Protein 3LRT (pdb70)

Structure (mmCIF, N/CA/C/O backbone):
data_3LRT
#
_entry.id   3LRT
#
_cell.length_a   38.572
_cell.length_b   141.596
_cell.length_c   50.118
_cell.angle_alpha   90.00
_cell.angle_beta   96.22
_cell.angle_gamma   90.00
#
_symmetry.space_group_name_H-M   'P 1 21 1'
#
loop_
_entity.id
_entity.type
_entity.pdbx_description
1 polymer 'Ribose-phosphate pyrophosphokinase'
2 non-polymer 'SULFATE ION'
3 non-polymer "ADENOSINE-5'-DIPHOSPHATE"
4 water water
#
loop_
_atom_site.group_PDB
_atom_site.id
_atom_site.type_symbol
_atom_site.label_atom_id
_atom_site.label_alt_id
_atom_site.label_comp_id
_atom_site.label_asym_id
_atom_site.label_entity_id
_atom_site.label_seq_id
_atom_site.pdbx_PDB_ins_code
_atom_site.Cartn_x
_atom_site.Cartn_y
_atom_site.Cartn_z
_atom_site.occupancy
_atom_site.B_iso_or_equiv
_atom_site.auth_seq_id
_atom_site.auth_comp_id
_atom_site.auth_asym_id
_atom_site.auth_atom_id
_atom_site.pdbx_PDB_model_num
ATOM 1 N N . MET A 1 1 ? 24.079 -22.050 28.775 1.00 30.93 1 MET A N 1
ATOM 2 C CA . MET A 1 1 ? 23.573 -21.203 27.699 1.00 30.38 1 MET A CA 1
ATOM 3 C C . MET A 1 1 ? 22.195 -20.681 28.056 1.00 34.14 1 MET A C 1
ATOM 4 O O . MET A 1 1 ? 21.508 -21.240 28.908 1.00 31.49 1 MET A O 1
ATOM 9 N N . LYS A 1 2 ? 21.788 -19.606 27.392 1.00 27.12 2 LYS A N 1
ATOM 10 C CA . LYS A 1 2 ? 20.455 -19.052 27.577 1.00 26.98 2 LYS A CA 1
ATOM 11 C C . LYS A 1 2 ? 19.871 -18.770 26.206 1.00 25.38 2 LYS A C 1
ATOM 12 O O . LYS A 1 2 ? 20.542 -18.190 25.359 1.00 26.58 2 LYS A O 1
ATOM 18 N N . ILE A 1 3 ? 18.630 -19.193 25.999 1.00 18.87 3 ILE A N 1
ATOM 19 C CA . ILE A 1 3 ? 17.901 -18.921 24.767 1.00 18.55 3 ILE A CA 1
ATOM 20 C C . ILE A 1 3 ? 16.865 -17.844 25.034 1.00 21.65 3 ILE A C 1
ATOM 21 O O . ILE A 1 3 ? 15.977 -18.029 25.859 1.00 21.41 3 ILE A O 1
ATOM 26 N N . ILE A 1 4 ? 16.968 -16.715 24.340 1.00 16.99 4 ILE A N 1
ATOM 27 C CA . ILE A 1 4 ? 15.934 -15.690 24.440 1.00 19.75 4 ILE A CA 1
ATOM 28 C C . ILE A 1 4 ? 14.982 -15.836 23.273 1.00 18.03 4 ILE A C 1
ATOM 29 O O . ILE A 1 4 ? 15.408 -15.849 22.123 1.00 21.65 4 ILE A O 1
ATOM 34 N N . ALA A 1 5 ? 13.700 -15.982 23.582 1.00 18.06 5 ALA A N 1
ATOM 35 C CA . ALA A 1 5 ? 12.678 -16.174 22.566 1.00 16.53 5 ALA A CA 1
ATOM 36 C C . ALA A 1 5 ? 11.897 -14.873 22.383 1.00 17.20 5 ALA A C 1
ATOM 37 O O . ALA A 1 5 ? 11.150 -14.470 23.265 1.00 20.06 5 ALA A O 1
ATOM 39 N N . LEU A 1 6 ? 12.068 -14.223 21.241 1.00 17.19 6 LEU A N 1
ATOM 40 C CA . LEU A 1 6 ? 11.316 -13.001 20.956 1.00 17.04 6 LEU A CA 1
ATOM 41 C C . LEU A 1 6 ? 9.923 -13.312 20.393 1.00 18.92 6 LEU A C 1
ATOM 42 O O . LEU A 1 6 ? 9.659 -14.437 19.935 1.00 19.36 6 LEU A O 1
ATOM 47 N N . ARG A 1 7 ? 9.035 -12.319 20.430 1.00 18.36 7 ARG A N 1
ATOM 48 C CA . ARG A 1 7 ? 7.639 -12.514 20.037 1.00 20.18 7 ARG A CA 1
ATOM 49 C C . ARG A 1 7 ? 7.472 -13.228 18.694 1.00 19.23 7 ARG A C 1
ATOM 50 O O . ARG A 1 7 ? 6.634 -14.111 18.554 1.00 22.61 7 ARG A O 1
ATOM 58 N N . SER A 1 8 ? 8.255 -12.828 17.698 1.00 16.05 8 SER A N 1
ATOM 59 C CA . SER A 1 8 ? 8.057 -13.342 16.348 1.00 21.18 8 SER A CA 1
ATOM 60 C C . SER A 1 8 ? 8.488 -14.801 16.191 1.00 22.45 8 SER A C 1
ATOM 61 O O . SER A 1 8 ? 8.125 -15.456 15.223 1.00 26.61 8 SER A O 1
ATOM 64 N N . SER A 1 9 ? 9.263 -15.301 17.142 1.00 19.42 9 SER A N 1
ATOM 65 C CA . SER A 1 9 ? 9.863 -16.627 17.009 1.00 21.70 9 SER A CA 1
ATOM 66 C C . SER A 1 9 ? 9.558 -17.556 18.180 1.00 24.51 9 SER A C 1
ATOM 67 O O . SER A 1 9 ? 10.336 -18.476 18.458 1.00 23.04 9 SER A O 1
ATOM 70 N N . LEU A 1 10 ? 8.441 -17.331 18.869 1.00 21.95 10 LEU A N 1
ATOM 71 C CA . LEU A 1 10 ? 8.146 -18.138 20.046 1.00 20.70 10 LEU A CA 1
ATOM 72 C C . LEU A 1 10 ? 8.094 -19.637 19.739 1.00 26.05 10 LEU A C 1
ATOM 73 O O . LEU A 1 10 ? 8.669 -20.438 20.472 1.00 25.54 10 LEU A O 1
ATOM 78 N N . LYS A 1 11 ? 7.410 -20.010 18.661 1.00 21.77 11 LYS A N 1
ATOM 79 C CA . LYS A 1 11 ? 7.265 -21.429 18.309 1.00 26.03 11 LYS A CA 1
ATOM 80 C C . LYS A 1 11 ? 8.609 -22.117 18.052 1.00 26.11 11 LYS A C 1
ATOM 81 O O . LYS A 1 11 ? 8.955 -23.087 18.731 1.00 27.27 11 LYS A O 1
ATOM 87 N N . LEU A 1 12 ? 9.363 -21.619 17.073 1.00 22.04 12 LEU A N 1
ATOM 88 C CA . LEU A 1 12 ? 10.669 -22.189 16.769 1.00 19.46 12 LEU A CA 1
ATOM 89 C C . LEU A 1 12 ? 11.589 -22.126 17.978 1.00 20.63 12 LEU A C 1
ATOM 90 O O . LEU A 1 12 ? 12.284 -23.094 18.276 1.00 22.16 12 LEU A O 1
ATOM 95 N N . ALA A 1 13 ? 11.586 -20.994 18.683 1.00 20.31 13 ALA A N 1
ATOM 96 C CA . ALA A 1 13 ? 12.463 -20.822 19.838 1.00 22.64 13 ALA A CA 1
ATOM 97 C C . ALA A 1 13 ? 12.166 -21.815 20.958 1.00 18.85 13 ALA A C 1
ATOM 98 O O . ALA A 1 13 ? 13.074 -22.278 21.640 1.00 21.73 13 ALA A O 1
ATOM 100 N N . ALA A 1 14 ? 10.892 -22.126 21.144 1.00 20.15 14 ALA A N 1
ATOM 101 C CA . ALA A 1 14 ? 10.494 -23.108 22.138 1.00 21.58 14 ALA A CA 1
ATOM 102 C C . ALA A 1 14 ? 10.989 -24.489 21.725 1.00 26.31 14 ALA A C 1
ATOM 103 O O . ALA A 1 14 ? 11.465 -25.257 22.558 1.00 25.11 14 ALA A O 1
ATOM 105 N N . ARG A 1 15 ? 10.870 -24.808 20.440 1.00 25.32 15 ARG A N 1
ATOM 106 C CA . ARG A 1 15 ? 11.324 -26.110 19.943 1.00 23.08 15 ARG A CA 1
ATOM 107 C C . ARG A 1 15 ? 12.819 -26.281 20.146 1.00 23.99 15 ARG A C 1
ATOM 108 O O . ARG A 1 15 ? 13.291 -27.346 20.571 1.00 21.88 15 ARG A O 1
ATOM 116 N N . ILE A 1 16 ? 13.560 -25.220 19.841 1.00 22.32 16 ILE A N 1
ATOM 117 C CA . ILE A 1 16 ? 15.004 -25.201 20.032 1.00 23.02 16 ILE A CA 1
ATOM 118 C C . ILE A 1 16 ? 15.363 -25.376 21.514 1.00 24.47 16 ILE A C 1
ATOM 119 O O . ILE A 1 16 ? 16.216 -26.194 21.866 1.00 22.36 16 ILE A O 1
ATOM 124 N N . ALA A 1 17 ? 14.698 -24.616 22.383 1.00 23.97 17 ALA A N 1
ATOM 125 C CA . ALA A 1 17 ? 14.974 -24.683 23.816 1.00 22.53 17 ALA A CA 1
ATOM 126 C C . ALA A 1 17 ? 14.724 -26.083 24.358 1.00 24.03 17 ALA A C 1
ATOM 127 O O . ALA A 1 17 ? 15.533 -26.627 25.114 1.00 23.35 17 ALA A O 1
ATOM 129 N N . GLU A 1 18 ? 13.597 -26.662 23.978 1.00 25.18 18 GLU A N 1
ATOM 130 C CA . GLU A 1 18 ? 13.262 -28.015 24.428 1.00 26.52 18 GLU A CA 1
ATOM 131 C C . GLU A 1 18 ? 14.322 -29.029 24.003 1.00 27.53 18 GLU A C 1
ATOM 132 O O . GLU A 1 18 ? 14.742 -29.870 24.797 1.00 26.99 18 GLU A O 1
ATOM 138 N N . GLU A 1 19 ? 14.755 -28.947 22.749 1.00 21.79 19 GLU A N 1
ATOM 139 C CA . GLU A 1 19 ? 15.755 -29.867 22.219 1.00 23.00 19 GLU A CA 1
ATOM 140 C C . GLU A 1 19 ? 17.073 -29.739 22.984 1.00 24.58 19 GLU A C 1
ATOM 141 O O . GLU A 1 19 ? 17.756 -30.738 23.255 1.00 23.85 19 GLU A O 1
ATOM 147 N N . LEU A 1 20 ? 17.410 -28.504 23.350 1.00 19.83 20 LEU A N 1
ATOM 148 C CA . LEU A 1 20 ? 18.644 -28.209 24.073 1.00 23.02 20 LEU A CA 1
ATOM 149 C C . LEU A 1 20 ? 18.447 -28.325 25.589 1.00 27.62 20 LEU A C 1
ATOM 150 O O . LEU A 1 20 ? 19.368 -28.071 26.358 1.00 29.23 20 LEU A O 1
ATOM 155 N N . LYS A 1 21 ? 17.240 -28.701 25.998 1.00 23.49 21 LYS A N 1
ATOM 156 C CA . LYS A 1 21 ? 16.877 -28.805 27.410 1.00 26.19 21 LYS A CA 1
ATOM 157 C C . LYS A 1 21 ? 17.152 -27.530 28.215 1.00 32.71 21 LYS A C 1
ATOM 158 O O . LYS A 1 21 ? 17.808 -27.569 29.258 1.00 26.95 21 LYS A O 1
ATOM 164 N N . THR A 1 22 ? 16.642 -26.398 27.738 1.00 25.28 22 THR A N 1
ATOM 165 C CA . THR A 1 22 ? 16.826 -25.144 28.456 1.00 24.17 22 THR A CA 1
ATOM 166 C C . THR A 1 22 ? 15.567 -24.282 28.385 1.00 23.76 22 THR A C 1
ATOM 167 O O . THR A 1 22 ? 14.630 -24.596 27.649 1.00 24.40 22 THR A O 1
ATOM 171 N N . GLU A 1 23 ? 15.532 -23.212 29.169 1.00 23.07 23 GLU A N 1
ATOM 172 C CA . GLU A 1 23 ? 14.347 -22.355 29.212 1.00 21.77 23 GLU A CA 1
ATOM 173 C C . GLU A 1 23 ? 14.309 -21.464 27.992 1.00 19.72 23 GLU A C 1
ATOM 174 O O . GLU A 1 23 ? 15.324 -20.883 27.630 1.00 22.83 23 GLU A O 1
ATOM 180 N N . PRO A 1 24 ? 13.139 -21.341 27.358 1.00 20.27 24 PRO A N 1
ATOM 181 C CA . PRO A 1 24 ? 13.031 -20.310 26.330 1.00 20.46 24 PRO A CA 1
ATOM 182 C C . PRO A 1 24 ? 12.718 -19.024 27.061 1.00 21.71 24 PRO A C 1
ATOM 183 O O . PRO A 1 24 ? 11.557 -18.815 27.391 1.00 21.97 24 PRO A O 1
ATOM 187 N N . VAL A 1 25 ? 13.721 -18.197 27.333 1.00 20.06 25 VAL A N 1
ATOM 188 C CA . VAL A 1 25 ? 13.497 -16.976 28.110 1.00 18.63 25 VAL A CA 1
ATOM 189 C C . VAL A 1 25 ? 12.753 -15.935 27.274 1.00 19.39 25 VAL A C 1
ATOM 190 O O . VAL A 1 25 ? 13.247 -15.498 26.244 1.00 21.86 25 VAL A O 1
ATOM 194 N N . MET A 1 26 ? 11.564 -15.547 27.718 1.00 19.83 26 MET A N 1
ATOM 195 C CA . MET A 1 26 ? 10.778 -14.538 27.017 1.00 18.86 26 MET A CA 1
ATOM 196 C C . MET A 1 26 ? 10.800 -13.242 27.799 1.00 17.22 26 MET A C 1
ATOM 197 O O . MET A 1 26 ? 10.889 -13.258 29.014 1.00 19.48 26 MET A O 1
ATOM 202 N N . PRO A 1 27 ? 10.688 -12.111 27.099 1.00 18.61 27 PRO A N 1
ATOM 203 C CA . PRO A 1 27 ? 10.629 -10.862 27.850 1.00 17.36 27 PRO A CA 1
ATOM 204 C C . PRO A 1 27 ? 9.235 -10.606 28.399 1.00 14.62 27 PRO A C 1
ATOM 205 O O . PRO A 1 27 ? 8.266 -11.175 27.893 1.00 18.85 27 PRO A O 1
ATOM 209 N N . ASP A 1 28 ? 9.134 -9.768 29.428 1.00 16.19 28 ASP A N 1
ATOM 210 C CA . ASP A 1 28 ? 7.885 -9.077 29.682 1.00 17.77 28 ASP A CA 1
ATOM 211 C C . ASP A 1 28 ? 7.905 -7.955 28.644 1.00 16.17 28 ASP A C 1
ATOM 212 O O . ASP A 1 28 ? 8.922 -7.273 28.477 1.00 20.11 28 ASP A O 1
ATOM 217 N N . GLU A 1 29 ? 6.804 -7.780 27.930 1.00 15.70 29 GLU A N 1
ATOM 218 C CA . GLU A 1 29 ? 6.767 -6.832 26.825 1.00 15.60 29 GLU A CA 1
ATOM 219 C C . GLU A 1 29 ? 5.429 -6.119 26.776 1.00 17.56 29 GLU A C 1
ATOM 220 O O . GLU A 1 29 ? 4.369 -6.744 26.857 1.00 18.66 29 GLU A O 1
ATOM 226 N N . ARG A 1 30 ? 5.462 -4.800 26.638 1.00 15.67 30 ARG A N 1
ATOM 227 C CA . ARG A 1 30 ? 4.222 -4.055 26.485 1.00 16.94 30 ARG A CA 1
ATOM 228 C C . ARG A 1 30 ? 4.514 -2.760 25.761 1.00 17.90 30 ARG A C 1
ATOM 229 O O . ARG A 1 30 ? 5.671 -2.393 25.601 1.00 16.51 30 ARG A O 1
ATOM 237 N N . ARG A 1 31 ? 3.468 -2.095 25.297 1.00 14.86 31 ARG A N 1
ATOM 238 C CA . ARG A 1 31 ? 3.617 -0.757 24.744 1.00 15.15 31 ARG A CA 1
ATOM 239 C C . ARG A 1 31 ? 3.176 0.228 25.802 1.00 16.96 31 ARG A C 1
ATOM 240 O O . ARG A 1 31 ? 2.165 0.019 26.472 1.00 16.28 31 ARG A O 1
ATOM 248 N N . PHE A 1 32 ? 3.938 1.297 25.966 1.00 13.83 32 PHE A N 1
ATOM 249 C CA . PHE A 1 32 ? 3.499 2.422 26.765 1.00 14.77 32 PHE A CA 1
ATOM 250 C C . PHE A 1 32 ? 2.281 3.092 26.116 1.00 15.40 32 PHE A C 1
ATOM 251 O O . PHE A 1 32 ? 1.975 2.845 24.951 1.00 13.50 32 PHE A O 1
ATOM 259 N N . PRO A 1 33 ? 1.590 3.971 26.859 1.00 18.48 33 PRO A N 1
ATOM 260 C CA . PRO A 1 33 ? 0.408 4.567 26.230 1.00 20.06 33 PRO A CA 1
ATOM 261 C C . PRO A 1 33 ? 0.723 5.359 24.968 1.00 16.97 33 PRO A C 1
ATOM 262 O O . PRO A 1 33 ? -0.116 5.385 24.064 1.00 17.52 33 PRO A O 1
ATOM 266 N N . ASP A 1 34 ? 1.906 5.969 24.895 1.00 15.38 34 ASP A N 1
ATOM 267 C CA . ASP A 1 34 ? 2.317 6.738 23.718 1.00 16.31 34 ASP A CA 1
ATOM 268 C C . ASP A 1 34 ? 2.844 5.884 22.558 1.00 17.22 34 ASP A C 1
ATOM 269 O O . ASP A 1 34 ? 3.283 6.412 21.529 1.00 20.35 34 ASP A O 1
ATOM 274 N N . GLY A 1 35 ? 2.830 4.568 22.737 1.00 13.25 35 GLY A N 1
ATOM 275 C CA . GLY A 1 35 ? 3.221 3.668 21.677 1.00 14.22 35 GLY A CA 1
ATOM 276 C C . GLY A 1 35 ? 4.642 3.149 21.735 1.00 15.62 35 GLY A C 1
ATOM 277 O O . GLY A 1 35 ? 4.990 2.259 20.965 1.00 16.92 35 GLY A O 1
ATOM 278 N N . GLU A 1 36 ? 5.466 3.693 22.624 1.00 12.58 36 GLU A N 1
ATOM 279 C CA . GLU A 1 36 ? 6.854 3.220 22.762 1.00 11.68 36 GLU A CA 1
ATOM 280 C C . GLU A 1 36 ? 6.930 1.794 23.318 1.00 12.36 36 GLU A C 1
ATOM 281 O O . GLU A 1 36 ? 6.096 1.382 24.117 1.00 14.12 36 GLU A O 1
ATOM 287 N N . LEU A 1 37 ? 7.922 1.039 22.860 1.00 10.32 37 LEU A N 1
ATOM 288 C CA . LEU A 1 37 ? 8.087 -0.359 23.276 1.00 12.37 37 LEU A CA 1
ATOM 289 C C . LEU A 1 37 ? 8.800 -0.471 24.620 1.00 14.20 37 LEU A C 1
ATOM 290 O O . LEU A 1 37 ? 9.808 0.189 24.859 1.00 15.90 37 LEU A O 1
ATOM 295 N N . TYR A 1 38 ? 8.274 -1.317 25.496 1.00 13.92 38 TYR A N 1
ATOM 296 C CA . TYR A 1 38 ? 8.943 -1.649 26.742 1.00 12.33 38 TYR A CA 1
ATOM 297 C C . TYR A 1 38 ? 9.252 -3.146 26.766 1.00 16.77 38 TYR A C 1
ATOM 298 O O . TYR A 1 38 ? 8.406 -3.951 26.378 1.00 16.07 38 TYR A O 1
ATOM 307 N N . LEU A 1 39 ? 10.470 -3.498 27.177 1.00 15.58 39 LEU A N 1
ATOM 308 C CA . LEU A 1 39 ? 10.885 -4.891 27.377 1.00 16.78 39 LEU A CA 1
ATOM 309 C C . LEU A 1 39 ? 11.570 -5.037 28.719 1.00 16.15 39 LEU A C 1
ATOM 310 O O . LEU A 1 39 ? 12.154 -4.088 29.242 1.00 16.51 39 LEU A O 1
ATOM 315 N N . ARG A 1 40 ? 11.549 -6.248 29.263 1.00 16.38 40 ARG A N 1
ATOM 316 C CA . ARG A 1 40 ? 12.330 -6.529 30.452 1.00 15.83 40 ARG A CA 1
ATOM 317 C C . ARG A 1 40 ? 12.678 -8.009 30.534 1.00 18.11 40 ARG A C 1
ATOM 318 O O . ARG A 1 40 ? 11.818 -8.861 30.362 1.00 20.41 40 ARG A O 1
ATOM 326 N N . TYR A 1 41 ? 13.957 -8.291 30.749 1.00 16.19 41 TYR A N 1
ATOM 327 C CA . TYR A 1 41 ? 14.430 -9.651 31.024 1.00 21.31 41 TYR A CA 1
ATOM 328 C C . TYR A 1 41 ? 14.894 -9.773 32.468 1.00 24.35 41 TYR A C 1
ATOM 329 O O . TYR A 1 41 ? 16.030 -9.415 32.778 1.00 20.63 41 TYR A O 1
ATOM 338 N N . ASP A 1 42 ? 14.046 -10.293 33.352 1.00 21.41 42 ASP 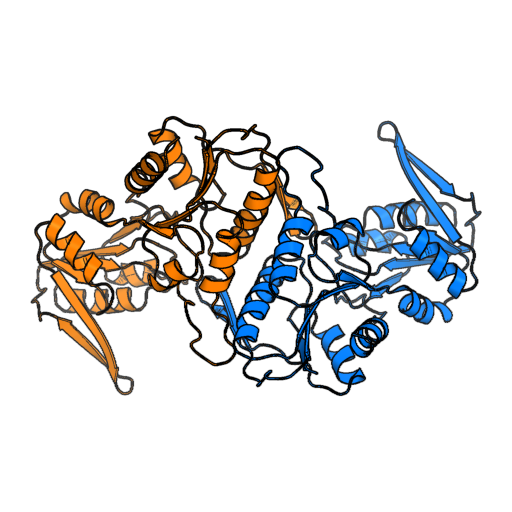A N 1
ATOM 339 C CA . ASP A 1 42 ? 14.404 -10.270 34.771 1.00 25.61 42 ASP A CA 1
ATOM 340 C C . ASP A 1 42 ? 15.348 -11.386 35.212 1.00 30.47 42 ASP A C 1
ATOM 341 O O . ASP A 1 42 ? 15.957 -11.286 36.277 1.00 28.03 42 ASP A O 1
ATOM 346 N N . GLU A 1 43 ? 15.492 -12.414 34.379 1.00 24.77 43 GLU A N 1
ATOM 347 C CA . GLU A 1 43 ? 16.395 -13.530 34.666 1.00 28.90 43 GLU A CA 1
ATOM 348 C C . GLU A 1 43 ? 17.861 -13.098 34.624 1.00 28.24 43 GLU A C 1
ATOM 349 O O . GLU A 1 43 ? 18.264 -12.318 33.769 1.00 26.53 43 GLU A O 1
ATOM 355 N N . ASP A 1 44 ? 18.664 -13.618 35.545 1.00 29.74 44 ASP A N 1
ATOM 356 C CA . ASP A 1 44 ? 20.089 -13.303 35.571 1.00 32.60 44 ASP A CA 1
ATOM 357 C C . ASP A 1 44 ? 20.805 -13.980 34.402 1.00 30.23 44 ASP A C 1
ATOM 358 O O . ASP A 1 44 ? 20.880 -15.206 34.342 1.00 35.54 44 ASP A O 1
ATOM 363 N N . LEU A 1 45 ? 21.331 -13.182 33.476 1.00 25.33 45 LEU A N 1
ATOM 364 C CA . LEU A 1 45 ? 22.020 -13.718 32.301 1.00 25.93 45 LEU A CA 1
ATOM 365 C C . LEU A 1 45 ? 23.541 -13.706 32.456 1.00 23.56 45 LEU A C 1
ATOM 366 O O . LEU A 1 45 ? 24.265 -14.128 31.559 1.00 28.54 45 LEU A O 1
ATOM 371 N N . THR A 1 46 ? 24.016 -13.231 33.603 1.00 25.47 46 THR A N 1
ATOM 372 C CA . THR A 1 46 ? 25.450 -13.113 33.859 1.00 26.72 46 THR A CA 1
ATOM 373 C C . THR A 1 46 ? 26.223 -14.413 33.619 1.00 25.86 46 THR A C 1
ATOM 374 O O . THR A 1 46 ? 25.854 -15.466 34.127 1.00 29.58 46 THR A O 1
ATOM 378 N N . GLY A 1 47 ? 27.286 -14.328 32.825 1.00 26.95 47 GLY A N 1
ATOM 379 C CA . GLY A 1 47 ? 28.202 -15.441 32.644 1.00 30.18 47 GLY A CA 1
ATOM 380 C C . GLY A 1 47 ? 27.708 -16.544 31.730 1.00 33.14 47 GLY A C 1
ATOM 381 O O . GLY A 1 47 ? 28.273 -17.639 31.713 1.00 36.47 47 GLY A O 1
ATOM 382 N N . HIS A 1 48 ? 26.654 -16.262 30.972 1.00 27.48 48 HIS A N 1
ATOM 383 C CA . HIS A 1 48 ? 26.103 -17.234 30.034 1.00 26.33 48 HIS A CA 1
ATOM 384 C C . HIS A 1 48 ? 26.333 -16.812 28.591 1.00 26.72 48 HIS A C 1
ATOM 385 O O . HIS A 1 48 ? 26.454 -15.620 28.304 1.00 26.99 48 HIS A O 1
ATOM 392 N N . ASN A 1 49 ? 26.413 -17.795 27.694 1.00 26.52 49 ASN A N 1
ATOM 393 C CA . ASN A 1 49 ? 26.314 -17.538 26.262 1.00 25.32 49 ASN A CA 1
ATOM 394 C C . ASN A 1 49 ? 24.843 -17.318 25.926 1.00 27.97 49 ASN A C 1
ATOM 395 O O . ASN A 1 49 ? 24.013 -18.202 26.153 1.00 24.36 49 ASN A O 1
ATOM 400 N N . ILE A 1 50 ? 24.515 -16.138 25.405 1.00 20.94 50 ILE A N 1
ATOM 401 C CA . ILE A 1 50 ? 23.132 -15.805 25.078 1.00 22.05 50 ILE A CA 1
ATOM 402 C C . ILE A 1 50 ? 22.869 -15.984 23.591 1.00 17.93 50 ILE A C 1
ATOM 403 O O . ILE A 1 50 ? 23.673 -15.545 22.761 1.00 20.13 50 ILE A O 1
ATOM 408 N N . PHE A 1 51 ? 21.755 -16.632 23.268 1.00 17.41 51 PHE A N 1
ATOM 409 C CA . PHE A 1 51 ? 21.283 -16.752 21.890 1.00 17.18 51 PHE A CA 1
ATOM 410 C C . PHE A 1 51 ? 19.915 -16.085 21.755 1.00 18.79 51 PHE A C 1
ATOM 411 O O . PHE A 1 51 ? 18.921 -16.560 22.307 1.00 20.39 51 PHE A O 1
ATOM 419 N N . ILE A 1 52 ? 19.869 -14.956 21.049 1.00 17.83 52 ILE A N 1
ATOM 420 C CA . ILE A 1 52 ? 18.616 -14.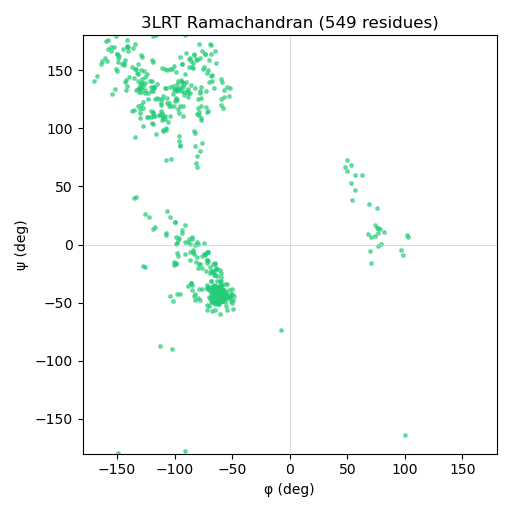226 20.881 1.00 17.91 52 ILE A CA 1
ATOM 421 C C . ILE A 1 52 ? 17.935 -14.685 19.605 1.00 17.30 52 ILE A C 1
ATOM 422 O O . ILE A 1 52 ? 18.481 -14.546 18.518 1.00 20.61 52 ILE A O 1
ATOM 427 N N . ILE A 1 53 ? 16.739 -15.229 19.730 1.00 16.52 53 ILE A N 1
ATOM 428 C CA . ILE A 1 53 ? 16.036 -15.726 18.554 1.00 17.54 53 ILE A CA 1
ATOM 429 C C . ILE A 1 53 ? 14.820 -14.878 18.188 1.00 19.09 53 ILE A C 1
ATOM 430 O O . ILE A 1 53 ? 13.817 -14.857 18.909 1.00 16.74 53 ILE A O 1
ATOM 435 N N . GLY A 1 54 ? 14.913 -14.170 17.064 1.00 17.04 54 GLY A N 1
ATOM 436 C CA . GLY A 1 54 ? 13.810 -13.330 16.640 1.00 17.38 54 GLY A CA 1
ATOM 437 C C . GLY A 1 54 ? 13.995 -12.867 15.218 1.00 14.40 54 GLY A C 1
ATOM 438 O O . GLY A 1 54 ? 15.122 -12.643 14.789 1.00 16.17 54 GLY A O 1
ATOM 439 N N . ASN A 1 55 ? 12.897 -12.741 14.479 1.00 12.99 55 ASN A N 1
ATOM 440 C CA . ASN A 1 55 ? 12.963 -12.208 13.111 1.00 17.00 55 ASN A CA 1
ATOM 441 C C . ASN A 1 55 ? 13.195 -10.696 13.098 1.00 16.96 55 ASN A C 1
ATOM 442 O O . ASN A 1 55 ? 13.000 -10.024 14.109 1.00 17.11 55 ASN A O 1
ATOM 447 N N . THR A 1 56 ? 13.604 -10.163 11.951 1.00 16.33 56 THR A N 1
ATOM 448 C CA . THR A 1 56 ? 14.020 -8.762 11.864 1.00 15.89 56 THR A CA 1
ATOM 449 C C . THR A 1 56 ? 13.429 -8.062 10.647 1.00 16.76 56 THR A C 1
ATOM 450 O O . THR A 1 56 ? 14.073 -7.227 10.015 1.00 18.52 56 THR A O 1
ATOM 454 N N . HIS A 1 57 ? 12.172 -8.367 10.378 1.00 14.45 57 HIS A N 1
ATOM 455 C CA . HIS A 1 57 ? 11.481 -7.954 9.169 1.00 17.12 57 HIS A CA 1
ATOM 456 C C . HIS A 1 57 ? 10.536 -6.758 9.394 1.00 20.25 57 HIS A C 1
ATOM 457 O O . HIS A 1 57 ? 10.595 -5.766 8.658 1.00 19.74 57 HIS A O 1
ATOM 464 N N . SER A 1 58 ? 9.702 -6.830 10.424 1.00 16.59 58 SER A N 1
ATOM 465 C CA . SER A 1 58 ? 8.741 -5.754 10.683 1.00 16.18 58 SER A CA 1
ATOM 466 C C . SER A 1 58 ? 9.343 -4.632 11.518 1.00 13.46 58 SER A C 1
ATOM 467 O O . SER A 1 58 ? 10.318 -4.843 12.246 1.00 15.50 58 SER A O 1
ATOM 470 N N . ASP A 1 59 ? 8.759 -3.438 11.432 1.00 14.43 59 ASP A N 1
ATOM 471 C CA . ASP A 1 59 ? 9.245 -2.337 12.274 1.00 15.41 59 ASP A CA 1
ATOM 472 C C . ASP A 1 59 ? 9.313 -2.776 13.746 1.00 14.97 59 ASP A C 1
ATOM 473 O O . ASP A 1 59 ? 10.290 -2.495 14.440 1.00 15.30 59 ASP A O 1
ATOM 478 N N . ALA A 1 60 ? 8.277 -3.464 14.225 1.00 13.64 60 ALA A N 1
ATOM 479 C CA . ALA A 1 60 ? 8.234 -3.846 15.625 1.00 14.96 60 ALA A CA 1
ATOM 480 C C . ALA A 1 60 ? 9.297 -4.898 15.958 1.00 14.00 60 ALA A C 1
ATOM 481 O O . ALA A 1 60 ? 9.865 -4.876 17.050 1.00 15.37 60 ALA A O 1
ATOM 483 N N . GLU A 1 61 ? 9.555 -5.815 15.026 1.00 12.70 61 GLU A N 1
ATOM 484 C CA . GLU A 1 61 ? 10.584 -6.834 15.234 1.00 14.90 61 GLU A CA 1
ATOM 485 C C . GLU A 1 61 ? 11.958 -6.197 15.337 1.00 13.07 61 GLU A C 1
ATOM 486 O O . GLU A 1 61 ? 12.790 -6.615 16.137 1.00 14.84 61 GLU A O 1
ATOM 492 N N . VAL A 1 62 ? 12.195 -5.173 14.532 1.00 11.80 62 VAL A N 1
ATOM 493 C CA . VAL A 1 62 ? 13.463 -4.461 14.604 1.00 15.10 62 VAL A CA 1
ATOM 494 C C . VAL A 1 62 ? 13.623 -3.775 15.964 1.00 15.89 62 VAL A C 1
ATOM 495 O O . VAL A 1 62 ? 14.669 -3.890 16.607 1.00 14.37 62 VAL A O 1
ATOM 499 N N . MET A 1 63 ? 12.584 -3.085 16.425 1.00 12.50 63 MET A N 1
ATOM 500 C CA . MET A 1 63 ? 12.642 -2.464 17.741 1.00 16.36 63 MET A CA 1
ATOM 501 C C . MET A 1 63 ? 12.841 -3.480 18.864 1.00 14.21 63 MET A C 1
ATOM 502 O O . MET A 1 63 ? 13.594 -3.225 19.788 1.00 13.02 63 MET A O 1
ATOM 507 N N . GLU A 1 64 ? 12.157 -4.624 18.788 1.00 13.57 64 GLU A N 1
ATOM 508 C CA . GLU A 1 64 ? 12.300 -5.686 19.789 1.00 12.91 64 GLU A CA 1
ATOM 509 C C . GLU A 1 64 ? 13.744 -6.200 19.841 1.00 13.48 64 GLU A C 1
ATOM 510 O O . GLU A 1 64 ? 14.286 -6.442 20.930 1.00 15.40 64 GLU A O 1
ATOM 516 N N . MET A 1 65 ? 14.364 -6.337 18.670 1.00 13.56 65 MET A N 1
ATOM 517 C CA . MET A 1 65 ? 15.754 -6.796 18.602 1.00 14.61 65 MET A CA 1
ATOM 518 C C . MET A 1 65 ? 16.713 -5.750 19.183 1.00 13.90 65 MET A C 1
ATOM 519 O O . MET A 1 65 ? 17.557 -6.063 20.040 1.00 16.28 65 MET A O 1
ATOM 524 N N . ILE A 1 66 ? 16.562 -4.506 18.746 1.00 12.56 66 ILE A N 1
ATOM 525 C CA . ILE A 1 66 ? 17.412 -3.425 19.248 1.00 13.08 66 ILE A CA 1
ATOM 526 C C . ILE A 1 66 ? 17.311 -3.240 20.761 1.00 14.34 66 ILE A C 1
ATOM 527 O O . ILE A 1 66 ? 18.330 -3.161 21.461 1.00 15.36 66 ILE A O 1
ATOM 532 N N . LEU A 1 67 ? 16.091 -3.180 21.286 1.00 14.54 67 LEU A N 1
ATOM 533 C CA . LEU A 1 67 ? 15.924 -2.982 22.717 1.00 14.67 67 LEU A CA 1
ATOM 534 C C . LEU A 1 67 ? 16.393 -4.200 23.519 1.00 12.57 67 LEU A C 1
ATOM 535 O O . LEU A 1 67 ? 16.890 -4.047 24.628 1.00 15.96 67 LEU A O 1
ATOM 540 N N . THR A 1 68 ? 16.257 -5.399 22.950 1.00 13.42 68 THR A N 1
ATOM 541 C CA . THR A 1 68 ? 16.773 -6.592 23.615 1.00 12.09 68 THR A CA 1
ATOM 542 C C . THR A 1 68 ? 18.282 -6.477 23.746 1.00 16.30 68 THR A C 1
ATOM 543 O O . THR A 1 68 ? 18.843 -6.806 24.795 1.00 15.24 68 THR A O 1
ATOM 547 N N . LEU A 1 69 ? 18.925 -5.993 22.688 1.00 15.57 69 LEU A N 1
ATOM 548 C CA . LEU A 1 69 ? 20.389 -5.871 22.682 1.00 17.98 69 LEU A CA 1
ATOM 549 C C . LEU A 1 69 ? 20.879 -4.869 23.724 1.00 18.13 69 LEU A C 1
ATOM 550 O O . LEU A 1 69 ? 22.012 -4.959 24.197 1.00 19.65 69 LEU A O 1
ATOM 555 N N . SER A 1 70 ? 20.033 -3.901 24.071 1.00 14.89 70 SER A N 1
ATOM 556 C CA . SER A 1 70 ? 20.311 -2.980 25.170 1.00 16.55 70 SER A CA 1
ATOM 557 C C . SER A 1 70 ? 20.003 -3.609 26.537 1.00 17.04 70 SER A C 1
ATOM 558 O O . SER A 1 70 ? 20.793 -3.506 27.474 1.00 18.97 70 SER A O 1
ATOM 561 N N . ALA A 1 71 ? 18.843 -4.250 26.651 1.00 13.93 71 ALA A N 1
ATOM 562 C CA . ALA A 1 71 ? 18.433 -4.864 27.900 1.00 17.16 71 ALA A CA 1
ATOM 563 C C . ALA A 1 71 ? 19.479 -5.843 28.425 1.00 18.31 71 ALA A C 1
ATOM 564 O O . ALA A 1 71 ? 19.791 -5.843 29.615 1.00 19.91 71 ALA A O 1
ATOM 566 N N . ILE A 1 72 ? 20.039 -6.661 27.542 1.00 15.90 72 ILE A N 1
ATOM 567 C CA . ILE A 1 72 ? 20.946 -7.727 27.992 1.00 20.74 72 ILE A CA 1
ATOM 568 C C . ILE A 1 72 ? 22.295 -7.169 28.460 1.00 21.79 72 ILE A C 1
ATOM 569 O O . ILE A 1 72 ? 23.075 -7.862 29.113 1.00 22.50 72 ILE A O 1
ATOM 574 N N . GLN A 1 73 ? 22.560 -5.906 28.141 1.00 20.85 73 GLN A N 1
ATOM 575 C CA . GLN A 1 73 ? 23.795 -5.261 28.571 1.00 24.03 73 GLN A CA 1
ATOM 576 C C . GLN A 1 73 ? 23.777 -4.989 30.071 1.00 21.33 73 GLN A C 1
ATOM 577 O O . GLN A 1 73 ? 24.780 -4.565 30.644 1.00 26.46 73 GLN A O 1
ATOM 583 N N . ASP A 1 74 ? 22.644 -5.234 30.715 1.00 19.37 74 ASP A N 1
ATOM 584 C CA . ASP A 1 74 ? 22.566 -5.085 32.162 1.00 19.16 74 ASP A CA 1
ATOM 585 C C . ASP A 1 74 ? 23.335 -6.221 32.830 1.00 24.42 74 ASP A C 1
ATOM 586 O O . ASP A 1 74 ? 23.621 -6.166 34.021 1.00 27.03 74 ASP A O 1
ATOM 591 N N . TYR A 1 75 ? 23.673 -7.240 32.048 1.00 20.94 75 TYR A N 1
ATOM 592 C CA . TYR A 1 75 ? 24.358 -8.422 32.570 1.00 24.02 75 TYR A CA 1
ATOM 593 C C . TYR A 1 75 ? 25.723 -8.635 31.918 1.00 24.72 75 TYR A C 1
ATOM 594 O O . TYR A 1 75 ? 25.898 -8.426 30.716 1.00 24.55 75 TYR A O 1
ATOM 603 N N . ARG A 1 76 ? 26.700 -9.044 32.724 1.00 29.09 76 ARG A N 1
ATOM 604 C CA . ARG A 1 76 ? 28.002 -9.438 32.205 1.00 30.08 76 ARG A CA 1
ATOM 605 C C . ARG A 1 76 ? 27.890 -10.825 31.575 1.00 28.83 76 ARG A C 1
ATOM 606 O O . ARG A 1 76 ? 28.129 -11.836 32.231 1.00 30.65 76 ARG A O 1
ATOM 614 N N . THR A 1 77 ? 27.522 -10.858 30.301 1.00 26.26 77 THR A N 1
ATOM 615 C CA . THR A 1 77 ? 27.319 -12.107 29.575 1.00 25.72 77 THR A CA 1
ATOM 616 C C . THR A 1 77 ? 28.631 -12.648 29.002 1.00 23.30 77 THR A C 1
ATOM 617 O O . THR A 1 77 ? 29.560 -11.885 28.722 1.00 27.63 77 THR A O 1
ATOM 621 N N . LYS A 1 78 ? 28.706 -13.966 28.829 1.00 24.67 78 LYS A N 1
ATOM 622 C CA . LYS A 1 78 ? 29.863 -14.582 28.188 1.00 29.63 78 LYS A CA 1
ATOM 623 C C . LYS A 1 78 ? 29.923 -14.212 26.716 1.00 27.17 78 LYS A C 1
ATOM 624 O O . LYS A 1 78 ? 30.983 -13.864 26.197 1.00 28.46 78 LYS A O 1
ATOM 630 N N . SER A 1 79 ? 28.779 -14.299 26.041 1.00 26.51 79 SER A N 1
ATOM 631 C CA . SER A 1 79 ? 28.688 -13.892 24.641 1.00 22.39 79 SER A CA 1
ATOM 632 C C . SER A 1 79 ? 27.240 -13.586 24.278 1.00 21.89 79 SER A C 1
ATOM 633 O O . SER A 1 79 ? 26.317 -14.037 24.946 1.00 20.79 79 SER A O 1
ATOM 636 N N . VAL A 1 80 ? 27.056 -12.790 23.232 1.00 21.22 80 VAL A N 1
ATOM 637 C CA . VAL A 1 80 ? 25.726 -12.493 22.720 1.00 17.74 80 VAL A CA 1
ATOM 638 C C . VAL A 1 80 ? 25.678 -12.900 21.262 1.00 18.18 80 VAL A C 1
ATOM 639 O O . VAL A 1 80 ? 26.505 -12.468 20.452 1.00 21.25 80 VAL A O 1
ATOM 643 N N . ASN A 1 81 ? 24.710 -13.737 20.927 1.00 18.12 81 ASN A N 1
ATOM 644 C CA . ASN A 1 81 ? 24.635 -14.308 19.592 1.00 17.09 81 ASN A CA 1
ATOM 645 C C . ASN A 1 81 ? 23.230 -14.159 19.048 1.00 18.38 81 ASN A C 1
ATOM 646 O O . ASN A 1 81 ? 22.273 -14.659 19.636 1.00 18.98 81 ASN A O 1
ATOM 651 N N . ILE A 1 82 ? 23.104 -13.451 17.935 1.00 15.64 82 ILE A N 1
ATOM 652 C CA . ILE A 1 82 ? 21.800 -13.226 17.324 1.00 18.05 82 ILE A CA 1
ATOM 653 C C . ILE A 1 82 ? 21.495 -14.309 16.302 1.00 17.23 82 ILE A C 1
ATOM 654 O O . ILE A 1 82 ? 22.325 -14.615 15.445 1.00 17.98 82 ILE A O 1
ATOM 659 N N . ILE A 1 83 ? 20.301 -14.886 16.399 1.00 16.25 83 ILE A N 1
ATOM 660 C CA . ILE A 1 83 ? 19.800 -15.815 15.397 1.00 16.00 83 ILE A CA 1
ATOM 661 C C . ILE A 1 83 ? 18.468 -15.268 14.918 1.00 17.41 83 ILE A C 1
ATOM 662 O O . ILE A 1 83 ? 17.487 -15.247 15.669 1.00 19.11 83 ILE A O 1
ATOM 667 N N . ALA A 1 84 ? 18.444 -14.786 13.683 1.00 14.93 84 ALA A N 1
ATOM 668 C CA . ALA A 1 84 ? 17.225 -14.239 13.105 1.00 14.57 84 ALA A CA 1
ATOM 669 C C . ALA A 1 84 ? 16.773 -15.205 12.034 1.00 16.44 84 ALA A C 1
ATOM 670 O O . ALA A 1 84 ? 17.304 -15.162 10.924 1.00 20.44 84 ALA A O 1
ATOM 672 N N . PRO A 1 85 ? 15.819 -16.097 12.362 1.00 16.46 85 PRO A N 1
ATOM 673 C CA . PRO A 1 85 ? 15.426 -17.159 11.427 1.00 14.84 85 PRO A CA 1
ATOM 674 C C . PRO A 1 85 ? 15.104 -16.572 10.055 1.00 14.33 85 PRO A C 1
ATOM 675 O O . PRO A 1 85 ? 15.593 -17.071 9.038 1.00 17.91 85 PRO A O 1
ATOM 679 N N . TYR A 1 86 ? 14.286 -15.526 10.030 1.00 15.00 86 TYR A N 1
ATOM 680 C CA . TYR A 1 86 ? 14.078 -14.776 8.808 1.00 14.04 86 TYR A CA 1
ATOM 681 C C . TYR A 1 86 ? 14.694 -13.393 8.985 1.00 14.13 86 TYR A C 1
ATOM 682 O O . TYR A 1 86 ? 14.338 -12.655 9.914 1.00 14.69 86 TYR A O 1
ATOM 691 N N . TYR A 1 87 ? 15.638 -13.063 8.109 1.00 17.44 87 TYR A N 1
ATOM 692 C CA . TYR A 1 87 ? 16.390 -11.821 8.203 1.00 17.31 87 TYR A CA 1
ATOM 693 C C . TYR A 1 87 ? 15.753 -10.788 7.293 1.00 17.53 87 TYR A C 1
ATOM 694 O O . TYR A 1 87 ? 15.749 -10.929 6.085 1.00 18.69 87 TYR A O 1
ATOM 703 N N . GLY A 1 88 ? 15.187 -9.754 7.892 1.00 15.15 88 GLY A N 1
ATOM 704 C CA . GLY A 1 88 ? 14.514 -8.730 7.112 1.00 17.94 88 GLY A CA 1
ATOM 705 C C . GLY A 1 88 ? 15.476 -7.884 6.306 1.00 15.53 88 GLY A C 1
ATOM 706 O O . GLY A 1 88 ? 16.673 -7.798 6.626 1.00 17.73 88 GLY A O 1
ATOM 707 N N . TYR A 1 89 ? 14.939 -7.248 5.262 1.00 17.58 89 TYR A N 1
ATOM 708 C CA . TYR A 1 89 ? 15.680 -6.274 4.446 1.00 18.10 89 TYR A CA 1
ATOM 709 C C . TYR A 1 89 ? 16.809 -6.887 3.618 1.00 16.21 89 TYR A C 1
ATOM 710 O O . TYR A 1 89 ? 17.611 -6.172 3.001 1.00 16.80 89 TYR A O 1
ATOM 719 N N . ALA A 1 90 ? 16.857 -8.216 3.590 1.00 16.89 90 ALA A N 1
ATOM 720 C CA . ALA A 1 90 ? 17.865 -8.914 2.807 1.00 21.27 90 ALA A CA 1
ATOM 721 C C . ALA A 1 90 ? 17.720 -8.674 1.311 1.00 22.26 90 ALA A C 1
ATOM 722 O O . ALA A 1 90 ? 18.673 -8.870 0.553 1.00 26.20 90 ALA A O 1
ATOM 724 N N . ARG A 1 91 ? 16.531 -8.263 0.883 1.00 20.16 91 ARG A N 1
ATOM 725 C CA . ARG A 1 91 ? 16.292 -7.957 -0.522 1.00 20.85 91 ARG A CA 1
ATOM 726 C C . ARG A 1 91 ? 16.842 -6.594 -0.937 1.00 22.23 91 ARG A C 1
ATOM 727 O O . ARG A 1 91 ? 16.996 -6.329 -2.126 1.00 23.04 91 ARG A O 1
ATOM 735 N N . GLN A 1 92 ? 17.135 -5.735 0.037 1.00 19.80 92 GLN A N 1
ATOM 736 C CA . GLN A 1 92 ? 17.736 -4.431 -0.249 1.00 18.60 92 GLN A CA 1
ATOM 737 C C . GLN A 1 92 ? 19.208 -4.461 0.188 1.00 17.88 92 GLN A C 1
ATOM 738 O O . GLN A 1 92 ? 19.608 -3.853 1.186 1.00 18.51 92 GLN A O 1
ATOM 744 N N . HIS A 1 93 ? 20.011 -5.187 -0.585 1.00 21.56 93 HIS A N 1
ATOM 745 C CA . HIS A 1 93 ? 21.387 -5.468 -0.207 1.00 20.02 93 HIS A CA 1
ATOM 746 C C . HIS A 1 93 ? 22.376 -4.674 -1.054 1.00 20.85 93 HIS A C 1
ATOM 747 O O . HIS A 1 93 ? 23.584 -4.883 -0.976 1.00 22.09 93 HIS A O 1
ATOM 754 N N . GLN A 1 94 ? 21.849 -3.754 -1.854 1.00 20.88 94 GLN A N 1
ATOM 755 C CA . GLN A 1 94 ? 22.664 -2.780 -2.560 1.00 22.80 94 GLN A CA 1
ATOM 756 C C . GLN A 1 94 ? 21.766 -1.599 -2.899 1.00 24.26 94 GLN A C 1
ATOM 757 O O . GLN A 1 94 ? 20.570 -1.635 -2.632 1.00 22.63 94 GLN A O 1
ATOM 763 N N . ARG A 1 95 ? 22.330 -0.546 -3.472 1.00 20.98 95 ARG A N 1
ATOM 764 C CA . ARG A 1 95 ? 21.476 0.514 -3.993 1.00 24.56 95 ARG A CA 1
ATOM 765 C C . ARG A 1 95 ? 21.083 0.149 -5.420 1.00 24.77 95 ARG A C 1
ATOM 766 O O . ARG A 1 95 ? 21.938 -0.220 -6.225 1.00 27.83 95 ARG A O 1
ATOM 774 N N . TYR A 1 96 ? 19.787 0.213 -5.721 1.00 19.38 96 TYR A N 1
ATOM 775 C CA . TYR A 1 96 ? 19.299 -0.092 -7.063 1.00 19.13 96 TYR A CA 1
ATOM 776 C C . TYR A 1 96 ? 19.031 1.186 -7.848 1.00 24.91 96 TYR A C 1
ATOM 777 O O . TYR A 1 96 ? 18.925 1.164 -9.068 1.00 25.81 96 TYR A O 1
ATOM 786 N N . LYS A 1 97 ? 18.917 2.290 -7.121 1.00 21.40 97 LYS A N 1
ATOM 787 C CA . LYS A 1 97 ? 18.836 3.630 -7.705 1.00 20.79 97 LYS A CA 1
ATOM 788 C C . LYS A 1 97 ? 19.593 4.575 -6.787 1.00 20.41 97 LYS A C 1
ATOM 789 O O . LYS A 1 97 ? 19.767 4.282 -5.610 1.00 21.06 97 LYS A O 1
ATOM 795 N N . ASN A 1 98 ? 20.031 5.720 -7.301 1.00 22.91 98 ASN A N 1
ATOM 796 C CA . ASN A 1 98 ? 20.732 6.671 -6.444 1.00 21.04 98 ASN A CA 1
ATOM 797 C C . ASN A 1 98 ? 19.862 7.133 -5.281 1.00 19.96 98 ASN A C 1
ATOM 798 O O . ASN A 1 98 ? 18.658 7.324 -5.418 1.00 19.20 98 ASN A O 1
ATOM 803 N N . GLY A 1 99 ? 20.482 7.303 -4.129 1.00 20.63 99 GLY A N 1
ATOM 804 C CA . GLY A 1 99 ? 19.772 7.822 -2.983 1.00 20.85 99 GLY A CA 1
ATOM 805 C C . GLY A 1 99 ? 18.870 6.823 -2.291 1.00 15.62 99 GLY A C 1
ATOM 806 O O . GLY A 1 99 ? 18.108 7.221 -1.422 1.00 19.50 99 GLY A O 1
ATOM 807 N N . GLU A 1 100 ? 18.964 5.539 -2.652 1.00 20.29 100 GLU A N 1
ATOM 808 C CA . GLU A 1 100 ? 18.336 4.470 -1.874 1.00 16.78 100 GLU A CA 1
ATOM 809 C C . GLU A 1 100 ? 19.238 4.037 -0.723 1.00 20.00 100 GLU A C 1
ATOM 810 O O . GLU A 1 100 ? 20.464 4.131 -0.808 1.00 18.60 100 GLU A O 1
ATOM 816 N N . PRO A 1 101 ? 18.638 3.535 0.359 1.00 17.22 101 PRO A N 1
ATOM 817 C CA . PRO A 1 101 ? 19.446 2.922 1.411 1.00 18.18 101 PRO A CA 1
ATOM 818 C C . PRO A 1 101 ? 19.965 1.538 0.983 1.00 16.11 101 PRO A C 1
ATOM 819 O O . PRO A 1 101 ? 19.385 0.873 0.130 1.00 14.78 101 PRO A O 1
ATOM 823 N N . ILE A 1 102 ? 21.095 1.128 1.539 1.00 15.54 102 ILE A N 1
ATOM 824 C CA . ILE A 1 102 ? 21.424 -0.287 1.528 1.00 17.09 102 ILE A CA 1
ATOM 825 C C . ILE A 1 102 ? 20.932 -0.789 2.878 1.00 14.81 102 ILE A C 1
ATOM 826 O O . ILE A 1 102 ? 21.660 -0.805 3.859 1.00 17.35 102 ILE A O 1
ATOM 831 N N . SER A 1 103 ? 19.653 -1.121 2.944 1.00 16.90 103 SER A N 1
ATOM 832 C CA . SER A 1 103 ? 19.033 -1.367 4.232 1.00 15.52 103 SER A CA 1
ATOM 833 C C . SER A 1 103 ? 19.700 -2.503 5.002 1.00 14.27 103 SER A C 1
ATOM 834 O O . SER A 1 103 ? 19.913 -2.387 6.200 1.00 16.45 103 SER A O 1
ATOM 837 N N . SER A 1 104 ? 20.028 -3.599 4.321 1.00 19.77 104 SER A N 1
ATOM 838 C CA . SER A 1 104 ? 20.660 -4.723 5.020 1.00 14.91 104 SER A CA 1
ATOM 839 C C . SER A 1 104 ? 22.069 -4.385 5.482 1.00 17.85 104 SER A C 1
ATOM 840 O O . SER A 1 104 ? 22.581 -4.999 6.407 1.00 20.76 104 SER A O 1
ATOM 843 N N . GLN A 1 105 ? 22.703 -3.410 4.841 1.00 15.58 105 GLN A N 1
ATOM 844 C CA . GLN A 1 105 ? 23.998 -2.967 5.339 1.00 18.01 105 GLN A CA 1
ATOM 845 C C . GLN A 1 105 ? 23.895 -2.263 6.688 1.00 18.84 105 GLN A C 1
ATOM 846 O O . GLN A 1 105 ? 24.551 -2.659 7.653 1.00 17.06 105 GLN A O 1
ATOM 852 N N . ILE A 1 106 ? 23.094 -1.199 6.778 1.00 16.11 106 ILE A N 1
ATOM 853 C CA . ILE A 1 106 ? 23.089 -0.445 8.022 1.00 16.25 106 ILE A CA 1
ATOM 854 C C . ILE A 1 106 ? 22.504 -1.272 9.184 1.00 12.89 106 ILE A C 1
ATOM 855 O O . ILE A 1 106 ? 22.980 -1.195 10.309 1.00 15.57 106 ILE A O 1
ATOM 860 N N . LEU A 1 107 ? 21.487 -2.079 8.892 1.00 13.94 107 LEU A N 1
ATOM 861 C CA . LEU A 1 107 ? 20.865 -2.916 9.909 1.00 15.64 107 LEU A CA 1
ATOM 862 C C . LEU A 1 107 ? 21.847 -3.976 10.415 1.00 15.92 107 LEU A C 1
ATOM 863 O O . LEU A 1 107 ? 21.973 -4.194 11.622 1.00 15.71 107 LEU A O 1
ATOM 868 N N . THR A 1 108 ? 22.554 -4.621 9.491 1.00 18.78 108 THR A N 1
ATOM 869 C CA . THR A 1 108 ? 23.572 -5.602 9.876 1.00 16.65 108 THR A CA 1
ATOM 870 C C . THR A 1 108 ? 24.724 -4.952 10.661 1.00 18.21 108 THR A C 1
ATOM 871 O O . THR A 1 108 ? 25.213 -5.518 11.642 1.00 17.49 108 THR A O 1
ATOM 875 N N . GLU A 1 109 ? 25.146 -3.756 10.247 1.00 14.23 109 GLU A N 1
ATOM 876 C CA . GLU A 1 109 ? 26.122 -2.996 11.033 1.00 18.15 109 GLU A CA 1
ATOM 877 C C . GLU A 1 109 ? 25.653 -2.769 12.481 1.00 17.99 109 GLU A C 1
ATOM 878 O O . GLU A 1 109 ? 26.411 -2.965 13.429 1.00 17.49 109 GLU A O 1
ATOM 884 N N . ILE A 1 110 ? 24.392 -2.367 12.653 1.00 16.57 110 ILE A N 1
ATOM 885 C CA . ILE A 1 110 ? 23.849 -2.140 13.974 1.00 19.10 110 ILE A CA 1
ATOM 886 C C . ILE A 1 110 ? 23.860 -3.427 14.800 1.00 14.62 110 ILE A C 1
ATOM 887 O O . ILE A 1 110 ? 24.371 -3.452 15.918 1.00 17.65 110 ILE A O 1
ATOM 892 N N . TYR A 1 111 ? 23.318 -4.503 14.238 1.00 16.93 111 TYR A N 1
ATOM 893 C CA . TYR A 1 111 ? 23.294 -5.775 14.954 1.00 17.12 111 TYR A CA 1
ATOM 894 C C . TYR A 1 111 ? 24.702 -6.271 15.303 1.00 17.00 111 TYR A C 1
ATOM 895 O O . TYR A 1 111 ? 24.938 -6.758 16.413 1.00 19.63 111 TYR A O 1
ATOM 904 N N . SER A 1 112 ? 25.623 -6.144 14.353 1.00 18.19 112 SER A N 1
ATOM 905 C CA . SER A 1 112 ? 27.007 -6.595 14.533 1.00 18.81 112 SER A CA 1
ATOM 906 C C . SER A 1 112 ? 27.729 -5.828 15.642 1.00 22.10 112 SER A C 1
ATOM 907 O O . SER A 1 112 ? 28.593 -6.370 16.334 1.00 25.13 112 SER A O 1
ATOM 910 N N . SER A 1 113 ? 27.360 -4.564 15.819 1.00 17.08 113 SER A N 1
ATOM 911 C CA . SER A 1 113 ? 27.969 -3.720 16.827 1.00 16.54 113 SER A CA 1
ATOM 912 C C . SER A 1 113 ? 27.645 -4.150 18.242 1.00 19.55 113 SER A C 1
ATOM 913 O O . SER A 1 113 ? 28.386 -3.839 19.164 1.00 22.08 113 SER A O 1
ATOM 916 N N . TYR A 1 114 ? 26.536 -4.865 18.409 1.00 18.36 114 TYR A N 1
ATOM 917 C CA . TYR A 1 114 ? 26.029 -5.198 19.730 1.00 16.86 114 TYR A CA 1
ATOM 918 C C . TYR A 1 114 ? 25.978 -6.700 19.993 1.00 17.59 114 TYR A C 1
ATOM 919 O O . TYR A 1 114 ? 25.352 -7.144 20.953 1.00 20.10 114 TYR A O 1
ATOM 928 N N . SER A 1 115 ? 26.638 -7.473 19.150 1.00 19.28 115 SER A N 1
ATOM 929 C CA . SER A 1 115 ? 26.657 -8.920 19.337 1.00 18.29 115 SER A CA 1
ATOM 930 C C . SER A 1 115 ? 28.028 -9.489 19.011 1.00 19.95 115 SER A C 1
ATOM 931 O O . SER A 1 115 ? 28.887 -8.793 18.480 1.00 22.89 115 SER A O 1
ATOM 934 N N . ASN A 1 116 ? 28.221 -10.769 19.319 1.00 21.38 116 ASN A N 1
ATOM 935 C CA . ASN A 1 116 ? 29.460 -11.464 18.982 1.00 20.44 116 ASN A CA 1
ATOM 936 C C . ASN A 1 116 ? 29.343 -12.309 17.717 1.00 24.66 116 ASN A C 1
ATOM 937 O O . ASN A 1 116 ? 30.350 -12.702 17.128 1.00 24.03 116 ASN A O 1
ATOM 942 N N . SER A 1 117 ? 28.112 -12.587 17.303 1.00 18.72 117 SER A N 1
ATOM 943 C CA . SER A 1 117 ? 27.862 -13.349 16.089 1.00 17.61 117 SER A CA 1
ATOM 944 C C . SER A 1 117 ? 26.418 -13.146 15.645 1.00 21.91 117 SER A C 1
ATOM 945 O O . SER A 1 117 ? 25.560 -12.773 16.447 1.00 18.15 117 SER A O 1
ATOM 948 N N . ILE A 1 118 ? 26.163 -13.376 14.363 1.00 19.39 118 ILE A N 1
ATOM 949 C CA . ILE A 1 118 ? 24.812 -13.352 13.811 1.00 17.70 118 ILE A CA 1
ATOM 950 C C . ILE A 1 118 ? 24.617 -14.586 12.950 1.00 22.33 118 ILE A C 1
ATOM 951 O O . ILE A 1 118 ? 25.568 -15.071 12.328 1.00 19.36 118 ILE A O 1
ATOM 956 N N . ALA A 1 119 ? 23.391 -15.095 12.906 1.00 15.47 119 ALA A N 1
ATOM 957 C CA . ALA A 1 119 ? 23.060 -16.198 12.000 1.00 16.30 119 ALA A CA 1
ATOM 958 C C . ALA A 1 119 ? 21.634 -16.043 11.514 1.00 18.91 119 ALA A C 1
ATOM 959 O O . ALA A 1 119 ? 20.810 -15.419 12.182 1.00 19.39 119 ALA A O 1
ATOM 961 N N . THR A 1 120 ? 21.340 -16.612 10.353 1.00 14.84 120 THR A N 1
ATOM 962 C CA . THR A 1 120 ? 19.990 -16.579 9.819 1.00 14.88 120 THR A CA 1
ATOM 963 C C . THR A 1 120 ? 19.803 -17.829 8.983 1.00 18.67 120 THR A C 1
ATOM 964 O O . THR A 1 120 ? 20.779 -18.500 8.651 1.00 19.98 120 THR A O 1
ATOM 968 N N . VAL A 1 121 ? 18.560 -18.166 8.680 1.00 14.98 121 VAL A N 1
ATOM 969 C CA . VAL A 1 121 ? 18.280 -19.319 7.831 1.00 14.68 121 VAL A CA 1
ATOM 970 C C . VAL A 1 121 ? 17.988 -18.853 6.412 1.00 17.89 121 VAL A C 1
ATOM 971 O O . VAL A 1 121 ? 17.043 -18.090 6.179 1.00 17.76 121 VAL A O 1
ATOM 975 N N . ASP A 1 122 ? 18.806 -19.309 5.468 1.00 17.51 122 ASP A N 1
ATOM 976 C CA . ASP A 1 122 ? 18.585 -19.054 4.039 1.00 19.53 122 ASP A CA 1
ATOM 977 C C . ASP A 1 122 ? 18.322 -17.586 3.701 1.00 14.88 122 ASP A C 1
ATOM 978 O O . ASP A 1 122 ? 17.245 -17.219 3.212 1.00 18.63 122 ASP A O 1
ATOM 983 N N . ILE A 1 123 ? 19.327 -16.763 3.965 1.00 18.28 123 ILE A N 1
ATOM 984 C CA . ILE A 1 123 ? 19.276 -15.342 3.627 1.00 17.43 123 ILE A CA 1
ATOM 985 C C . ILE A 1 123 ? 19.070 -15.208 2.126 1.00 20.77 123 ILE A C 1
ATOM 986 O O . ILE A 1 123 ? 19.529 -16.045 1.348 1.00 21.81 123 ILE A O 1
ATOM 991 N N A HIS A 1 124 ? 18.374 -14.161 1.702 0.47 19.39 124 HIS A N 1
ATOM 992 N N B HIS A 1 124 ? 18.377 -14.149 1.726 0.53 19.37 124 HIS A N 1
ATOM 993 C CA A HIS A 1 124 ? 18.030 -14.038 0.287 0.47 22.70 124 HIS A CA 1
ATOM 994 C CA B HIS A 1 124 ? 18.259 -13.832 0.312 0.53 22.94 124 HIS A CA 1
ATOM 995 C C A HIS A 1 124 ? 19.251 -13.928 -0.630 0.47 22.62 124 HIS A C 1
ATOM 996 C C B HIS A 1 124 ? 19.491 -13.047 -0.126 0.53 23.25 124 HIS A C 1
ATOM 997 O O A HIS A 1 124 ? 19.242 -14.452 -1.739 0.47 24.64 124 HIS A O 1
ATOM 998 O O B HIS A 1 124 ? 19.615 -11.858 0.173 0.53 23.49 124 HIS A O 1
ATOM 1011 N N A ASP A 1 125 ? 20.287 -13.242 -0.166 0.47 23.42 125 ASP A N 1
ATOM 1012 N N B ASP A 1 125 ? 20.415 -13.717 -0.840 0.53 24.81 125 ASP A N 1
ATOM 1013 C CA A ASP A 1 125 ? 21.508 -13.101 -0.958 0.47 24.59 125 ASP A CA 1
ATOM 1014 C CA B ASP A 1 125 ? 21.670 -13.116 -1.291 0.53 24.40 125 ASP A CA 1
ATOM 1015 C C A ASP A 1 125 ? 22.699 -12.941 -0.026 0.47 24.64 125 ASP A C 1
ATOM 1016 C C B ASP A 1 125 ? 22.673 -12.959 -0.147 0.53 24.60 125 ASP A C 1
ATOM 1017 O O A ASP A 1 125 ? 22.673 -12.093 0.869 0.47 22.26 125 ASP A O 1
ATOM 1018 O O B ASP A 1 125 ? 22.473 -12.164 0.775 0.53 22.39 125 ASP A O 1
ATOM 1027 N N . GLU A 1 126 ? 23.741 -13.748 -0.216 1.00 22.55 126 GLU A N 1
ATOM 1028 C CA . GLU A 1 126 ? 24.823 -13.751 0.769 1.00 22.99 126 GLU A CA 1
ATOM 1029 C C . GLU A 1 126 ? 25.676 -12.488 0.803 1.00 20.32 126 GLU A C 1
ATOM 1030 O O . GLU A 1 126 ? 26.510 -12.339 1.688 1.00 21.50 126 GLU A O 1
ATOM 1036 N N . LYS A 1 127 ? 25.460 -11.573 -0.135 1.00 23.53 127 LYS A N 1
ATOM 1037 C CA . LYS A 1 127 ? 26.181 -10.301 -0.104 1.00 24.60 127 LYS A CA 1
ATOM 1038 C C . LYS A 1 127 ? 26.086 -9.667 1.281 1.00 21.03 127 LYS A C 1
ATOM 1039 O O . LYS A 1 127 ? 27.056 -9.115 1.782 1.00 21.12 127 LYS A O 1
ATOM 1045 N N . THR A 1 128 ? 24.918 -9.789 1.904 1.00 19.41 128 THR A N 1
ATOM 1046 C CA . THR A 1 128 ? 24.647 -9.139 3.186 1.00 22.04 128 THR A CA 1
ATOM 1047 C C . THR A 1 128 ? 25.556 -9.652 4.313 1.00 18.21 128 THR A C 1
ATOM 1048 O O . THR A 1 128 ? 25.860 -8.929 5.261 1.00 20.66 128 THR A O 1
ATOM 1052 N N . LEU A 1 129 ? 26.027 -10.891 4.186 1.00 21.19 129 LEU A N 1
ATOM 1053 C CA . LEU A 1 129 ? 26.910 -11.460 5.194 1.00 19.66 129 LEU A CA 1
ATOM 1054 C C . LEU A 1 129 ? 28.180 -10.633 5.328 1.00 19.38 129 LEU A C 1
ATOM 1055 O O . LEU A 1 129 ? 28.761 -10.532 6.408 1.00 26.25 129 LEU A O 1
ATOM 1060 N N . SER A 1 130 ? 28.599 -10.027 4.227 1.00 21.11 130 SER A N 1
ATOM 1061 C CA . SER A 1 130 ? 29.823 -9.244 4.216 1.00 22.87 130 SER A CA 1
ATOM 1062 C C . SER A 1 130 ? 29.706 -7.893 4.929 1.00 20.95 130 SER A C 1
ATOM 1063 O O . SER A 1 130 ? 30.712 -7.214 5.131 1.00 22.40 130 SER A O 1
ATOM 1066 N N . TYR A 1 131 ? 28.495 -7.499 5.314 1.00 21.68 131 TYR A N 1
ATOM 1067 C CA . TYR A 1 131 ? 28.316 -6.188 5.932 1.00 20.28 131 TYR A CA 1
ATOM 1068 C C . TYR A 1 131 ? 28.542 -6.244 7.438 1.00 21.70 131 TYR A C 1
ATOM 1069 O O . TYR A 1 131 ? 28.556 -5.212 8.102 1.00 23.46 131 TYR A O 1
ATOM 1078 N N . SER A 1 132 ? 28.725 -7.454 7.968 1.00 19.52 132 SER A N 1
ATOM 1079 C CA . SER A 1 132 ? 28.873 -7.656 9.399 1.00 19.93 132 SER A CA 1
ATOM 1080 C C . SER A 1 132 ? 30.341 -7.623 9.824 1.00 24.64 132 SER A C 1
ATOM 1081 O O . SER A 1 132 ? 31.199 -8.197 9.152 1.00 28.35 132 SER A O 1
ATOM 1084 N N . LYS A 1 133 ? 30.620 -6.961 10.942 1.00 29.27 133 LYS A N 1
ATOM 1085 C CA . LYS A 1 133 ? 31.941 -7.016 11.558 1.00 34.07 133 LYS A CA 1
ATOM 1086 C C . LYS A 1 133 ? 32.170 -8.378 12.194 1.00 28.83 133 LYS A C 1
ATOM 1087 O O . LYS A 1 133 ? 33.286 -8.895 12.193 1.00 36.51 133 LYS A O 1
ATOM 1093 N N . VAL A 1 134 ? 31.104 -8.962 12.732 1.00 23.23 134 VAL A N 1
ATOM 1094 C CA . VAL A 1 134 ? 31.207 -10.258 13.387 1.00 23.23 134 VAL A CA 1
ATOM 1095 C C . VAL A 1 134 ? 30.839 -11.362 12.406 1.00 21.03 134 VAL A C 1
ATOM 1096 O O . VAL A 1 134 ? 30.210 -11.110 11.380 1.00 22.80 134 VAL A O 1
ATOM 1100 N N . LYS A 1 135 ? 31.234 -12.591 12.712 1.00 21.90 135 LYS A N 1
ATOM 1101 C CA . LYS A 1 135 ? 30.881 -13.705 11.843 1.00 20.07 135 LYS A CA 1
ATOM 1102 C C . LYS A 1 135 ? 29.369 -13.799 11.674 1.00 19.76 135 LYS A C 1
ATOM 1103 O O . LYS A 1 135 ? 28.631 -13.845 12.653 1.00 22.36 135 LYS A O 1
ATOM 1109 N N . PHE A 1 136 ? 28.932 -13.823 10.417 1.00 20.04 136 PHE A N 1
ATOM 1110 C CA . PHE A 1 136 ? 27.522 -13.867 10.045 1.00 17.86 136 PHE A CA 1
ATOM 1111 C C . PHE A 1 136 ? 27.292 -15.149 9.247 1.00 21.03 136 PHE A C 1
ATOM 1112 O O . PHE A 1 136 ? 27.683 -15.240 8.082 1.00 23.56 136 PHE A O 1
ATOM 1120 N N . SER A 1 137 ? 26.674 -16.142 9.878 1.00 18.04 137 SER A N 1
ATOM 1121 C CA . SER A 1 137 ? 26.505 -17.457 9.262 1.00 16.96 137 SER A CA 1
ATOM 1122 C C . SER A 1 137 ? 25.161 -17.618 8.548 1.00 20.83 137 SER A C 1
ATOM 1123 O O . SER A 1 137 ? 24.129 -17.142 9.031 1.00 20.63 137 SER A O 1
ATOM 1126 N N . ASP A 1 138 ? 25.180 -18.300 7.405 1.00 19.93 138 ASP A N 1
ATOM 1127 C CA . ASP A 1 138 ? 23.970 -18.588 6.645 1.00 18.64 138 ASP A CA 1
ATOM 1128 C C . ASP A 1 138 ? 23.618 -20.067 6.839 1.00 21.02 138 ASP A C 1
ATOM 1129 O O . ASP A 1 138 ? 24.275 -20.941 6.278 1.00 25.82 138 ASP A O 1
ATOM 1134 N N . LEU A 1 139 ? 22.591 -20.345 7.634 1.00 17.04 139 LEU A N 1
ATOM 1135 C CA . LEU A 1 139 ? 22.182 -21.727 7.872 1.00 18.43 139 LEU A CA 1
ATOM 1136 C C . LEU A 1 139 ? 21.219 -22.159 6.775 1.00 19.93 139 LEU A C 1
ATOM 1137 O O . LEU A 1 139 ? 20.632 -21.321 6.089 1.00 20.33 139 LEU A O 1
ATOM 1142 N N . HIS A 1 140 ? 21.059 -23.464 6.587 1.00 19.30 140 HIS A N 1
ATOM 1143 C CA . HIS A 1 140 ? 20.215 -23.942 5.498 1.00 23.26 140 HIS A CA 1
ATOM 1144 C C . HIS A 1 140 ? 19.119 -24.892 5.949 1.00 18.97 140 H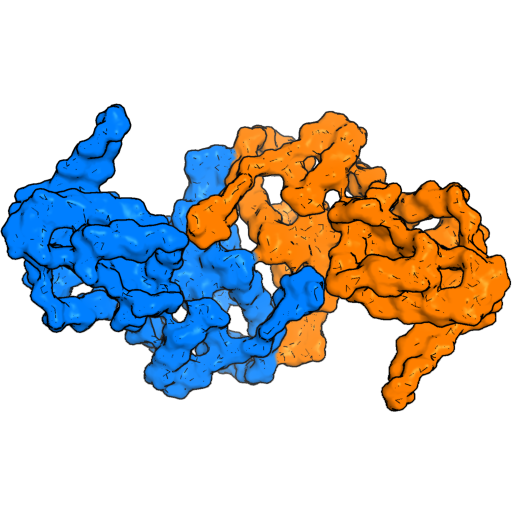IS A C 1
ATOM 1145 O O . HIS A 1 140 ? 19.356 -25.775 6.786 1.00 21.64 140 HIS A O 1
ATOM 1152 N N . ALA A 1 141 ? 17.929 -24.720 5.372 1.00 17.03 141 ALA A N 1
ATOM 1153 C CA . ALA A 1 141 ? 16.765 -25.542 5.695 1.00 16.41 141 ALA A CA 1
ATOM 1154 C C . ALA A 1 141 ? 16.713 -26.818 4.852 1.00 17.82 141 ALA A C 1
ATOM 1155 O O . ALA A 1 141 ? 15.782 -27.619 4.986 1.00 16.78 141 ALA A O 1
ATOM 1157 N N . ASN A 1 142 ? 17.695 -26.998 3.978 1.00 19.50 142 ASN A N 1
ATOM 1158 C CA . ASN A 1 142 ? 17.656 -28.124 3.041 1.00 17.73 142 ASN A CA 1
ATOM 1159 C C . ASN A 1 142 ? 17.364 -29.471 3.691 1.00 14.96 142 ASN A C 1
ATOM 1160 O O . ASN A 1 142 ? 16.506 -30.212 3.213 1.00 14.93 142 ASN A O 1
ATOM 1165 N N . ASP A 1 143 ? 18.061 -29.784 4.777 1.00 17.94 143 ASP A N 1
ATOM 1166 C CA . ASP A 1 143 ? 17.936 -31.124 5.358 1.00 18.96 143 ASP A CA 1
ATOM 1167 C C . ASP A 1 143 ? 16.543 -31.332 5.924 1.00 18.23 143 ASP A C 1
ATOM 1168 O O . ASP A 1 143 ? 15.987 -32.423 5.840 1.00 19.57 143 ASP A O 1
ATOM 1173 N N . ALA A 1 144 ? 15.978 -30.275 6.498 1.00 16.87 144 ALA A N 1
ATOM 1174 C CA . ALA A 1 144 ? 14.626 -30.358 7.030 1.00 16.91 144 ALA A CA 1
ATOM 1175 C C . ALA A 1 144 ? 13.604 -30.595 5.934 1.00 18.30 144 ALA A C 1
ATOM 1176 O O . ALA A 1 144 ? 12.666 -31.378 6.097 1.00 17.99 144 ALA A O 1
ATOM 1178 N N . ILE A 1 145 ? 13.776 -29.898 4.814 1.00 17.34 145 ILE A N 1
ATOM 1179 C CA . ILE A 1 145 ? 12.904 -30.090 3.663 1.00 15.39 145 ILE A CA 1
ATOM 1180 C C . ILE A 1 145 ? 13.041 -31.508 3.094 1.00 15.61 145 ILE A C 1
ATOM 1181 O O . ILE A 1 145 ? 12.051 -32.139 2.742 1.00 14.98 145 ILE A O 1
ATOM 1186 N N . VAL A 1 146 ? 14.268 -32.002 3.009 1.00 14.18 146 VAL A N 1
ATOM 1187 C CA . VAL A 1 146 ? 14.494 -33.363 2.525 1.00 13.68 146 VAL A CA 1
ATOM 1188 C C . VAL A 1 146 ? 13.820 -34.381 3.436 1.00 17.01 146 VAL A C 1
ATOM 1189 O O . VAL A 1 146 ? 13.158 -35.310 2.967 1.00 18.52 146 VAL A O 1
ATOM 1193 N N . ARG A 1 147 ? 13.965 -34.186 4.743 1.00 16.50 147 ARG A N 1
ATOM 1194 C CA . ARG A 1 147 ? 13.372 -35.102 5.710 1.00 19.66 147 ARG A CA 1
ATOM 1195 C C . ARG A 1 147 ? 11.865 -35.190 5.532 1.00 15.96 147 ARG A C 1
ATOM 1196 O O . ARG A 1 147 ? 11.283 -36.265 5.602 1.00 21.10 147 ARG A O 1
ATOM 1204 N N . TYR A 1 148 ? 11.227 -34.050 5.278 1.00 16.93 148 TYR A N 1
ATOM 1205 C CA . TYR A 1 148 ? 9.784 -34.033 5.077 1.00 14.18 148 TYR A CA 1
ATOM 1206 C C . TYR A 1 148 ? 9.373 -34.745 3.789 1.00 21.27 148 TYR A C 1
ATOM 1207 O O . TYR A 1 148 ? 8.410 -35.523 3.763 1.00 18.90 148 TYR A O 1
ATOM 1216 N N . TYR A 1 149 ? 10.083 -34.476 2.697 1.00 16.47 149 TYR A N 1
ATOM 1217 C CA . TYR A 1 149 ? 9.635 -34.998 1.421 1.00 15.28 149 TYR A CA 1
ATOM 1218 C C . TYR A 1 149 ? 10.081 -36.419 1.131 1.00 18.07 149 TYR A C 1
ATOM 1219 O O . TYR A 1 149 ? 9.664 -36.999 0.134 1.00 18.47 149 TYR A O 1
ATOM 1228 N N . LYS A 1 150 ? 10.901 -36.987 2.008 1.00 18.08 150 LYS A N 1
ATOM 1229 C CA . LYS A 1 150 ? 11.325 -38.374 1.810 1.00 20.92 150 LYS A CA 1
ATOM 1230 C C . LYS A 1 150 ? 10.109 -39.295 1.797 1.00 20.45 150 LYS A C 1
ATOM 1231 O O . LYS A 1 150 ? 10.128 -40.356 1.188 1.00 22.82 150 LYS A O 1
ATOM 1237 N N . ASN A 1 151 ? 9.030 -38.855 2.431 1.00 24.03 151 ASN A N 1
ATOM 1238 C CA . ASN A 1 151 ? 7.810 -39.652 2.504 1.00 23.71 151 ASN A CA 1
ATOM 1239 C C . ASN A 1 151 ? 6.697 -39.120 1.611 1.00 27.03 151 ASN A C 1
ATOM 1240 O O . ASN A 1 151 ? 5.510 -39.298 1.895 1.00 29.82 151 ASN A O 1
ATOM 1245 N N . VAL A 1 152 ? 7.093 -38.471 0.518 1.00 22.57 152 VAL A N 1
ATOM 1246 C CA . VAL A 1 152 ? 6.150 -37.948 -0.463 1.00 25.22 152 VAL A CA 1
ATOM 1247 C C . VAL A 1 152 ? 6.540 -38.425 -1.863 1.00 21.84 152 VAL A C 1
ATOM 1248 O O . VAL A 1 152 ? 7.723 -38.539 -2.176 1.00 24.99 152 VAL A O 1
ATOM 1252 N N . ASP A 1 153 ? 5.550 -38.731 -2.695 1.00 25.67 153 ASP A N 1
ATOM 1253 C CA . ASP A 1 153 ? 5.819 -39.134 -4.070 1.00 24.99 153 ASP A CA 1
ATOM 1254 C C . ASP A 1 153 ? 6.159 -37.916 -4.922 1.00 21.36 153 ASP A C 1
ATOM 1255 O O . ASP A 1 153 ? 5.294 -37.103 -5.223 1.00 24.61 153 ASP A O 1
ATOM 1260 N N . VAL A 1 154 ? 7.428 -37.805 -5.297 1.00 20.15 154 VAL A N 1
ATOM 1261 C CA . VAL A 1 154 ? 7.922 -36.687 -6.097 1.00 19.62 154 VAL A CA 1
ATOM 1262 C C . VAL A 1 154 ? 8.713 -37.179 -7.309 1.00 19.38 154 VAL A C 1
ATOM 1263 O O . VAL A 1 154 ? 9.552 -38.068 -7.189 1.00 21.71 154 VAL A O 1
ATOM 1267 N N . ASP A 1 155 ? 8.449 -36.594 -8.472 1.00 16.78 155 ASP A N 1
ATOM 1268 C CA . ASP A 1 155 ? 9.198 -36.913 -9.692 1.00 18.33 155 ASP A CA 1
ATOM 1269 C C . ASP A 1 155 ? 10.350 -35.935 -9.964 1.00 17.88 155 ASP A C 1
ATOM 1270 O O . ASP A 1 155 ? 11.439 -36.344 -10.346 1.00 17.98 155 ASP A O 1
ATOM 1275 N N . TYR A 1 156 ? 10.109 -34.640 -9.767 1.00 16.23 156 TYR A N 1
ATOM 1276 C CA . TYR A 1 156 ? 11.114 -33.625 -10.030 1.00 16.63 156 TYR A CA 1
ATOM 1277 C C . TYR A 1 156 ? 11.066 -32.582 -8.931 1.00 11.78 156 TYR A C 1
ATOM 1278 O O . TYR A 1 156 ? 9.986 -32.263 -8.444 1.00 13.92 156 TYR A O 1
ATOM 1287 N N . VAL A 1 157 ? 12.223 -32.058 -8.555 1.00 12.39 157 VAL A N 1
ATOM 1288 C CA . VAL A 1 157 ? 12.279 -30.840 -7.750 1.00 12.57 157 VAL A CA 1
ATOM 1289 C C . VAL A 1 157 ? 12.520 -29.667 -8.695 1.00 15.32 157 VAL A C 1
ATOM 1290 O O . VAL A 1 157 ? 13.312 -29.778 -9.627 1.00 15.77 157 VAL A O 1
ATOM 1294 N N . VAL A 1 158 ? 11.834 -28.549 -8.474 1.00 12.28 158 VAL A N 1
ATOM 1295 C CA . VAL A 1 158 ? 11.808 -27.460 -9.452 1.00 13.40 158 VAL A CA 1
ATOM 1296 C C . VAL A 1 158 ? 12.090 -26.112 -8.796 1.00 13.84 158 VAL A C 1
ATOM 1297 O O . VAL A 1 158 ? 11.524 -25.810 -7.756 1.00 15.31 158 VAL A O 1
ATOM 1301 N N . SER A 1 159 ? 12.969 -25.305 -9.394 1.00 16.79 159 SER A N 1
ATOM 1302 C CA . SER A 1 159 ? 13.091 -23.901 -8.998 1.00 14.41 159 SER A CA 1
ATOM 1303 C C . SER A 1 159 ? 12.212 -23.043 -9.907 1.00 19.95 159 SER A C 1
ATOM 1304 O O . SER A 1 159 ? 12.190 -23.243 -11.122 1.00 20.33 159 SER A O 1
ATOM 1307 N N . PRO A 1 160 ? 11.466 -22.098 -9.314 1.00 18.70 160 PRO A N 1
ATOM 1308 C CA . PRO A 1 160 ? 10.559 -21.177 -10.016 1.00 22.39 160 PRO A CA 1
ATOM 1309 C C . PRO A 1 160 ? 11.292 -20.198 -10.929 1.00 26.87 160 PRO A C 1
ATOM 1310 O O . PRO A 1 160 ? 10.659 -19.562 -11.775 1.00 29.15 160 PRO A O 1
ATOM 1314 N N . ASP A 1 161 ? 12.597 -20.054 -10.734 1.00 26.29 161 ASP A N 1
ATOM 1315 C CA . ASP A 1 161 ? 13.404 -19.149 -11.545 1.00 31.78 161 ASP A CA 1
ATOM 1316 C C . ASP A 1 161 ? 14.851 -19.620 -11.535 1.00 35.61 161 ASP A C 1
ATOM 1317 O O . ASP A 1 161 ? 15.177 -20.636 -10.915 1.00 33.63 161 ASP A O 1
ATOM 1322 N N A ASP A 1 162 ? 15.739 -18.882 -12.190 0.58 37.03 162 ASP A N 1
ATOM 1323 N N B ASP A 1 162 ? 15.700 -18.904 -12.264 0.42 36.98 162 ASP A N 1
ATOM 1324 C CA A ASP A 1 162 ? 17.122 -19.342 -12.319 0.58 36.58 162 ASP A CA 1
ATOM 1325 C CA B ASP A 1 162 ? 17.137 -19.118 -12.179 0.42 36.64 162 ASP A CA 1
ATOM 1326 C C A ASP A 1 162 ? 18.076 -18.960 -11.174 0.58 37.21 162 ASP A C 1
ATOM 1327 C C B ASP A 1 162 ? 17.702 -18.250 -11.062 0.42 37.92 162 ASP A C 1
ATOM 1328 O O A ASP A 1 162 ? 19.292 -19.051 -11.332 0.58 40.61 162 ASP A O 1
ATOM 1329 O O B ASP A 1 162 ? 17.753 -17.023 -11.167 0.42 40.07 162 ASP A O 1
ATOM 1338 N N A GLY A 1 163 ? 17.531 -18.565 -10.024 0.58 36.72 163 GLY A N 1
ATOM 1339 N N B GLY A 1 163 ? 18.110 -18.903 -9.982 0.42 37.55 163 GLY A N 1
ATOM 1340 C CA A GLY A 1 163 ? 18.353 -18.168 -8.887 0.58 36.57 163 GLY A CA 1
ATOM 1341 C CA B GLY A 1 163 ? 18.537 -18.213 -8.783 0.42 36.63 163 GLY A CA 1
ATOM 1342 C C A GLY A 1 163 ? 18.393 -19.139 -7.711 0.58 38.01 163 GLY A C 1
ATOM 1343 C C B GLY A 1 163 ? 18.404 -19.126 -7.583 0.42 37.96 163 GLY A C 1
ATOM 1344 O O A GLY A 1 163 ? 19.388 -19.225 -6.993 0.58 40.45 163 GLY A O 1
ATOM 1345 O O B GLY A 1 163 ? 19.289 -19.172 -6.727 0.42 39.83 163 GLY A O 1
ATOM 1346 N N . GLY A 1 164 ? 17.300 -19.863 -7.510 1.00 35.33 164 GLY A N 1
ATOM 1347 C CA . GLY A 1 164 ? 17.162 -20.826 -6.428 1.00 30.45 164 GLY A CA 1
ATOM 1348 C C . GLY A 1 164 ? 17.737 -22.180 -6.810 1.00 29.44 164 GLY A C 1
ATOM 1349 O O . GLY A 1 164 ? 17.328 -23.210 -6.263 1.00 25.50 164 GLY A O 1
ATOM 1350 N N . LEU A 1 165 ? 18.699 -22.183 -7.733 1.00 29.43 165 LEU A N 1
ATOM 1351 C CA . LEU A 1 165 ? 19.207 -23.432 -8.311 1.00 28.10 165 LEU A CA 1
ATOM 1352 C C . LEU A 1 165 ? 20.016 -24.301 -7.355 1.00 21.38 165 LEU A C 1
ATOM 1353 O O . LEU A 1 165 ? 19.813 -25.519 -7.296 1.00 23.47 165 LEU A O 1
ATOM 1358 N N . ALA A 1 166 ? 20.955 -23.695 -6.636 1.00 25.25 166 ALA A N 1
ATOM 1359 C CA . ALA A 1 166 ? 21.824 -24.456 -5.745 1.00 26.48 166 ALA A CA 1
ATOM 1360 C C . ALA A 1 166 ? 21.006 -25.227 -4.711 1.00 22.57 166 ALA A C 1
ATOM 1361 O O . ALA A 1 166 ? 21.279 -26.398 -4.433 1.00 22.34 166 ALA A O 1
ATOM 1363 N N . ARG A 1 167 ? 19.999 -24.563 -4.150 1.00 22.01 167 ARG A N 1
ATOM 1364 C CA . ARG A 1 167 ? 19.109 -25.176 -3.172 1.00 21.20 167 ARG A CA 1
ATOM 1365 C C . ARG A 1 167 ? 18.376 -26.375 -3.772 1.00 22.32 167 ARG A C 1
ATOM 1366 O O . ARG A 1 167 ? 18.355 -27.457 -3.189 1.00 17.93 167 ARG A O 1
ATOM 1374 N N . VAL A 1 168 ? 17.778 -26.178 -4.946 1.00 20.95 168 VAL A N 1
ATOM 1375 C CA . VAL A 1 168 ? 17.042 -27.243 -5.626 1.00 17.56 168 VAL A CA 1
ATOM 1376 C C . VAL A 1 168 ? 17.941 -28.410 -6.027 1.00 19.59 168 VAL A C 1
ATOM 1377 O O . VAL A 1 168 ? 17.531 -29.575 -5.956 1.00 17.64 168 VAL A O 1
ATOM 1381 N N . ALA A 1 169 ? 19.178 -28.103 -6.412 1.00 16.51 169 ALA A N 1
ATOM 1382 C CA . ALA A 1 169 ? 20.146 -29.150 -6.750 1.00 18.21 169 ALA A CA 1
ATOM 1383 C C . ALA A 1 169 ? 20.503 -30.002 -5.533 1.00 20.80 169 ALA A C 1
ATOM 1384 O O . ALA A 1 169 ? 20.586 -31.225 -5.623 1.00 21.22 169 ALA A O 1
ATOM 1386 N N . ASP A 1 170 ? 20.724 -29.345 -4.396 1.00 19.55 170 ASP A N 1
ATOM 1387 C CA . ASP A 1 170 ? 21.051 -30.047 -3.162 1.00 18.69 170 ASP A CA 1
ATOM 1388 C C . ASP A 1 170 ? 19.887 -30.892 -2.658 1.00 20.22 170 ASP A C 1
ATOM 1389 O O . ASP A 1 170 ? 20.054 -32.074 -2.330 1.00 19.19 170 ASP A O 1
ATOM 1394 N N . ILE A 1 171 ? 18.706 -30.285 -2.597 1.00 16.63 171 ILE A N 1
ATOM 1395 C CA . ILE A 1 171 ? 17.516 -30.973 -2.130 1.00 16.88 171 ILE A CA 1
ATOM 1396 C C . ILE A 1 171 ? 17.238 -32.203 -2.991 1.00 19.48 171 ILE A C 1
ATOM 1397 O O . ILE A 1 171 ? 17.032 -33.305 -2.473 1.00 15.99 171 ILE A O 1
ATOM 1402 N N . SER A 1 172 ? 17.258 -32.021 -4.309 1.00 16.22 172 SER A N 1
ATOM 1403 C CA . SER A 1 172 ? 16.980 -33.123 -5.215 1.00 14.58 172 SER A CA 1
ATOM 1404 C C . SER A 1 172 ? 18.027 -34.229 -5.097 1.00 18.07 172 SER A C 1
ATOM 1405 O O . SER A 1 172 ? 17.677 -35.399 -5.113 1.00 19.97 172 SER A O 1
ATOM 1408 N N . ALA A 1 173 ? 19.298 -33.860 -4.967 1.00 17.53 173 ALA A N 1
ATOM 1409 C CA . ALA A 1 173 ? 20.342 -34.856 -4.763 1.00 17.93 173 ALA A CA 1
ATOM 1410 C C . ALA A 1 173 ? 20.018 -35.694 -3.523 1.00 20.34 173 ALA A C 1
ATOM 1411 O O . ALA A 1 173 ? 20.033 -36.926 -3.564 1.00 20.52 173 ALA A O 1
ATOM 1413 N N . LYS A 1 174 ? 19.711 -35.013 -2.425 1.00 19.80 174 LYS A N 1
ATOM 1414 C CA . LYS A 1 174 ? 19.421 -35.701 -1.168 1.00 21.45 174 LYS A CA 1
ATOM 1415 C C . LYS A 1 174 ? 18.138 -36.549 -1.199 1.00 18.45 174 LYS A C 1
ATOM 1416 O O . LYS A 1 174 ? 18.012 -37.534 -0.455 1.00 22.52 174 LYS A O 1
ATOM 1422 N N . LEU A 1 175 ? 17.212 -36.213 -2.093 1.00 18.34 175 LEU A N 1
ATOM 1423 C CA . LEU A 1 175 ? 16.000 -37.020 -2.303 1.00 14.61 175 LEU A CA 1
ATOM 1424 C C . LEU A 1 175 ? 16.157 -38.095 -3.384 1.00 18.99 175 LEU A C 1
ATOM 1425 O O . LEU A 1 175 ? 15.256 -38.919 -3.581 1.00 21.67 175 LEU A O 1
ATOM 1430 N N . GLY A 1 176 ? 17.276 -38.059 -4.101 1.00 18.79 176 GLY A N 1
ATOM 1431 C CA . GLY A 1 176 ? 17.486 -38.959 -5.224 1.00 21.63 176 GLY A CA 1
ATOM 1432 C C . GLY A 1 176 ? 16.591 -38.678 -6.425 1.00 21.38 176 GLY A C 1
ATOM 1433 O O . GLY A 1 176 ? 16.169 -39.601 -7.125 1.00 21.30 176 GLY A O 1
ATOM 1434 N N . LYS A 1 177 ? 16.301 -37.404 -6.675 1.00 18.15 177 LYS A N 1
ATOM 1435 C CA . LYS A 1 177 ? 15.387 -37.029 -7.749 1.00 19.05 177 LYS A CA 1
ATOM 1436 C C . LYS A 1 177 ? 16.074 -36.150 -8.784 1.00 17.80 177 LYS A C 1
ATOM 1437 O O . LYS A 1 177 ? 17.104 -35.534 -8.504 1.00 17.44 177 LYS A O 1
ATOM 1443 N N . LYS A 1 178 ? 15.504 -36.112 -9.982 1.00 16.77 178 LYS A N 1
ATOM 1444 C CA . LYS A 1 178 ? 15.941 -35.171 -10.997 1.00 14.82 178 LYS A CA 1
ATOM 1445 C C . LYS A 1 178 ? 15.408 -33.785 -10.655 1.00 15.84 178 LYS A C 1
ATOM 1446 O O . LYS A 1 178 ? 14.536 -33.643 -9.791 1.00 16.17 178 LYS A O 1
ATOM 1452 N N . HIS A 1 179 ? 15.935 -32.757 -11.312 1.00 15.54 179 HIS A N 1
ATOM 1453 C CA . HIS A 1 179 ? 15.444 -31.404 -11.069 1.00 14.76 179 HIS A CA 1
ATOM 1454 C C . HIS A 1 179 ? 15.535 -30.550 -12.319 1.00 15.54 179 HIS A C 1
ATOM 1455 O O . HIS A 1 179 ? 16.239 -30.889 -13.266 1.00 17.19 179 HIS A O 1
ATOM 1462 N N . PHE A 1 180 ? 14.790 -29.453 -12.311 1.00 15.09 180 PHE A N 1
ATOM 1463 C CA . PHE A 1 180 ? 14.869 -28.468 -13.377 1.00 15.70 180 PHE A CA 1
ATOM 1464 C C . PHE A 1 180 ? 14.490 -27.106 -12.830 1.00 19.22 180 PHE A C 1
ATOM 1465 O O . PHE A 1 180 ? 14.054 -26.988 -11.689 1.00 16.40 180 PHE A O 1
ATOM 1473 N N . PHE A 1 181 ? 14.704 -26.069 -13.624 1.00 14.64 181 PHE A N 1
ATOM 1474 C CA . PHE A 1 181 ? 14.231 -24.751 -13.238 1.00 16.10 181 PHE A CA 1
ATOM 1475 C C . PHE A 1 181 ? 13.439 -24.127 -14.370 1.00 17.63 181 PHE A C 1
ATOM 1476 O O . PHE A 1 181 ? 13.487 -24.593 -15.512 1.00 18.33 181 PHE A O 1
ATOM 1484 N N . ILE A 1 182 ? 12.677 -23.100 -14.033 1.00 21.89 182 ILE A N 1
ATOM 1485 C CA . ILE A 1 182 ? 11.844 -22.416 -15.006 1.00 24.98 182 ILE A CA 1
ATOM 1486 C C . ILE A 1 182 ? 12.405 -21.034 -15.228 1.00 25.18 182 ILE A C 1
ATOM 1487 O O . ILE A 1 182 ? 12.609 -20.277 -14.283 1.00 25.81 182 ILE A O 1
ATOM 1492 N N . GLU A 1 183 ? 12.688 -20.713 -16.482 1.00 21.51 183 GLU A N 1
ATOM 1493 C CA . GLU A 1 183 ? 13.027 -19.346 -16.835 1.00 23.45 183 GLU A CA 1
ATOM 1494 C C . GLU A 1 183 ? 11.783 -18.648 -17.370 1.00 23.80 183 GLU A C 1
ATOM 1495 O O . GLU A 1 183 ? 11.234 -19.044 -18.393 1.00 24.34 183 GLU A O 1
ATOM 1501 N N . LYS A 1 184 ? 11.334 -17.615 -16.671 1.00 23.25 184 LYS A N 1
ATOM 1502 C CA . LYS A 1 184 ? 10.201 -16.827 -17.142 1.00 26.60 184 LYS A CA 1
ATOM 1503 C C . LYS A 1 184 ? 10.652 -15.407 -17.444 1.00 24.54 184 LYS A C 1
ATOM 1504 O O . LYS A 1 184 ? 11.241 -14.742 -16.592 1.00 23.85 184 LYS A O 1
ATOM 1510 N N . LYS A 1 185 ? 10.380 -14.944 -18.658 1.00 22.46 185 LYS A N 1
ATOM 1511 C CA . LYS A 1 185 ? 10.685 -13.558 -19.013 1.00 25.02 185 LYS A CA 1
ATOM 1512 C C . LYS A 1 185 ? 9.503 -12.931 -19.727 1.00 25.70 185 LYS A C 1
ATOM 1513 O O . LYS A 1 185 ? 8.738 -13.616 -20.404 1.00 27.83 185 LYS A O 1
ATOM 1519 N N . ARG A 1 186 ? 9.355 -11.621 -19.587 1.00 25.75 186 ARG A N 1
ATOM 1520 C CA . ARG A 1 186 ? 8.326 -10.924 -20.335 1.00 31.33 186 ARG A CA 1
ATOM 1521 C C . ARG A 1 186 ? 8.963 -10.301 -21.564 1.00 24.23 186 ARG A C 1
ATOM 1522 O O . ARG A 1 186 ? 10.032 -9.697 -21.486 1.00 23.65 186 ARG A O 1
ATOM 1530 N N . ILE A 1 187 ? 8.326 -10.503 -22.702 1.00 25.95 187 ILE A N 1
ATOM 1531 C CA . ILE A 1 187 ? 8.784 -9.916 -23.943 1.00 28.99 187 ILE A CA 1
ATOM 1532 C C . ILE A 1 187 ? 7.609 -9.189 -24.573 1.00 37.89 187 ILE A C 1
ATOM 1533 O O . ILE A 1 187 ? 6.708 -9.811 -25.133 1.00 35.81 187 ILE A O 1
ATOM 1538 N N . ASP A 1 188 ? 7.608 -7.865 -24.434 1.00 34.35 188 ASP A N 1
ATOM 1539 C CA . ASP A 1 188 ? 6.524 -7.030 -24.938 1.00 39.67 188 ASP A CA 1
ATOM 1540 C C . ASP A 1 188 ? 5.175 -7.436 -24.367 1.00 41.46 188 ASP A C 1
ATOM 1541 O O . ASP A 1 188 ? 4.260 -7.798 -25.105 1.00 44.89 188 ASP A O 1
ATOM 1546 N N . ASP A 1 189 ? 5.066 -7.379 -23.045 1.00 46.50 189 ASP A N 1
ATOM 1547 C CA . ASP A 1 189 ? 3.799 -7.618 -22.354 1.00 53.33 189 ASP A CA 1
ATOM 1548 C C . ASP A 1 189 ? 3.334 -9.080 -22.395 1.00 52.46 189 ASP A C 1
ATOM 1549 O O . ASP A 1 189 ? 2.454 -9.470 -21.628 1.00 53.87 189 ASP A O 1
ATOM 1554 N N . ARG A 1 190 ? 3.920 -9.881 -23.285 1.00 48.23 190 ARG A N 1
ATOM 1555 C CA . ARG A 1 190 ? 3.608 -11.309 -23.356 1.00 48.06 190 ARG A CA 1
ATOM 1556 C C . ARG A 1 190 ? 4.657 -12.146 -22.624 1.00 46.27 190 ARG A C 1
ATOM 1557 O O . ARG A 1 190 ? 5.835 -11.794 -22.586 1.00 45.01 190 ARG A O 1
ATOM 1565 N N . THR A 1 191 ? 4.226 -13.263 -22.056 1.00 41.72 191 THR A N 1
ATOM 1566 C CA . THR A 1 191 ? 5.105 -14.070 -21.224 1.00 41.29 191 THR A CA 1
ATOM 1567 C C . THR A 1 191 ? 5.684 -15.256 -21.980 1.00 38.57 191 THR A C 1
ATOM 1568 O O . THR A 1 191 ? 4.965 -15.970 -22.681 1.00 38.12 191 THR A O 1
ATOM 1572 N N . VAL A 1 192 ? 6.990 -15.453 -21.840 1.00 32.67 192 VAL A N 1
ATOM 1573 C CA . VAL A 1 192 ? 7.650 -16.623 -22.391 1.00 33.25 192 VAL A CA 1
ATOM 1574 C C . VAL A 1 192 ? 8.270 -17.408 -21.243 1.00 28.99 192 VAL A C 1
ATOM 1575 O O . VAL A 1 192 ? 8.870 -16.829 -20.339 1.00 24.20 192 VAL A O 1
ATOM 1579 N N . GLU A 1 193 ? 8.100 -18.724 -21.263 1.00 33.36 193 GLU A N 1
ATOM 1580 C CA . GLU A 1 193 ? 8.680 -19.562 -20.221 1.00 32.22 193 GLU A CA 1
ATOM 1581 C C . GLU A 1 193 ? 9.416 -20.744 -20.829 1.00 30.82 193 GLU A C 1
ATOM 1582 O O . GLU A 1 193 ? 8.965 -21.325 -21.815 1.00 35.58 193 GLU A O 1
ATOM 1588 N N . MET A 1 194 ? 10.560 -21.082 -20.243 1.00 25.86 194 MET A N 1
ATOM 1589 C CA . MET A 1 194 ? 11.383 -22.188 -20.712 1.00 25.82 194 MET A CA 1
ATOM 1590 C C . MET A 1 194 ? 11.757 -23.074 -19.532 1.00 27.26 194 MET A C 1
ATOM 1591 O O . MET A 1 194 ? 12.226 -22.573 -18.505 1.00 23.86 194 MET A O 1
ATOM 1596 N N . LYS A 1 195 ? 11.575 -24.383 -19.683 1.00 22.35 195 LYS A N 1
ATOM 1597 C CA . LYS A 1 195 ? 12.072 -25.339 -18.698 1.00 22.84 195 LYS A CA 1
ATOM 1598 C C . LYS A 1 195 ? 13.501 -25.741 -19.033 1.00 18.32 195 LYS A C 1
ATOM 1599 O O . LYS A 1 195 ? 13.813 -26.061 -20.178 1.00 23.73 195 LYS A O 1
ATOM 1605 N N . VAL A 1 196 ? 14.367 -25.745 -18.029 1.00 19.77 196 VAL A N 1
ATOM 1606 C CA . VAL A 1 196 ? 15.769 -26.089 -18.215 1.00 17.29 196 VAL A CA 1
ATOM 1607 C C . VAL A 1 196 ? 16.213 -27.136 -17.185 1.00 21.85 196 VAL A C 1
ATOM 1608 O O . VAL A 1 196 ? 16.252 -26.841 -15.991 1.00 17.57 196 VAL A O 1
ATOM 1612 N N . PRO A 1 197 ? 16.532 -28.363 -17.636 1.00 22.40 197 PRO A N 1
ATOM 1613 C CA . PRO A 1 197 ? 16.408 -28.828 -19.021 1.00 22.87 197 PRO A CA 1
ATOM 1614 C C . PRO A 1 197 ? 14.942 -28.930 -19.372 1.00 22.35 197 PRO A C 1
ATOM 1615 O O . PRO A 1 197 ? 14.111 -28.795 -18.481 1.00 18.07 197 PRO A O 1
ATOM 1619 N N . ASN A 1 198 ? 14.624 -29.172 -20.640 1.00 21.58 198 ASN A N 1
ATOM 1620 C CA . ASN A 1 198 ? 13.239 -29.143 -21.089 1.00 22.13 198 ASN A CA 1
ATOM 1621 C C . ASN A 1 198 ? 12.503 -30.441 -20.779 1.00 26.68 198 ASN A C 1
ATOM 1622 O O . ASN A 1 198 ? 12.167 -31.219 -21.680 1.00 25.82 198 ASN A O 1
ATOM 1627 N N . VAL A 1 199 ? 12.262 -30.650 -19.489 1.00 24.70 199 VAL A N 1
ATOM 1628 C CA . VAL A 1 199 ? 11.655 -31.864 -18.952 1.00 26.66 199 VAL A CA 1
ATOM 1629 C C . VAL A 1 199 ? 10.183 -31.972 -19.333 1.00 26.00 199 VAL A C 1
ATOM 1630 O O . VAL A 1 199 ? 9.463 -30.975 -19.326 1.00 25.60 199 VAL A O 1
ATOM 1634 N N . ASP A 1 200 ? 9.739 -33.179 -19.669 1.00 22.64 200 ASP A N 1
ATOM 1635 C CA . ASP A 1 200 ? 8.318 -33.433 -19.894 1.00 22.74 200 ASP A CA 1
ATOM 1636 C C . ASP A 1 200 ? 7.594 -33.628 -18.559 1.00 21.18 200 ASP A C 1
ATOM 1637 O O . ASP A 1 200 ? 7.825 -34.615 -17.857 1.00 24.19 200 ASP A O 1
ATOM 1642 N N . VAL A 1 201 ? 6.724 -32.686 -18.195 1.00 18.32 201 VAL A N 1
ATOM 1643 C CA . VAL A 1 201 ? 6.042 -32.781 -16.902 1.00 19.62 201 VAL A CA 1
ATOM 1644 C C . VAL A 1 201 ? 4.653 -33.397 -16.987 1.00 19.44 201 VAL A C 1
ATOM 1645 O O . VAL A 1 201 ? 3.945 -33.487 -15.986 1.00 19.36 201 VAL A O 1
ATOM 1649 N N . ASN A 1 202 ? 4.262 -33.839 -18.180 1.00 19.44 202 ASN A N 1
ATOM 1650 C CA . ASN A 1 202 ? 2.961 -34.471 -18.355 1.00 20.44 202 ASN A CA 1
ATOM 1651 C C . ASN A 1 202 ? 2.816 -35.695 -17.448 1.00 20.10 202 ASN A C 1
ATOM 1652 O O . ASN A 1 202 ? 3.579 -36.658 -17.566 1.00 20.57 202 ASN A O 1
ATOM 1657 N N . GLY A 1 203 ? 1.847 -35.642 -16.535 1.00 20.39 203 GLY A N 1
ATOM 1658 C CA . GLY A 1 203 ? 1.593 -36.732 -15.601 1.00 22.96 203 GLY A CA 1
ATOM 1659 C C . GLY A 1 203 ? 2.587 -36.833 -14.458 1.00 25.43 203 GLY A C 1
ATOM 1660 O O . GLY A 1 203 ? 2.621 -37.830 -13.742 1.00 26.32 203 GLY A O 1
ATOM 1661 N N . LYS A 1 204 ? 3.385 -35.790 -14.255 1.00 19.23 204 LYS A N 1
ATOM 1662 C CA . LYS A 1 204 ? 4.453 -35.864 -13.269 1.00 17.19 204 LYS A CA 1
ATOM 1663 C C . LYS A 1 204 ? 4.100 -35.098 -11.993 1.00 20.97 204 LYS A C 1
ATOM 1664 O O . LYS A 1 204 ? 3.338 -34.129 -12.028 1.00 22.32 204 LYS A O 1
ATOM 1670 N N . LYS A 1 205 ? 4.646 -35.557 -10.872 1.00 18.23 205 LYS A N 1
ATOM 1671 C CA . LYS A 1 205 ? 4.453 -34.897 -9.576 1.00 16.26 205 LYS A CA 1
ATOM 1672 C C . LYS A 1 205 ? 5.651 -34.017 -9.262 1.00 18.04 205 LYS A C 1
ATOM 1673 O O . LYS A 1 205 ? 6.792 -34.480 -9.264 1.00 18.36 205 LYS A O 1
ATOM 1679 N N . LEU A 1 206 ? 5.391 -32.741 -8.993 1.00 15.37 206 LEU A N 1
ATOM 1680 C CA . LEU A 1 206 ? 6.456 -31.746 -8.926 1.00 13.58 206 LEU A CA 1
ATOM 1681 C C . LEU A 1 206 ? 6.527 -31.071 -7.562 1.00 16.89 206 LEU A C 1
ATOM 1682 O O . LEU A 1 206 ? 5.506 -30.693 -6.993 1.00 19.93 206 LEU A O 1
ATOM 1687 N N . LEU A 1 207 ? 7.739 -30.923 -7.046 1.00 15.93 207 LEU A N 1
ATOM 1688 C CA . LEU A 1 207 ? 7.963 -30.144 -5.832 1.00 14.02 207 LEU A CA 1
ATOM 1689 C C . LEU A 1 207 ? 8.666 -28.852 -6.223 1.00 14.28 207 LEU A C 1
ATOM 1690 O O . LEU A 1 207 ? 9.822 -28.871 -6.638 1.00 14.70 207 LEU A O 1
ATOM 1695 N N . ILE A 1 208 ? 7.963 -27.726 -6.104 1.00 15.48 208 ILE A N 1
ATOM 1696 C CA . ILE A 1 208 ? 8.565 -26.425 -6.392 1.00 16.11 208 ILE A CA 1
ATOM 1697 C C . ILE A 1 208 ? 9.090 -25.831 -5.094 1.00 16.01 208 ILE A C 1
ATOM 1698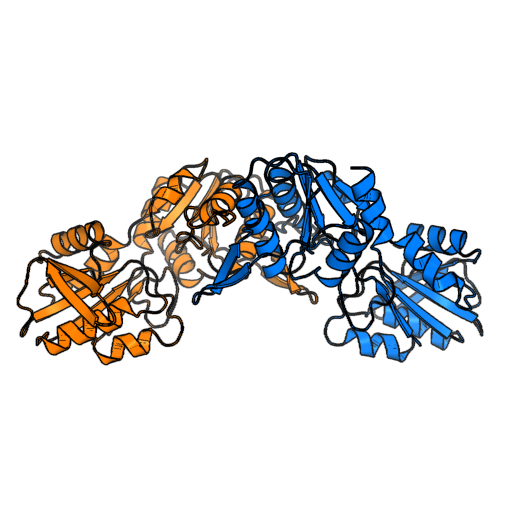 O O . ILE A 1 208 ? 8.372 -25.817 -4.099 1.00 17.81 208 ILE A O 1
ATOM 1703 N N . VAL A 1 209 ? 10.327 -25.341 -5.098 1.00 15.10 209 VAL A N 1
ATOM 1704 C CA . VAL A 1 209 ? 10.941 -24.809 -3.884 1.00 16.36 209 VAL A CA 1
ATOM 1705 C C . VAL A 1 209 ? 11.526 -23.415 -4.120 1.00 20.67 209 VAL A C 1
ATOM 1706 O O . VAL A 1 209 ? 12.252 -23.200 -5.083 1.00 17.75 209 VAL A O 1
ATOM 1710 N N . ASP A 1 210 ? 11.209 -22.476 -3.233 1.00 17.94 210 ASP A N 1
ATOM 1711 C CA . ASP A 1 210 ? 11.768 -21.127 -3.291 1.00 18.51 210 ASP A CA 1
ATOM 1712 C C . ASP A 1 210 ? 12.223 -20.694 -1.903 1.00 20.34 210 ASP A C 1
ATOM 1713 O O . ASP A 1 210 ? 11.970 -21.391 -0.919 1.00 18.58 210 ASP A O 1
ATOM 1718 N N . ASP A 1 211 ? 12.897 -19.550 -1.802 1.00 19.62 211 ASP A N 1
ATOM 1719 C CA . ASP A 1 211 ? 13.341 -19.119 -0.485 1.00 19.41 211 ASP A CA 1
ATOM 1720 C C . ASP A 1 211 ? 12.226 -18.407 0.267 1.00 18.06 211 ASP A C 1
ATOM 1721 O O . ASP A 1 211 ? 11.947 -18.734 1.417 1.00 17.24 211 ASP A O 1
ATOM 1726 N N . ILE A 1 212 ? 11.565 -17.473 -0.412 1.00 18.70 212 ILE A N 1
ATOM 1727 C CA . ILE A 1 212 ? 10.540 -16.635 0.206 1.00 18.98 212 ILE A CA 1
ATOM 1728 C C . ILE A 1 212 ? 9.254 -16.667 -0.612 1.00 18.95 212 ILE A C 1
ATOM 1729 O O . ILE A 1 212 ? 9.289 -16.614 -1.846 1.00 24.84 212 ILE A O 1
ATOM 1734 N N . ILE A 1 213 ? 8.120 -16.735 0.073 1.00 16.87 213 ILE A N 1
ATOM 1735 C CA . ILE A 1 213 ? 6.831 -16.477 -0.566 1.00 17.79 213 ILE A CA 1
ATOM 1736 C C . ILE A 1 213 ? 6.241 -15.210 0.036 1.00 20.36 213 ILE A C 1
ATOM 1737 O O . ILE A 1 213 ? 5.875 -15.203 1.208 1.00 20.77 213 ILE A O 1
ATOM 1742 N N . SER A 1 214 ? 6.162 -14.148 -0.764 1.00 16.45 214 SER A N 1
ATOM 1743 C CA . SER A 1 214 ? 5.563 -12.885 -0.329 1.00 20.82 214 SER A CA 1
ATOM 1744 C C . SER A 1 214 ? 4.157 -12.776 -0.918 1.00 17.42 214 SER A C 1
ATOM 1745 O O . SER A 1 214 ? 3.196 -13.235 -0.305 1.00 20.73 214 SER A O 1
ATOM 1748 N N . THR A 1 215 ? 4.041 -12.188 -2.108 1.00 19.75 215 THR A N 1
ATOM 1749 C CA . THR A 1 215 ? 2.757 -12.090 -2.796 1.00 22.29 215 THR A CA 1
ATOM 1750 C C . THR A 1 215 ? 2.377 -13.401 -3.481 1.00 26.45 215 THR A C 1
ATOM 1751 O O . THR A 1 215 ? 1.225 -13.598 -3.846 1.00 26.37 215 THR A O 1
ATOM 1755 N N . GLY A 1 216 ? 3.350 -14.287 -3.664 1.00 24.68 216 GLY A N 1
ATOM 1756 C CA . GLY A 1 216 ? 3.088 -15.571 -4.299 1.00 22.24 216 GLY A CA 1
ATOM 1757 C C . GLY A 1 216 ? 2.935 -15.511 -5.814 1.00 30.42 216 GLY A C 1
ATOM 1758 O O . GLY A 1 216 ? 2.735 -16.539 -6.466 1.00 26.51 216 GLY A O 1
ATOM 1759 N N . GLY A 1 217 ? 3.034 -14.316 -6.386 1.00 27.29 217 GLY A N 1
ATOM 1760 C CA . GLY A 1 217 ? 2.936 -14.166 -7.831 1.00 31.60 217 GLY A CA 1
ATOM 1761 C C . GLY A 1 217 ? 3.829 -15.119 -8.612 1.00 33.77 217 GLY A C 1
ATOM 1762 O O . GLY A 1 217 ? 3.356 -15.872 -9.474 1.00 32.97 217 GLY A O 1
ATOM 1763 N N . THR A 1 218 ? 5.122 -15.085 -8.303 1.00 32.15 218 THR A N 1
ATOM 1764 C CA . THR A 1 218 ? 6.124 -15.914 -8.966 1.00 38.24 218 THR A CA 1
ATOM 1765 C C . THR A 1 218 ? 5.794 -17.402 -8.921 1.00 35.06 218 THR A C 1
ATOM 1766 O O . THR A 1 218 ? 5.721 -18.067 -9.960 1.00 34.90 218 THR A O 1
ATOM 1770 N N . ILE A 1 219 ? 5.612 -17.923 -7.713 1.00 27.16 219 ILE A N 1
ATOM 1771 C CA . ILE A 1 219 ? 5.276 -19.335 -7.536 1.00 30.14 219 ILE A CA 1
ATOM 1772 C C . ILE A 1 219 ? 3.943 -19.711 -8.174 1.00 32.95 219 ILE A C 1
ATOM 1773 O O . ILE A 1 219 ? 3.805 -20.797 -8.744 1.00 28.80 219 ILE A O 1
ATOM 1778 N N . ALA A 1 220 ? 2.961 -18.820 -8.074 1.00 29.42 220 ALA A N 1
ATOM 1779 C CA . ALA A 1 220 ? 1.628 -19.092 -8.606 1.00 26.59 220 ALA A CA 1
ATOM 1780 C C . ALA A 1 220 ? 1.650 -19.176 -10.128 1.00 31.09 220 ALA A C 1
ATOM 1781 O O . ALA A 1 220 ? 0.978 -20.020 -10.719 1.00 29.74 220 ALA A O 1
ATOM 1783 N N . LYS A 1 221 ? 2.438 -18.305 -10.750 1.00 30.88 221 LYS A N 1
ATOM 1784 C CA . LYS A 1 221 ? 2.575 -18.264 -12.201 1.00 32.86 221 LYS A CA 1
ATOM 1785 C C . LYS A 1 221 ? 3.229 -19.552 -12.692 1.00 32.36 221 LYS A C 1
ATOM 1786 O O . LYS A 1 221 ? 2.739 -20.197 -13.613 1.00 32.93 221 LYS A O 1
ATOM 1792 N N . SER A 1 222 ? 4.338 -19.926 -12.069 1.00 27.88 222 SER A N 1
ATOM 1793 C CA . SER A 1 222 ? 5.005 -21.170 -12.436 1.00 33.92 222 SER A CA 1
ATOM 1794 C C . SER A 1 222 ? 4.100 -22.387 -12.232 1.00 34.74 222 SER A C 1
ATOM 1795 O O . SER A 1 222 ? 3.989 -23.242 -13.115 1.00 30.48 222 SER A O 1
ATOM 1798 N N . SER A 1 223 ? 3.443 -22.460 -11.078 1.00 29.01 223 SER A N 1
ATOM 1799 C CA . SER A 1 223 ? 2.541 -23.573 -10.802 1.00 27.73 223 SER A CA 1
ATOM 1800 C C . SER A 1 223 ? 1.494 -23.684 -11.907 1.00 31.27 223 SER A C 1
ATOM 1801 O O . SER A 1 223 ? 1.163 -24.783 -12.352 1.00 26.03 223 SER A O 1
ATOM 1804 N N . GLY A 1 224 ? 0.984 -22.538 -12.352 1.00 27.53 224 GLY A N 1
ATOM 1805 C CA . GLY A 1 224 ? -0.011 -22.507 -13.409 1.00 28.24 224 GLY A CA 1
ATOM 1806 C C . GLY A 1 224 ? 0.534 -23.013 -14.736 1.00 28.14 224 GLY A C 1
ATOM 1807 O O . GLY A 1 224 ? -0.132 -23.773 -15.444 1.00 30.92 224 GLY A O 1
ATOM 1808 N N . LEU A 1 225 ? 1.744 -22.585 -15.075 1.00 27.39 225 LEU A N 1
ATOM 1809 C CA . LEU A 1 225 ? 2.403 -23.051 -16.288 1.00 28.69 225 LEU A CA 1
ATOM 1810 C C . LEU A 1 225 ? 2.489 -24.576 -16.258 1.00 29.83 225 LEU A C 1
ATOM 1811 O O . LEU A 1 225 ? 2.160 -25.257 -17.234 1.00 31.92 225 LEU A O 1
ATOM 1816 N N . LEU A 1 226 ? 2.922 -25.112 -15.124 1.00 28.20 226 LEU A N 1
ATOM 1817 C CA . LEU A 1 226 ? 3.163 -26.547 -15.010 1.00 24.41 226 LEU A CA 1
ATOM 1818 C C . LEU A 1 226 ? 1.880 -27.369 -15.008 1.00 28.32 226 LEU A C 1
ATOM 1819 O O . LEU A 1 226 ? 1.830 -28.462 -15.572 1.00 22.40 226 LEU A O 1
ATOM 1824 N N . ARG A 1 227 ? 0.844 -26.855 -14.358 1.00 24.52 227 ARG A N 1
ATOM 1825 C CA . ARG A 1 227 ? -0.437 -27.549 -14.322 1.00 28.32 227 ARG A CA 1
ATOM 1826 C C . ARG A 1 227 ? -0.980 -27.678 -15.743 1.00 31.79 227 ARG A C 1
ATOM 1827 O O . ARG A 1 227 ? -1.474 -28.737 -16.141 1.00 32.05 227 ARG A O 1
ATOM 1835 N N . GLU A 1 228 ? -0.853 -26.609 -16.521 1.00 28.42 228 GLU A N 1
ATOM 1836 C CA . GLU A 1 228 ? -1.424 -26.592 -17.864 1.00 33.41 228 GLU A CA 1
ATOM 1837 C C . GLU A 1 228 ? -0.642 -27.477 -18.828 1.00 32.06 228 GLU A C 1
ATOM 1838 O O . GLU A 1 228 ? -1.182 -27.914 -19.842 1.00 33.91 228 GLU A O 1
ATOM 1844 N N . LYS A 1 229 ? 0.626 -27.733 -18.514 1.00 27.06 229 LYS A N 1
ATOM 1845 C CA . LYS A 1 229 ? 1.419 -28.697 -19.286 1.00 27.26 229 LYS A CA 1
ATOM 1846 C C . LYS A 1 229 ? 1.203 -30.136 -18.803 1.00 26.69 229 LYS A C 1
ATOM 1847 O O . LYS A 1 229 ? 1.899 -31.052 -19.241 1.00 25.29 229 LYS A O 1
ATOM 1853 N N . GLY A 1 230 ? 0.262 -30.332 -17.887 1.00 25.12 230 GLY A N 1
ATOM 1854 C CA . GLY A 1 230 ? -0.127 -31.673 -17.492 1.00 20.54 230 GLY A CA 1
ATOM 1855 C C . GLY A 1 230 ? 0.404 -32.222 -16.178 1.00 23.21 230 GLY A C 1
ATOM 1856 O O . GLY A 1 230 ? 0.203 -33.397 -15.882 1.00 21.67 230 GLY A O 1
ATOM 1857 N N . ALA A 1 231 ? 1.068 -31.397 -15.373 1.00 23.05 231 ALA A N 1
ATOM 1858 C CA . ALA A 1 231 ? 1.556 -31.886 -14.089 1.00 20.59 231 ALA A CA 1
ATOM 1859 C C . ALA A 1 231 ? 0.394 -32.485 -13.291 1.00 24.65 231 ALA A C 1
ATOM 1860 O O . ALA A 1 231 ? -0.694 -31.898 -13.235 1.00 24.19 231 ALA A O 1
ATOM 1862 N N . SER A 1 232 ? 0.609 -33.649 -12.682 1.00 22.16 232 SER A N 1
ATOM 1863 C CA . SER A 1 232 ? -0.463 -34.340 -11.966 1.00 24.50 232 SER A CA 1
ATOM 1864 C C . SER A 1 232 ? -0.613 -33.869 -10.521 1.00 30.00 232 SER A C 1
ATOM 1865 O O . SER A 1 232 ? -1.718 -33.856 -9.976 1.00 28.99 232 SER A O 1
ATOM 1868 N N . LYS A 1 233 ? 0.505 -33.509 -9.900 1.00 23.12 233 LYS A N 1
ATOM 1869 C CA . LYS A 1 233 ? 0.493 -32.956 -8.545 1.00 24.22 233 LYS A CA 1
ATOM 1870 C C . LYS A 1 233 ? 1.559 -31.881 -8.450 1.00 22.90 233 LYS A C 1
ATOM 1871 O O . LYS A 1 233 ? 2.650 -32.039 -9.000 1.00 19.46 233 LYS A O 1
ATOM 1877 N N . ILE A 1 234 ? 1.251 -30.783 -7.762 1.00 20.27 234 ILE A N 1
ATOM 1878 C CA . ILE A 1 234 ? 2.248 -29.745 -7.505 1.00 20.10 234 ILE A CA 1
ATOM 1879 C C . ILE A 1 234 ? 2.298 -29.421 -6.011 1.00 17.98 234 ILE A C 1
ATOM 1880 O O . ILE A 1 234 ? 1.293 -29.002 -5.426 1.00 19.55 234 ILE A O 1
ATOM 1885 N N . TYR A 1 235 ? 3.452 -29.662 -5.392 1.00 17.71 235 TYR A N 1
ATOM 1886 C CA . TYR A 1 235 ? 3.693 -29.269 -4.006 1.00 18.05 235 TYR A CA 1
ATOM 1887 C C . TYR A 1 235 ? 4.529 -28.000 -4.012 1.00 19.93 235 TYR A C 1
ATOM 1888 O O . TYR A 1 235 ? 5.559 -27.932 -4.678 1.00 18.25 235 TYR A O 1
ATOM 1897 N N . VAL A 1 236 ? 4.089 -26.987 -3.275 1.00 18.64 236 VAL A N 1
ATOM 1898 C CA . VAL A 1 236 ? 4.848 -25.747 -3.163 1.00 17.65 236 VAL A CA 1
ATOM 1899 C C . VAL A 1 236 ? 5.501 -25.653 -1.785 1.00 20.77 236 VAL A C 1
ATOM 1900 O O . VAL A 1 236 ? 4.833 -25.769 -0.761 1.00 21.03 236 VAL A O 1
ATOM 1904 N N . SER A 1 237 ? 6.811 -25.450 -1.758 1.00 15.65 237 SER A N 1
ATOM 1905 C CA . SER A 1 237 ? 7.515 -25.215 -0.502 1.00 18.85 237 SER A CA 1
ATOM 1906 C C . SER A 1 237 ? 8.392 -23.976 -0.583 1.00 18.03 237 SER A C 1
ATOM 1907 O O . SER A 1 237 ? 8.867 -23.598 -1.654 1.00 18.52 237 SER A O 1
ATOM 1910 N N . ALA A 1 238 ? 8.575 -23.323 0.555 1.00 17.31 238 ALA A N 1
ATOM 1911 C CA . ALA A 1 238 ? 9.524 -22.230 0.667 1.00 18.54 238 ALA A CA 1
ATOM 1912 C C . ALA A 1 238 ? 10.042 -22.247 2.090 1.00 17.31 238 ALA A C 1
ATOM 1913 O O . ALA A 1 238 ? 9.417 -22.819 2.973 1.00 17.89 238 ALA A O 1
ATOM 1915 N N . VAL A 1 239 ? 11.179 -21.612 2.321 1.00 15.17 239 VAL A N 1
ATOM 1916 C CA . VAL A 1 239 ? 11.685 -21.512 3.682 1.00 16.98 239 VAL A CA 1
ATOM 1917 C C . VAL A 1 239 ? 10.841 -20.534 4.505 1.00 16.96 239 VAL A C 1
ATOM 1918 O O . VAL A 1 239 ? 10.345 -20.878 5.581 1.00 16.15 239 VAL A O 1
ATOM 1922 N N . HIS A 1 240 ? 10.657 -19.331 3.963 1.00 17.81 240 HIS A N 1
ATOM 1923 C CA . HIS A 1 240 ? 10.016 -18.227 4.672 1.00 16.62 240 HIS A CA 1
ATOM 1924 C C . HIS A 1 240 ? 8.651 -17.899 4.081 1.00 13.97 240 HIS A C 1
ATOM 1925 O O . HIS A 1 240 ? 8.568 -17.333 2.980 1.00 17.65 240 HIS A O 1
ATOM 1932 N N . GLY A 1 241 ? 7.590 -18.251 4.800 1.00 17.31 241 GLY A N 1
ATOM 1933 C CA . GLY A 1 241 ? 6.235 -18.025 4.335 1.00 15.40 241 GLY A CA 1
ATOM 1934 C C . GLY A 1 241 ? 5.633 -16.748 4.895 1.00 15.43 241 GLY A C 1
ATOM 1935 O O . GLY A 1 241 ? 5.058 -16.753 5.984 1.00 19.03 241 GLY A O 1
ATOM 1936 N N . LEU A 1 242 ? 5.769 -15.662 4.145 1.00 17.26 242 LEU A N 1
ATOM 1937 C CA . LEU A 1 242 ? 5.217 -14.373 4.583 1.00 21.22 242 LEU A CA 1
ATOM 1938 C C . LEU A 1 242 ? 3.720 -14.268 4.260 1.00 25.73 242 LEU A C 1
ATOM 1939 O O . LEU A 1 242 ? 2.934 -13.799 5.078 1.00 29.34 242 LEU A O 1
ATOM 1944 N N . PHE A 1 243 ? 3.337 -14.709 3.066 1.00 23.38 243 PHE A N 1
ATOM 1945 C CA . PHE A 1 243 ? 1.929 -14.797 2.664 1.00 25.17 243 PHE A CA 1
ATOM 1946 C C . PHE A 1 243 ? 1.157 -13.498 2.836 1.00 21.46 243 PHE A C 1
ATOM 1947 O O . PHE A 1 243 ? 0.261 -13.406 3.675 1.00 27.94 243 PHE A O 1
ATOM 1955 N N . VAL A 1 244 ? 1.499 -12.513 2.025 1.00 20.73 244 VAL A N 1
ATOM 1956 C CA . VAL A 1 244 ? 0.764 -11.257 2.011 1.00 22.71 244 VAL A CA 1
ATOM 1957 C C . VAL A 1 244 ? -0.618 -11.483 1.388 1.00 35.69 244 VAL A C 1
ATOM 1958 O O . VAL A 1 244 ? -0.790 -12.352 0.531 1.00 34.79 244 VAL A O 1
ATOM 1962 N N . ASN A 1 245 ? -1.592 -10.693 1.831 1.00 36.59 245 ASN A N 1
ATOM 1963 C CA . ASN A 1 245 ? -3.021 -10.920 1.567 1.00 40.49 245 ASN A CA 1
ATOM 1964 C C . ASN A 1 245 ? -3.476 -12.017 0.593 1.00 41.96 245 ASN A C 1
ATOM 1965 O O . ASN A 1 245 ? -3.993 -13.047 1.028 1.00 47.68 245 ASN A O 1
ATOM 1970 N N . GLY A 1 246 ? -3.309 -11.805 -0.708 1.00 40.37 246 GLY A N 1
ATOM 1971 C CA . GLY A 1 246 ? -3.896 -12.715 -1.681 1.00 37.48 246 GLY A CA 1
ATOM 1972 C C . GLY A 1 246 ? -3.127 -13.991 -1.998 1.00 40.10 246 GLY A C 1
ATOM 1973 O O . GLY A 1 246 ? -3.593 -14.817 -2.788 1.00 38.85 246 GLY A O 1
ATOM 1974 N N . SER A 1 247 ? -1.967 -14.169 -1.371 1.00 34.18 247 SER A N 1
ATOM 1975 C CA . SER A 1 247 ? -0.987 -15.154 -1.830 1.00 27.46 247 SER A CA 1
ATOM 1976 C C . SER A 1 247 ? -1.431 -16.613 -1.731 1.00 30.81 247 SER A C 1
ATOM 1977 O O . SER A 1 247 ? -1.296 -17.369 -2.694 1.00 29.26 247 SER A O 1
ATOM 1980 N N . GLU A 1 248 ? -1.937 -17.010 -0.568 1.00 28.93 248 GLU A N 1
ATOM 1981 C CA . GLU A 1 248 ? -2.322 -18.405 -0.344 1.00 32.43 248 GLU A CA 1
ATOM 1982 C C . GLU A 1 248 ? -3.340 -18.859 -1.382 1.00 33.20 248 GLU A C 1
ATOM 1983 O O . GLU A 1 248 ? -3.224 -19.950 -1.951 1.00 30.91 248 GLU A O 1
ATOM 1989 N N . ASN A 1 249 ? -4.331 -18.009 -1.624 1.00 29.03 249 ASN A N 1
ATOM 1990 C CA . ASN A 1 249 ? -5.370 -18.278 -2.603 1.00 36.51 249 ASN A CA 1
ATOM 1991 C C . ASN A 1 249 ? -4.811 -18.383 -4.014 1.00 34.85 249 ASN A C 1
ATOM 1992 O O . ASN A 1 249 ? -5.160 -19.299 -4.760 1.00 36.92 249 ASN A O 1
ATOM 1997 N N . LYS A 1 250 ? -3.943 -17.445 -4.378 1.00 29.18 250 LYS A N 1
ATOM 1998 C CA . LYS A 1 250 ? -3.335 -17.448 -5.700 1.00 30.28 250 LYS A CA 1
ATOM 1999 C C . LYS A 1 250 ? -2.575 -18.750 -5.942 1.00 26.95 250 LYS A C 1
ATOM 2000 O O . LYS A 1 250 ? -2.676 -19.348 -7.010 1.00 29.54 250 LYS A O 1
ATOM 2006 N N . ILE A 1 251 ? -1.829 -19.192 -4.938 1.00 26.25 251 ILE A N 1
ATOM 2007 C CA . ILE A 1 251 ? -0.986 -20.371 -5.094 1.00 25.83 251 ILE A CA 1
ATOM 2008 C C . ILE A 1 251 ? -1.827 -21.633 -5.208 1.00 32.09 251 ILE A C 1
ATOM 2009 O O . ILE A 1 251 ? -1.585 -22.477 -6.077 1.00 30.10 251 ILE A O 1
ATOM 2014 N N . LEU A 1 252 ? -2.827 -21.753 -4.342 1.00 26.17 252 LEU A N 1
ATOM 2015 C CA . LEU A 1 252 ? -3.654 -22.952 -4.305 1.00 27.06 252 LEU A CA 1
ATOM 2016 C C . LEU A 1 252 ? -4.635 -23.014 -5.468 1.00 30.76 252 LEU A C 1
ATOM 2017 O O . LEU A 1 252 ? -5.418 -23.958 -5.565 1.00 35.89 252 LEU A O 1
ATOM 2022 N N . GLN A 1 253 ? -4.589 -22.019 -6.351 1.00 33.01 253 GLN A N 1
ATOM 2023 C CA . GLN A 1 253 ? -5.393 -22.064 -7.569 1.00 37.11 253 GLN A CA 1
ATOM 2024 C C . GLN A 1 253 ? -4.920 -23.215 -8.448 1.00 36.09 253 GLN A C 1
ATOM 2025 O O . GLN A 1 253 ? -5.718 -23.865 -9.123 1.00 39.08 253 GLN A O 1
ATOM 2031 N N . ASN A 1 254 ? -3.615 -23.465 -8.439 1.00 35.22 254 ASN A N 1
ATOM 2032 C CA . ASN A 1 254 ? -3.049 -24.499 -9.297 1.00 32.00 254 ASN A CA 1
ATOM 2033 C C . ASN A 1 254 ? -2.184 -25.517 -8.569 1.00 32.11 254 ASN A C 1
ATOM 2034 O O . ASN A 1 254 ? -1.941 -26.608 -9.081 1.00 35.33 254 ASN A O 1
ATOM 2039 N N . ALA A 1 255 ? -1.723 -25.174 -7.373 1.00 28.39 255 ALA A N 1
ATOM 2040 C CA . ALA A 1 255 ? -0.960 -26.122 -6.569 1.00 25.06 255 ALA A CA 1
ATOM 2041 C C . ALA A 1 255 ? -1.869 -26.868 -5.611 1.00 28.28 255 ALA A C 1
ATOM 2042 O O . ALA A 1 255 ? -2.926 -26.365 -5.233 1.00 31.00 255 ALA A O 1
ATOM 2044 N N . ASP A 1 256 ? -1.447 -28.065 -5.210 1.00 21.98 256 ASP A N 1
ATOM 2045 C CA . ASP A 1 256 ? -2.253 -28.918 -4.358 1.00 26.26 256 ASP A CA 1
ATOM 2046 C C . ASP A 1 256 ? -2.027 -28.640 -2.884 1.00 29.35 256 ASP A C 1
ATOM 2047 O O . ASP A 1 256 ? -2.951 -28.748 -2.083 1.00 32.93 256 ASP A O 1
ATOM 2052 N N . GLU A 1 257 ? -0.789 -28.309 -2.531 1.00 25.22 257 GLU A N 1
ATOM 2053 C CA . GLU A 1 257 ? -0.390 -28.185 -1.132 1.00 26.91 257 GLU A CA 1
ATOM 2054 C C . GLU A 1 257 ? 0.731 -27.174 -0.954 1.00 20.49 257 GLU A C 1
ATOM 2055 O O . GLU A 1 257 ? 1.533 -26.961 -1.857 1.00 20.99 257 GLU A O 1
ATOM 2061 N N . ILE A 1 258 ? 0.767 -26.546 0.215 1.00 18.49 258 ILE A N 1
ATOM 2062 C CA . ILE A 1 258 ? 1.832 -25.630 0.570 1.00 19.68 258 ILE A CA 1
ATOM 2063 C C . ILE A 1 258 ? 2.421 -26.091 1.891 1.00 19.15 258 ILE A C 1
ATOM 2064 O O . ILE A 1 258 ? 1.688 -26.364 2.841 1.00 20.02 258 ILE A O 1
ATOM 2069 N N . HIS A 1 259 ? 3.743 -26.195 1.943 1.00 17.37 259 HIS A N 1
ATOM 2070 C CA . HIS A 1 259 ? 4.445 -26.535 3.175 1.00 16.77 259 HIS A CA 1
ATOM 2071 C C . HIS A 1 259 ? 5.666 -25.654 3.325 1.00 19.53 259 HIS A C 1
ATOM 2072 O O . HIS A 1 259 ? 6.595 -25.745 2.531 1.00 18.75 259 HIS A O 1
ATOM 2079 N N . VAL A 1 260 ? 5.676 -24.802 4.344 1.00 17.23 260 VAL A N 1
ATOM 2080 C CA . VAL A 1 260 ? 6.841 -23.966 4.614 1.00 15.97 260 VAL A CA 1
ATOM 2081 C C . VAL A 1 260 ? 7.460 -24.306 5.971 1.00 15.28 260 VAL A C 1
ATOM 2082 O O . VAL A 1 260 ? 6.995 -25.213 6.663 1.00 16.01 260 VAL A O 1
ATOM 2086 N N . THR A 1 261 ? 8.536 -23.615 6.341 1.00 16.10 261 THR A N 1
ATOM 2087 C CA . THR A 1 261 ? 9.151 -23.886 7.636 1.00 17.11 261 THR A CA 1
ATOM 2088 C C . THR A 1 261 ? 8.567 -23.001 8.726 1.00 16.37 261 THR A C 1
ATOM 2089 O O . THR A 1 261 ? 7.670 -22.199 8.475 1.00 17.84 261 THR A O 1
ATOM 2093 N N . ASP A 1 262 ? 9.069 -23.183 9.942 1.00 16.87 262 ASP A N 1
ATOM 2094 C CA . ASP A 1 262 ? 8.667 -22.333 11.054 1.00 19.29 262 ASP A CA 1
ATOM 2095 C C . ASP A 1 262 ? 9.540 -21.092 11.278 1.00 18.65 262 ASP A C 1
ATOM 2096 O O . ASP A 1 262 ? 9.468 -20.475 12.336 1.00 17.92 262 ASP A O 1
ATOM 2101 N N . THR A 1 263 ? 10.338 -20.696 10.293 1.00 15.74 263 THR A N 1
ATOM 2102 C CA . THR A 1 263 ? 11.073 -19.435 10.434 1.00 15.69 263 THR A CA 1
ATOM 2103 C C . THR A 1 263 ? 10.075 -18.286 10.589 1.00 19.59 263 THR A C 1
ATOM 2104 O O . THR A 1 263 ? 10.261 -17.392 11.424 1.00 17.72 263 THR A O 1
ATOM 2108 N N . VAL A 1 264 ? 9.025 -18.320 9.774 1.00 19.73 264 VAL A N 1
ATOM 2109 C CA . VAL A 1 264 ? 7.864 -17.456 9.924 1.00 18.02 264 VAL A CA 1
ATOM 2110 C C . VAL A 1 264 ? 6.650 -18.349 10.164 1.00 23.70 264 VAL A C 1
ATOM 2111 O O . VAL A 1 264 ? 6.248 -19.125 9.287 1.00 19.20 264 VAL A O 1
ATOM 2115 N N . GLU A 1 265 ? 6.081 -18.265 11.359 1.00 24.34 265 GLU A N 1
ATOM 2116 C CA . GLU A 1 265 ? 5.019 -19.195 11.744 1.00 24.62 265 GLU A CA 1
ATOM 2117 C C . GLU A 1 265 ? 3.673 -18.860 11.113 1.00 30.41 265 GLU A C 1
ATOM 2118 O O . GLU A 1 265 ? 3.189 -17.730 11.217 1.00 29.06 265 GLU A O 1
ATOM 2124 N N . SER A 1 266 ? 3.083 -19.850 10.447 1.00 25.72 266 SER A N 1
ATOM 2125 C CA . SER A 1 266 ? 1.755 -19.712 9.857 1.00 26.51 266 SER A CA 1
ATOM 2126 C C . SER A 1 266 ? 1.070 -21.073 9.818 1.00 24.39 266 SER A C 1
ATOM 2127 O O . SER A 1 266 ? 1.644 -22.074 10.229 1.00 22.86 266 SER A O 1
ATOM 2130 N N . LYS A 1 267 ? -0.160 -21.106 9.316 1.00 25.85 267 LYS A N 1
ATOM 2131 C CA . LYS A 1 267 ? -0.894 -22.362 9.231 1.00 25.78 267 LYS A CA 1
ATOM 2132 C C . LYS A 1 267 ? -0.154 -23.379 8.354 1.00 24.22 267 LYS A C 1
ATOM 2133 O O . LYS A 1 267 ? -0.372 -24.584 8.480 1.00 24.65 267 LYS A O 1
ATOM 2139 N N . PHE A 1 268 ? 0.729 -22.893 7.481 1.00 24.97 268 PHE A N 1
ATOM 2140 C CA . PHE A 1 268 ? 1.431 -23.785 6.547 1.00 24.43 268 PHE A CA 1
ATOM 2141 C C . PHE A 1 268 ? 2.820 -24.224 7.011 1.00 21.79 268 PHE A C 1
ATOM 2142 O O . PHE A 1 268 ? 3.531 -24.894 6.262 1.00 18.94 268 PHE A O 1
ATOM 2150 N N . SER A 1 269 ? 3.205 -23.858 8.233 1.00 20.56 269 SER A N 1
ATOM 2151 C CA . SER A 1 269 ? 4.514 -24.215 8.777 1.00 19.33 269 SER A CA 1
ATOM 2152 C C . SER A 1 269 ? 4.550 -25.667 9.252 1.00 22.01 269 SER A C 1
ATOM 2153 O O . SER A 1 269 ? 4.433 -25.952 10.445 1.00 25.76 269 SER A O 1
ATOM 2156 N N . ASP A 1 270 ? 4.730 -26.577 8.307 1.00 16.45 270 ASP A N 1
ATOM 2157 C CA . ASP A 1 270 ? 4.742 -28.015 8.588 1.00 22.70 270 ASP A CA 1
ATOM 2158 C C . ASP A 1 270 ? 6.142 -28.590 8.756 1.00 23.07 270 ASP A C 1
ATOM 2159 O O . ASP A 1 270 ? 6.303 -29.747 9.159 1.00 24.08 270 ASP A O 1
ATOM 2164 N N . ILE A 1 271 ? 7.150 -27.788 8.435 1.00 20.94 271 ILE A N 1
ATOM 2165 C CA . ILE A 1 271 ? 8.537 -28.222 8.439 1.00 18.96 271 ILE A CA 1
ATOM 2166 C C . ILE A 1 271 ? 9.386 -27.403 9.407 1.00 23.37 271 ILE A C 1
ATOM 2167 O O . ILE A 1 271 ? 9.579 -26.219 9.200 1.00 24.87 271 ILE A O 1
ATOM 2172 N N . SER A 1 272 ? 9.917 -28.022 10.455 1.00 22.43 272 SER A N 1
ATOM 2173 C CA . SER A 1 272 ? 10.695 -27.247 11.424 1.00 17.48 272 SER A CA 1
ATOM 2174 C C . SER A 1 272 ? 12.187 -27.246 11.147 1.00 20.23 272 SER A C 1
ATOM 2175 O O . SER A 1 272 ? 12.770 -28.276 10.790 1.00 20.57 272 SER A O 1
ATOM 2178 N N . VAL A 1 273 ? 12.806 -26.090 11.336 1.00 15.90 273 VAL A N 1
ATOM 2179 C CA . VAL A 1 273 ? 14.242 -25.981 11.192 1.00 16.03 273 VAL A CA 1
ATOM 2180 C C . VAL A 1 273 ? 14.958 -26.010 12.529 1.00 15.54 273 VAL A C 1
ATOM 2181 O O . VAL A 1 273 ? 16.120 -25.626 12.615 1.00 17.39 273 VAL A O 1
ATOM 2185 N N . TYR A 1 274 ? 14.294 -26.506 13.572 1.00 15.32 274 TYR A N 1
ATOM 2186 C CA . TYR A 1 274 ? 14.926 -26.497 14.895 1.00 18.72 274 TYR A CA 1
ATOM 2187 C C . TYR A 1 274 ? 16.261 -27.257 14.923 1.00 17.85 274 TYR A C 1
ATOM 2188 O O . TYR A 1 274 ? 17.228 -26.814 15.548 1.00 19.57 274 TYR A O 1
ATOM 2197 N N . GLN A 1 275 ? 16.341 -28.392 14.225 1.00 21.11 275 GLN A N 1
ATOM 2198 C CA . GLN A 1 275 ? 17.573 -29.168 14.287 1.00 21.84 275 GLN A CA 1
ATOM 2199 C C . GLN A 1 275 ? 18.745 -28.417 13.675 1.00 20.49 275 GLN A C 1
ATOM 2200 O O . GLN A 1 275 ? 19.855 -28.453 14.191 1.00 18.07 275 GLN A O 1
ATOM 2206 N N . GLU A 1 276 ? 18.497 -27.704 12.580 1.00 18.46 276 GLU A N 1
ATOM 2207 C CA . GLU A 1 276 ? 19.563 -26.971 11.938 1.00 19.53 276 GLU A CA 1
ATOM 2208 C C . GLU A 1 276 ? 20.093 -25.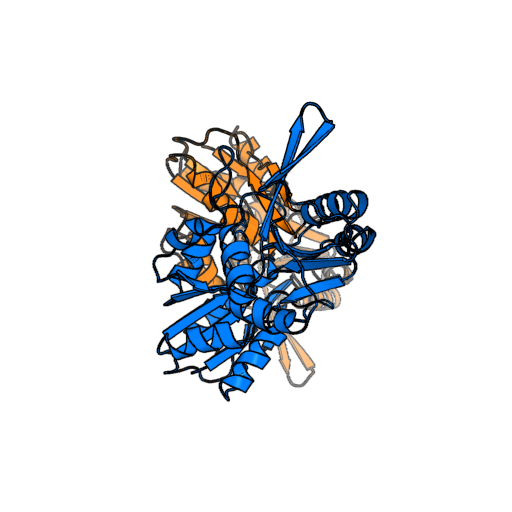853 12.852 1.00 18.51 276 GLU A C 1
ATOM 2209 O O . GLU A 1 276 ? 21.302 -25.610 12.933 1.00 19.92 276 GLU A O 1
ATOM 2215 N N . VAL A 1 277 ? 19.194 -25.189 13.569 1.00 18.46 277 VAL A N 1
ATOM 2216 C CA . VAL A 1 277 ? 19.612 -24.128 14.477 1.00 18.06 277 VAL A CA 1
ATOM 2217 C C . VAL A 1 277 ? 20.315 -24.688 15.711 1.00 17.53 277 VAL A C 1
ATOM 2218 O O . VAL A 1 277 ? 21.292 -24.117 16.175 1.00 18.92 277 VAL A O 1
ATOM 2222 N N . CYS A 1 278 ? 19.837 -25.824 16.213 1.00 20.80 278 CYS A N 1
ATOM 2223 C CA . CYS A 1 278 ? 20.505 -26.488 17.334 1.00 23.81 278 CYS A CA 1
ATOM 2224 C C . CYS A 1 278 ? 21.942 -26.896 16.991 1.00 21.22 278 CYS A C 1
ATOM 2225 O O . CYS A 1 278 ? 22.834 -26.775 17.828 1.00 20.80 278 CYS A O 1
ATOM 2228 N N . ASN A 1 279 ? 22.184 -27.364 15.763 1.00 22.57 279 ASN A N 1
ATOM 2229 C CA . ASN A 1 279 ? 23.556 -27.647 15.329 1.00 18.86 279 ASN A CA 1
ATOM 2230 C C . ASN A 1 279 ? 24.471 -26.444 15.400 1.00 24.68 279 ASN A C 1
ATOM 2231 O O . ASN A 1 279 ? 25.619 -26.534 15.856 1.00 22.02 279 ASN A O 1
ATOM 2236 N N . TYR A 1 280 ? 23.974 -25.317 14.894 1.00 18.00 280 TYR A N 1
ATOM 2237 C CA . TYR A 1 280 ? 24.744 -24.092 14.900 1.00 20.94 280 TYR A CA 1
ATOM 2238 C C . TYR A 1 280 ? 25.105 -23.728 16.328 1.00 17.46 280 TYR A C 1
ATOM 2239 O O . TYR A 1 280 ? 26.240 -23.377 16.633 1.00 22.08 280 TYR A O 1
ATOM 2248 N N . ILE A 1 281 ? 24.109 -23.779 17.204 1.00 20.37 281 ILE A N 1
ATOM 2249 C CA . ILE A 1 281 ? 24.304 -23.383 18.589 1.00 21.48 281 ILE A CA 1
ATOM 2250 C C . ILE A 1 281 ? 25.298 -24.313 19.279 1.00 24.80 281 ILE A C 1
ATOM 2251 O O . ILE A 1 281 ? 26.201 -23.857 19.977 1.00 25.51 281 ILE A O 1
ATOM 2256 N N . ARG A 1 282 ? 25.138 -25.615 19.060 1.00 23.64 282 ARG A N 1
ATOM 2257 C CA . ARG A 1 282 ? 26.050 -26.586 19.656 1.00 28.70 282 ARG A CA 1
ATOM 2258 C C . ARG A 1 282 ? 27.487 -26.323 19.213 1.00 30.31 282 ARG A C 1
ATOM 2259 O O . ARG A 1 282 ? 28.422 -26.498 19.989 1.00 39.56 282 ARG A O 1
ATOM 2267 N N . ASP A 1 283 ? 27.668 -25.870 17.976 1.00 32.03 283 ASP A N 1
ATOM 2268 C CA . ASP A 1 283 ? 29.018 -25.599 17.481 1.00 35.43 283 ASP A CA 1
ATOM 2269 C C . ASP A 1 283 ? 29.578 -24.193 17.816 1.00 40.96 283 ASP A C 1
ATOM 2270 O O . ASP A 1 283 ? 30.781 -24.043 18.033 1.00 43.08 283 ASP A O 1
ATOM 2275 N N . ILE A 1 284 ? 28.722 -23.174 17.883 1.00 37.00 284 ILE A N 1
ATOM 2276 C CA . ILE A 1 284 ? 29.184 -21.835 18.256 1.00 36.76 284 ILE A CA 1
ATOM 2277 C C . ILE A 1 284 ? 29.705 -21.800 19.686 1.00 36.21 284 ILE A C 1
ATOM 2278 O O . ILE A 1 284 ? 29.054 -22.292 20.603 1.00 39.10 284 ILE A O 1
ATOM 2283 N N . MET B 1 1 ? 23.491 24.301 2.047 1.00 32.41 1 MET B N 1
ATOM 2284 C CA . MET B 1 1 ? 22.783 23.391 2.948 1.00 27.22 1 MET B CA 1
ATOM 2285 C C . MET B 1 1 ? 21.635 22.674 2.243 1.00 26.21 1 MET B C 1
ATOM 2286 O O . MET B 1 1 ? 21.006 23.212 1.335 1.00 27.36 1 MET B O 1
ATOM 2291 N N . LYS B 1 2 ? 21.365 21.450 2.676 1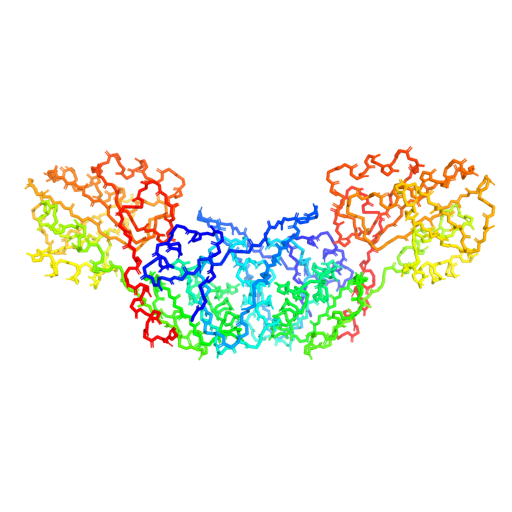.00 19.69 2 LYS B N 1
ATOM 2292 C CA . LYS B 1 2 ? 20.186 20.716 2.242 1.00 21.13 2 LYS B CA 1
ATOM 2293 C C . LYS B 1 2 ? 19.362 20.324 3.475 1.00 18.83 2 LYS B C 1
ATOM 2294 O O . LYS B 1 2 ? 19.897 19.783 4.443 1.00 22.57 2 LYS B O 1
ATOM 2300 N N . ILE B 1 3 ? 18.070 20.604 3.438 1.00 16.39 3 ILE B N 1
ATOM 2301 C CA . ILE B 1 3 ? 17.171 20.202 4.519 1.00 15.40 3 ILE B CA 1
ATOM 2302 C C . ILE B 1 3 ? 16.353 19.011 4.040 1.00 18.11 3 ILE B C 1
ATOM 2303 O O . ILE B 1 3 ? 15.666 19.096 3.016 1.00 20.46 3 ILE B O 1
ATOM 2308 N N . ILE B 1 4 ? 16.443 17.896 4.761 1.00 14.57 4 ILE B N 1
ATOM 2309 C CA . ILE B 1 4 ? 15.615 16.730 4.481 1.00 16.25 4 ILE B CA 1
ATOM 2310 C C . ILE B 1 4 ? 14.429 16.702 5.439 1.00 16.25 4 ILE B C 1
ATOM 2311 O O . ILE B 1 4 ? 14.597 16.763 6.659 1.00 17.25 4 ILE B O 1
ATOM 2316 N N . ALA B 1 5 ? 13.228 16.617 4.880 1.00 13.69 5 ALA B N 1
ATOM 2317 C CA . ALA B 1 5 ? 12.001 16.692 5.662 1.00 14.28 5 ALA B CA 1
ATOM 2318 C C . ALA B 1 5 ? 11.361 15.308 5.714 1.00 16.08 5 ALA B C 1
ATOM 2319 O O . ALA B 1 5 ? 10.825 14.824 4.709 1.00 16.83 5 ALA B O 1
ATOM 2321 N N . LEU B 1 6 ? 11.418 14.664 6.877 1.00 12.93 6 LEU B N 1
ATOM 2322 C CA . LEU B 1 6 ? 10.832 13.332 7.003 1.00 12.49 6 LEU B CA 1
ATOM 2323 C C . LEU B 1 6 ? 9.332 13.445 7.263 1.00 16.16 6 LEU B C 1
ATOM 2324 O O . LEU B 1 6 ? 8.832 14.516 7.632 1.00 16.10 6 LEU B O 1
ATOM 2329 N N . ARG B 1 7 ? 8.627 12.336 7.076 1.00 15.90 7 ARG B N 1
ATOM 2330 C CA . ARG B 1 7 ? 7.161 12.316 7.158 1.00 15.34 7 ARG B CA 1
ATOM 2331 C C . ARG B 1 7 ? 6.601 12.951 8.439 1.00 18.90 7 ARG B C 1
ATOM 2332 O O . ARG B 1 7 ? 5.631 13.702 8.392 1.00 18.96 7 ARG B O 1
ATOM 2340 N N . SER B 1 8 ? 7.212 12.662 9.583 1.00 13.81 8 SER B N 1
ATOM 2341 C CA . SER B 1 8 ? 6.666 13.130 10.847 1.00 15.47 8 SER B CA 1
ATOM 2342 C C . SER B 1 8 ? 6.777 14.641 11.042 1.00 20.01 8 SER B C 1
ATOM 2343 O O . SER B 1 8 ? 6.059 15.217 11.865 1.00 20.02 8 SER B O 1
ATOM 2346 N N . SER B 1 9 ? 7.675 15.276 10.287 1.00 16.87 9 SER B N 1
ATOM 2347 C CA . SER B 1 9 ? 8.020 16.680 10.518 1.00 18.08 9 SER B CA 1
ATOM 2348 C C . SER B 1 9 ? 7.800 17.578 9.310 1.00 19.16 9 SER B C 1
ATOM 2349 O O . SER B 1 9 ? 8.428 18.633 9.201 1.00 17.56 9 SER B O 1
ATOM 2352 N N . LEU B 1 10 ? 6.927 17.174 8.398 1.00 18.92 10 LEU B N 1
ATOM 2353 C CA . LEU B 1 10 ? 6.710 17.958 7.191 1.00 17.95 10 LEU B CA 1
ATOM 2354 C C . LEU B 1 10 ? 6.410 19.440 7.464 1.00 21.84 10 LEU B C 1
ATOM 2355 O O . LEU B 1 10 ? 6.983 20.314 6.812 1.00 19.99 10 LEU B O 1
ATOM 2360 N N . LYS B 1 11 ? 5.530 19.722 8.424 1.00 17.84 11 LYS B N 1
ATOM 2361 C CA . LYS B 1 11 ? 5.092 21.098 8.686 1.00 19.67 11 LYS B CA 1
ATOM 2362 C C . LYS B 1 11 ? 6.244 21.964 9.173 1.00 20.74 11 LYS B C 1
ATOM 2363 O O . LYS B 1 11 ? 6.560 23.002 8.583 1.00 15.92 11 LYS B O 1
ATOM 2369 N N . LEU B 1 12 ? 6.874 21.523 10.253 1.00 18.29 12 LEU B N 1
ATOM 2370 C CA . LEU B 1 12 ? 8.002 22.242 10.824 1.00 17.80 12 LEU B CA 1
ATOM 2371 C C . LEU B 1 12 ? 9.188 22.311 9.862 1.00 14.81 12 LEU B C 1
ATOM 2372 O O . LEU B 1 12 ? 9.795 23.376 9.711 1.00 15.21 12 LEU B O 1
ATOM 2377 N N . ALA B 1 13 ? 9.518 21.198 9.207 1.00 15.81 13 ALA B N 1
ATOM 2378 C CA . ALA B 1 13 ? 10.629 21.197 8.261 1.00 15.22 13 ALA B CA 1
ATOM 2379 C C . ALA B 1 13 ? 10.372 22.150 7.100 1.00 15.85 13 ALA B C 1
ATOM 2380 O O . ALA B 1 13 ? 11.292 22.803 6.609 1.00 16.13 13 ALA B O 1
ATOM 2382 N N . ALA B 1 14 ? 9.124 22.225 6.659 1.00 15.25 14 ALA B N 1
ATOM 2383 C CA . ALA B 1 14 ? 8.777 23.148 5.589 1.00 17.94 14 ALA B CA 1
ATOM 2384 C C . ALA B 1 14 ? 8.943 24.610 6.033 1.00 17.53 14 ALA B C 1
ATOM 2385 O O . ALA B 1 14 ? 9.458 25.437 5.278 1.00 16.69 14 ALA B O 1
ATOM 2387 N N . ARG B 1 15 ? 8.501 24.932 7.245 1.00 16.49 15 ARG B N 1
ATOM 2388 C CA . ARG B 1 15 ? 8.657 26.294 7.769 1.00 13.46 15 ARG B CA 1
ATOM 2389 C C . ARG B 1 15 ? 10.136 26.664 7.887 1.00 11.93 15 ARG B C 1
ATOM 2390 O O . ARG B 1 15 ? 10.542 27.792 7.577 1.00 15.33 15 ARG B O 1
ATOM 2398 N N . ILE B 1 16 ? 10.932 25.709 8.342 1.00 15.90 16 ILE B N 1
ATOM 2399 C CA . ILE B 1 16 ? 12.366 25.908 8.483 1.00 15.26 16 ILE B CA 1
ATOM 2400 C C . ILE B 1 16 ? 13.017 26.128 7.117 1.00 15.69 16 ILE B C 1
ATOM 2401 O O . ILE B 1 16 ? 13.754 27.093 6.910 1.00 14.99 16 ILE B O 1
ATOM 2406 N N . ALA B 1 17 ? 12.726 25.232 6.184 1.00 14.65 17 ALA B N 1
ATOM 2407 C CA . ALA B 1 17 ? 13.234 25.380 4.825 1.00 17.15 17 ALA B CA 1
ATOM 2408 C C . ALA B 1 17 ? 12.830 26.709 4.205 1.00 16.21 17 ALA B C 1
ATOM 2409 O O . ALA B 1 17 ? 13.640 27.356 3.546 1.00 19.13 17 ALA B O 1
ATOM 2411 N N . GLU B 1 18 ? 11.580 27.120 4.393 1.00 14.99 18 GLU B N 1
ATOM 2412 C CA . GLU B 1 18 ? 11.132 28.372 3.785 1.00 17.06 18 GLU B CA 1
ATOM 2413 C C . GLU B 1 18 ? 11.891 29.557 4.372 1.00 18.10 18 GLU B C 1
ATOM 2414 O O . GLU B 1 18 ? 12.271 30.485 3.643 1.00 19.69 18 GLU B O 1
ATOM 2420 N N . GLU B 1 19 ? 12.137 29.522 5.682 1.00 13.86 19 GLU B N 1
ATOM 2421 C CA . GLU B 1 19 ? 12.826 30.608 6.366 1.00 16.84 19 GLU B CA 1
ATOM 2422 C C . GLU B 1 19 ? 14.277 30.716 5.901 1.00 17.92 19 GLU B C 1
ATOM 2423 O O . GLU B 1 19 ? 14.831 31.824 5.797 1.00 18.00 19 GLU B O 1
ATOM 2429 N N . LEU B 1 20 ? 14.889 29.573 5.620 1.00 17.88 20 LEU B N 1
ATOM 2430 C CA . LEU B 1 20 ? 16.274 29.542 5.155 1.00 16.67 20 LEU B CA 1
ATOM 2431 C C . LEU B 1 20 ? 16.391 29.536 3.627 1.00 19.08 20 LEU B C 1
ATOM 2432 O O . LEU B 1 20 ? 17.467 29.312 3.089 1.00 18.95 20 LEU B O 1
ATOM 2437 N N . LYS B 1 21 ? 15.275 29.767 2.944 1.00 18.35 21 LYS B N 1
ATOM 2438 C CA . LYS B 1 21 ? 15.269 29.890 1.482 1.00 18.16 21 LYS B CA 1
ATOM 2439 C C . LYS B 1 21 ? 15.850 28.662 0.785 1.00 23.39 21 LYS B C 1
ATOM 2440 O O . LYS B 1 21 ? 16.682 28.784 -0.114 1.00 24.66 21 LYS B O 1
ATOM 2446 N N . THR B 1 22 ? 15.422 27.474 1.200 1.00 18.53 22 THR B N 1
ATOM 2447 C CA . THR B 1 22 ? 15.932 26.248 0.603 1.00 19.99 22 THR B CA 1
ATOM 2448 C C . THR B 1 22 ? 14.832 25.195 0.410 1.00 21.24 22 THR B C 1
ATOM 2449 O O . THR B 1 22 ? 13.726 25.324 0.930 1.00 21.42 22 THR B O 1
ATOM 2453 N N . GLU B 1 23 ? 15.121 24.162 -0.364 1.00 18.03 23 GLU B N 1
ATOM 2454 C CA . GLU B 1 23 ? 14.131 23.122 -0.605 1.00 16.05 23 GLU B CA 1
ATOM 2455 C C . GLU B 1 23 ? 13.910 22.236 0.614 1.00 17.11 23 GLU B C 1
ATOM 2456 O O . GLU B 1 23 ? 14.868 21.766 1.204 1.00 19.57 23 GLU B O 1
ATOM 2462 N N . PRO B 1 24 ? 12.646 21.984 0.981 1.00 16.68 24 PRO B N 1
ATOM 2463 C CA . PRO B 1 24 ? 12.446 20.902 1.947 1.00 16.50 24 PRO B CA 1
ATOM 2464 C C . PRO B 1 24 ? 12.447 19.588 1.175 1.00 18.76 24 PRO B C 1
ATOM 2465 O O . PRO B 1 24 ? 11.419 19.188 0.619 1.00 18.71 24 PRO B O 1
ATOM 2469 N N . VAL B 1 25 ? 13.598 18.931 1.117 1.00 14.76 25 VAL B N 1
ATOM 2470 C CA . VAL B 1 25 ? 13.720 17.678 0.370 1.00 14.07 25 VAL B CA 1
ATOM 2471 C C . VAL B 1 25 ? 12.986 16.515 1.037 1.00 16.95 25 VAL B C 1
ATOM 2472 O O . VAL B 1 25 ? 13.354 16.091 2.129 1.00 18.87 25 VAL B O 1
ATOM 2476 N N . MET B 1 26 ? 11.951 15.997 0.382 1.00 17.82 26 MET B N 1
ATOM 2477 C CA . MET B 1 26 ? 11.215 14.851 0.930 1.00 20.07 26 MET B CA 1
ATOM 2478 C C . MET B 1 26 ? 11.628 13.587 0.218 1.00 16.51 26 MET B C 1
ATOM 2479 O O . MET B 1 26 ? 11.987 13.614 -0.948 1.00 18.86 26 MET B O 1
ATOM 2484 N N . PRO B 1 27 ? 11.557 12.448 0.908 1.00 19.26 27 PRO B N 1
ATOM 2485 C CA . PRO B 1 27 ? 11.897 11.232 0.175 1.00 16.21 27 PRO B CA 1
ATOM 2486 C C . PRO B 1 27 ? 10.713 10.756 -0.651 1.00 19.06 27 PRO B C 1
ATOM 2487 O O . PRO B 1 27 ? 9.581 11.151 -0.374 1.00 18.57 27 PRO B O 1
ATOM 2491 N N . ASP B 1 28 ? 10.971 9.940 -1.666 1.00 19.02 28 ASP B N 1
ATOM 2492 C CA . ASP B 1 28 ? 9.929 9.069 -2.162 1.00 17.31 28 ASP B CA 1
ATOM 2493 C C . ASP B 1 28 ? 9.890 7.937 -1.150 1.00 16.22 28 ASP B C 1
ATOM 2494 O O . ASP B 1 28 ? 10.936 7.393 -0.796 1.00 21.24 28 ASP B O 1
ATOM 2499 N N . GLU B 1 29 ? 8.699 7.602 -0.667 1.00 15.84 29 GLU B N 1
ATOM 2500 C CA . GLU B 1 29 ? 8.563 6.610 0.400 1.00 16.34 29 GLU B CA 1
ATOM 2501 C C . GLU B 1 29 ? 7.351 5.720 0.184 1.00 18.06 29 GLU B C 1
ATOM 2502 O O . GLU B 1 29 ? 6.278 6.195 -0.172 1.00 18.14 29 GLU B O 1
ATOM 2508 N N . ARG B 1 30 ? 7.526 4.421 0.403 1.00 18.09 30 ARG B N 1
ATOM 2509 C CA . ARG B 1 30 ? 6.419 3.477 0.306 1.00 17.69 30 ARG B CA 1
ATOM 2510 C C . ARG B 1 30 ? 6.747 2.228 1.103 1.00 16.56 30 ARG B C 1
ATOM 2511 O O . ARG B 1 30 ? 7.873 2.055 1.539 1.00 16.76 30 ARG B O 1
ATOM 2519 N N . ARG B 1 31 ? 5.747 1.381 1.313 1.00 17.00 31 ARG B N 1
ATOM 2520 C CA . ARG B 1 31 ? 5.960 0.073 1.916 1.00 15.81 31 ARG B CA 1
ATOM 2521 C C . ARG B 1 31 ? 5.899 -0.984 0.823 1.00 18.03 31 ARG B C 1
ATOM 2522 O O . ARG B 1 31 ? 5.020 -0.940 -0.029 1.00 20.47 31 ARG B O 1
ATOM 2530 N N . PHE B 1 32 ? 6.835 -1.927 0.845 1.00 16.07 32 PHE B N 1
ATOM 2531 C CA . PHE B 1 32 ? 6.757 -3.078 -0.040 1.00 19.92 32 PHE B CA 1
ATOM 2532 C C . PHE B 1 32 ? 5.577 -3.931 0.423 1.00 19.54 32 PHE B C 1
ATOM 2533 O O . PHE B 1 32 ? 5.092 -3.775 1.544 1.00 17.67 32 PHE B O 1
ATOM 2541 N N . PRO B 1 33 ? 5.119 -4.860 -0.427 1.00 21.35 33 PRO B N 1
ATOM 2542 C CA . PRO B 1 33 ? 3.970 -5.679 -0.032 1.00 22.21 33 PRO B CA 1
ATOM 2543 C C . PRO B 1 33 ? 4.165 -6.400 1.308 1.00 18.42 33 PRO B C 1
ATOM 2544 O O . PRO B 1 33 ? 3.189 -6.572 2.037 1.00 21.05 33 PRO B O 1
ATOM 2548 N N . ASP B 1 34 ? 5.394 -6.813 1.625 1.00 18.57 34 ASP B N 1
ATOM 2549 C CA . ASP B 1 34 ? 5.670 -7.512 2.884 1.00 20.29 34 ASP B CA 1
ATOM 2550 C C . ASP B 1 34 ? 5.791 -6.575 4.085 1.00 20.07 34 ASP B C 1
ATOM 2551 O O . ASP B 1 34 ? 6.032 -7.019 5.206 1.00 19.79 34 ASP B O 1
ATOM 2556 N N . GLY B 1 35 ? 5.628 -5.278 3.846 1.00 18.99 35 GLY B N 1
ATOM 2557 C CA . GLY B 1 35 ? 5.631 -4.308 4.931 1.00 20.06 35 GLY B CA 1
ATOM 2558 C C . GLY B 1 35 ? 6.956 -3.616 5.191 1.00 14.85 35 GLY B C 1
ATOM 2559 O O . GLY B 1 35 ? 7.033 -2.718 6.041 1.00 15.51 35 GLY B O 1
ATOM 2560 N N . GLU B 1 36 ? 8.010 -4.017 4.487 1.00 15.21 36 GLU B N 1
ATOM 2561 C CA . GLU B 1 36 ? 9.303 -3.354 4.656 1.00 12.23 36 GLU B CA 1
ATOM 2562 C C . GLU B 1 36 ? 9.298 -1.946 4.047 1.00 13.04 36 GLU B C 1
ATOM 2563 O O . GLU B 1 36 ? 8.634 -1.679 3.051 1.00 15.64 36 GLU B O 1
ATOM 2569 N N . LEU B 1 37 ? 10.059 -1.054 4.653 1.00 14.08 37 LEU B N 1
ATOM 2570 C CA . LEU B 1 37 ? 10.066 0.341 4.237 1.00 14.33 37 LEU B CA 1
ATOM 2571 C C . LEU B 1 37 ? 11.036 0.578 3.104 1.00 15.90 37 LEU B C 1
ATOM 2572 O O . LEU B 1 37 ? 12.166 0.093 3.120 1.00 16.30 37 LEU B O 1
ATOM 2577 N N . TYR B 1 38 ? 10.584 1.355 2.135 1.00 15.95 38 TYR B N 1
ATOM 2578 C CA . TYR B 1 38 ? 11.415 1.823 1.041 1.00 14.95 38 TYR B CA 1
ATOM 2579 C C . TYR B 1 38 ? 11.494 3.354 1.072 1.00 17.71 38 TYR B C 1
ATOM 2580 O O . TYR B 1 38 ? 10.481 4.020 1.284 1.00 16.34 38 TYR B O 1
ATOM 2589 N N . LEU B 1 39 ? 12.699 3.892 0.884 1.00 15.38 39 LEU B N 1
ATOM 2590 C CA . LEU B 1 39 ? 12.927 5.340 0.748 1.00 16.42 39 LEU B CA 1
ATOM 2591 C C . LEU B 1 39 ? 13.909 5.632 -0.358 1.00 19.45 39 LEU B C 1
ATOM 2592 O O . LEU B 1 39 ? 14.789 4.830 -0.640 1.00 17.91 39 LEU B O 1
ATOM 2597 N N . ARG B 1 40 ? 13.798 6.812 -0.958 1.00 15.16 40 ARG B N 1
ATOM 2598 C CA . ARG B 1 40 ? 14.778 7.206 -1.953 1.00 17.96 40 ARG B CA 1
ATOM 2599 C C . ARG B 1 40 ? 14.910 8.712 -2.003 1.00 19.23 40 ARG B C 1
ATOM 2600 O O . ARG B 1 40 ? 13.912 9.422 -2.018 1.00 20.44 40 ARG B O 1
ATOM 2608 N N . TYR B 1 41 ? 16.149 9.184 -2.020 1.00 18.91 41 TYR B N 1
ATOM 2609 C CA . TYR B 1 41 ? 16.451 10.604 -2.155 1.00 20.19 41 TYR B CA 1
ATOM 2610 C C . TYR B 1 41 ? 17.202 10.845 -3.451 1.00 22.96 41 TYR B C 1
ATOM 2611 O O . TYR B 1 41 ? 18.422 10.710 -3.489 1.00 22.17 41 TYR B O 1
ATOM 2620 N N . ASP B 1 42 ? 16.482 11.200 -4.511 1.00 19.06 42 ASP B N 1
ATOM 2621 C CA . ASP B 1 42 ? 17.106 11.287 -5.829 1.00 24.44 42 ASP B CA 1
ATOM 2622 C C . ASP B 1 42 ? 17.879 12.584 -6.078 1.00 26.93 42 ASP B C 1
ATOM 2623 O O . ASP B 1 42 ? 18.615 12.687 -7.060 1.00 27.65 42 ASP B O 1
ATOM 2628 N N . GLU B 1 43 ? 17.724 13.560 -5.188 1.00 25.95 43 GLU B N 1
ATOM 2629 C CA . GLU B 1 43 ? 18.475 14.810 -5.286 1.00 24.80 43 GLU B CA 1
ATOM 2630 C C . GLU B 1 43 ? 19.966 14.595 -5.020 1.00 27.30 43 GLU B C 1
ATOM 2631 O O . GLU B 1 43 ? 20.344 13.770 -4.190 1.00 27.45 43 GLU B O 1
ATOM 2637 N N . ASP B 1 44 ? 20.817 15.344 -5.717 1.00 31.08 44 ASP B N 1
ATOM 2638 C CA . ASP B 1 44 ? 22.255 15.227 -5.499 1.00 32.02 44 ASP B CA 1
ATOM 2639 C C . ASP B 1 44 ? 22.666 15.990 -4.247 1.00 30.92 44 ASP B C 1
ATOM 2640 O O . ASP B 1 44 ? 22.629 17.215 -4.218 1.00 32.97 44 ASP B O 1
ATOM 2645 N N . LEU B 1 45 ? 23.067 15.255 -3.217 1.00 25.74 45 LEU B N 1
ATOM 2646 C CA . LEU B 1 45 ? 23.410 15.851 -1.935 1.00 26.35 45 LEU B CA 1
ATOM 2647 C C . LEU B 1 45 ? 24.910 16.048 -1.761 1.00 20.25 45 LEU B C 1
ATOM 2648 O O . LEU B 1 45 ? 25.359 16.505 -0.710 1.00 25.19 45 LEU B O 1
ATOM 2653 N N . THR B 1 46 ? 25.688 15.688 -2.775 1.00 24.38 46 THR B N 1
ATOM 2654 C CA . THR B 1 46 ? 27.144 15.752 -2.664 1.00 25.95 46 THR B CA 1
ATOM 2655 C C . THR B 1 46 ? 27.662 17.147 -2.306 1.00 25.38 46 THR B C 1
ATOM 2656 O O . THR B 1 46 ? 27.245 18.140 -2.896 1.00 27.47 46 THR B O 1
ATOM 2660 N N . GLY B 1 47 ? 28.576 17.209 -1.339 1.00 24.81 47 GLY B N 1
ATOM 2661 C CA . GLY B 1 47 ? 29.228 18.453 -0.963 1.00 24.42 47 GLY B CA 1
ATOM 2662 C C . GLY B 1 47 ? 28.428 19.393 -0.076 1.00 28.27 47 GLY B C 1
ATOM 2663 O O . GLY B 1 47 ? 28.909 20.465 0.287 1.00 28.88 47 GLY B O 1
ATOM 2664 N N . HIS B 1 48 ? 27.211 18.996 0.289 1.00 22.59 48 HIS B N 1
ATOM 2665 C CA . HIS B 1 48 ? 26.353 19.852 1.103 1.00 22.61 48 HIS B CA 1
ATOM 2666 C C . HIS B 1 48 ? 26.351 19.444 2.571 1.00 19.00 48 HIS B C 1
ATOM 2667 O O . HIS B 1 48 ? 26.583 18.278 2.904 1.00 22.91 48 HIS B O 1
ATOM 2674 N N . ASN B 1 49 ? 26.088 20.412 3.446 1.00 21.93 49 ASN B N 1
ATOM 2675 C CA . ASN B 1 49 ? 25.761 20.118 4.835 1.00 19.99 49 ASN B CA 1
ATOM 2676 C C . ASN B 1 49 ? 24.299 19.696 4.907 1.00 21.12 49 ASN B C 1
ATOM 2677 O O . ASN B 1 49 ? 23.408 20.490 4.609 1.00 21.68 49 ASN B O 1
ATOM 2682 N N . ILE B 1 50 ? 24.052 18.459 5.324 1.00 19.52 50 ILE B N 1
ATOM 2683 C CA . ILE B 1 50 ? 22.700 17.908 5.327 1.00 16.85 50 ILE B CA 1
ATOM 2684 C C . ILE B 1 50 ? 22.065 18.012 6.707 1.00 16.73 50 ILE B C 1
ATOM 2685 O O . ILE B 1 50 ? 22.699 17.699 7.713 1.00 17.93 50 ILE B O 1
ATOM 2690 N N . PHE B 1 51 ? 20.812 18.457 6.751 1.00 13.96 51 PHE B N 1
ATOM 2691 C CA . PHE B 1 51 ? 20.043 18.514 7.998 1.00 13.59 51 PHE B CA 1
ATOM 2692 C C . PHE B 1 51 ? 18.783 17.664 7.875 1.00 16.46 51 PHE B C 1
ATOM 2693 O O . PHE B 1 51 ? 17.865 18.016 7.143 1.00 19.26 51 PHE B O 1
ATOM 2701 N N . ILE B 1 52 ? 18.751 16.541 8.592 1.00 14.24 52 ILE B N 1
ATOM 2702 C CA . ILE B 1 52 ? 17.626 15.615 8.513 1.00 14.45 52 ILE B CA 1
ATOM 2703 C C . ILE B 1 52 ? 16.656 15.914 9.640 1.00 14.98 52 ILE B C 1
ATOM 2704 O O . ILE B 1 52 ? 17.012 15.800 10.808 1.00 18.19 52 ILE B O 1
ATOM 2709 N N . ILE B 1 53 ? 15.425 16.278 9.300 1.00 11.84 53 ILE B N 1
ATOM 2710 C CA . ILE B 1 53 ? 14.450 16.668 10.311 1.00 14.60 53 ILE B CA 1
ATOM 2711 C C . ILE B 1 53 ? 13.321 15.646 10.403 1.00 14.29 53 ILE B C 1
ATOM 2712 O O . ILE B 1 53 ? 12.550 15.461 9.464 1.00 13.37 53 ILE B O 1
ATOM 2717 N N . GLY B 1 54 ? 13.230 14.980 11.545 1.00 13.40 54 GLY B N 1
ATOM 2718 C CA . GLY B 1 54 ? 12.247 13.923 11.711 1.00 13.06 54 GLY B CA 1
ATOM 2719 C C . GLY B 1 54 ? 12.199 13.504 13.157 1.00 13.23 54 GLY B C 1
ATOM 2720 O O . GLY B 1 54 ? 13.231 13.453 13.808 1.00 13.26 54 GLY B O 1
ATOM 2721 N N . ASN B 1 55 ? 11.002 13.223 13.670 1.00 13.34 55 ASN B N 1
ATOM 2722 C CA . ASN B 1 55 ? 10.849 12.713 15.038 1.00 11.62 55 ASN B CA 1
ATOM 2723 C C . ASN B 1 55 ? 11.288 11.263 15.138 1.00 10.67 55 ASN B C 1
ATOM 2724 O O . ASN B 1 55 ? 11.408 10.562 14.129 1.00 12.89 55 ASN B O 1
ATOM 2729 N N . THR B 1 56 ? 11.507 10.796 16.363 1.00 10.65 56 THR B N 1
ATOM 2730 C CA . THR B 1 56 ? 12.070 9.465 16.553 1.00 14.18 56 THR B CA 1
ATOM 2731 C C . THR B 1 56 ? 11.332 8.628 17.621 1.00 13.25 56 THR B C 1
ATOM 2732 O O . THR B 1 56 ? 11.934 7.865 18.389 1.00 14.20 56 THR B O 1
ATOM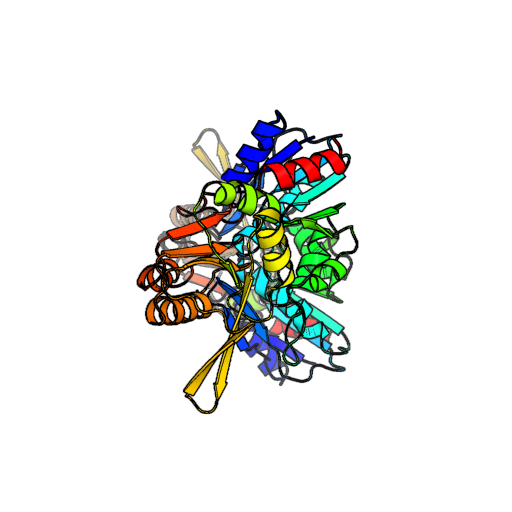 2736 N N . HIS B 1 57 ? 10.009 8.727 17.617 1.00 14.93 57 HIS B N 1
ATOM 2737 C CA . HIS B 1 57 ? 9.194 8.149 18.668 1.00 15.56 57 HIS B CA 1
ATOM 2738 C C . HIS B 1 57 ? 8.478 6.838 18.245 1.00 14.55 57 HIS B C 1
ATOM 2739 O O . HIS B 1 57 ? 8.481 5.845 18.996 1.00 17.43 57 HIS B O 1
ATOM 2746 N N . SER B 1 58 ? 7.899 6.805 17.051 1.00 14.31 58 SER B N 1
ATOM 2747 C CA . SER B 1 58 ? 7.168 5.610 16.622 1.00 14.84 58 SER B CA 1
ATOM 2748 C C . SER B 1 58 ? 8.127 4.630 15.967 1.00 16.20 58 SER B C 1
ATOM 2749 O O . SER B 1 58 ? 9.209 5.020 15.520 1.00 13.03 58 SER B O 1
ATOM 2752 N N . ASP B 1 59 ? 7.737 3.360 15.910 1.00 14.13 59 ASP B N 1
ATOM 2753 C CA . ASP B 1 59 ? 8.554 2.360 15.221 1.00 13.45 59 ASP B CA 1
ATOM 2754 C C . ASP B 1 59 ? 8.846 2.818 13.787 1.00 13.71 59 ASP B C 1
ATOM 2755 O O . ASP B 1 59 ? 9.971 2.693 13.298 1.00 13.77 59 ASP B O 1
ATOM 2760 N N . ALA B 1 60 ? 7.830 3.335 13.100 1.00 12.23 60 ALA B N 1
ATOM 2761 C CA . ALA B 1 60 ? 8.009 3.749 11.711 1.00 13.46 60 ALA B CA 1
ATOM 2762 C C . ALA B 1 60 ? 8.974 4.928 11.585 1.00 13.22 60 ALA B C 1
ATOM 2763 O O . ALA B 1 60 ? 9.738 4.988 10.638 1.00 14.71 60 ALA B O 1
ATOM 2765 N N . GLU B 1 61 ? 8.908 5.867 12.520 1.00 12.93 61 GLU B N 1
ATOM 2766 C CA . GLU B 1 61 ? 9.802 7.021 12.517 1.00 12.81 61 GLU B CA 1
ATOM 2767 C C . GLU B 1 61 ? 11.258 6.614 12.714 1.00 12.68 61 GLU B C 1
ATOM 2768 O O . GLU B 1 61 ? 12.169 7.170 12.087 1.00 14.15 61 GLU B O 1
ATOM 2774 N N . VAL B 1 62 ? 11.474 5.641 13.589 1.00 13.73 62 VAL B N 1
ATOM 2775 C CA . VAL B 1 62 ? 12.818 5.112 13.787 1.00 14.88 62 VAL B CA 1
ATOM 2776 C C . VAL B 1 62 ? 13.357 4.486 12.505 1.00 15.02 62 VAL B C 1
ATOM 2777 O O . VAL B 1 62 ? 14.493 4.769 12.094 1.00 14.89 62 VAL B O 1
ATOM 2781 N N . MET B 1 63 ? 12.551 3.650 11.860 1.00 12.33 63 MET B N 1
ATOM 2782 C CA . MET B 1 63 ? 12.952 3.050 10.586 1.00 15.39 63 MET B CA 1
ATOM 2783 C C . MET B 1 63 ? 13.238 4.119 9.524 1.00 16.31 63 MET B C 1
ATOM 2784 O O . MET B 1 63 ? 14.217 4.035 8.781 1.00 13.69 63 MET B O 1
ATOM 2789 N N . GLU B 1 64 ? 12.381 5.127 9.461 1.00 13.60 64 GLU B N 1
ATOM 2790 C CA . GLU B 1 64 ? 12.561 6.223 8.515 1.00 14.23 64 GLU B CA 1
ATOM 2791 C C . GLU B 1 64 ? 13.901 6.920 8.758 1.00 13.01 64 GLU B C 1
ATOM 2792 O O . GLU B 1 64 ? 14.623 7.227 7.812 1.00 16.10 64 GLU B O 1
ATOM 2798 N N . MET B 1 65 ? 14.234 7.160 10.022 1.00 12.54 65 MET B N 1
ATOM 2799 C CA . MET B 1 65 ? 15.497 7.820 10.347 1.00 14.26 65 MET B CA 1
ATOM 2800 C C . MET B 1 65 ? 16.713 6.941 10.003 1.00 14.35 65 MET B C 1
ATOM 2801 O O . MET B 1 65 ? 17.651 7.403 9.337 1.00 15.35 65 MET B O 1
ATOM 2806 N N . ILE B 1 66 ? 16.701 5.683 10.444 1.00 13.49 66 ILE B N 1
ATOM 2807 C CA . ILE B 1 66 ? 17.801 4.765 10.139 1.00 13.12 66 ILE B CA 1
ATOM 2808 C C . ILE B 1 66 ? 18.026 4.594 8.632 1.00 14.70 66 ILE B C 1
ATOM 2809 O O . ILE B 1 66 ? 19.157 4.690 8.144 1.00 15.59 66 ILE B O 1
ATOM 2814 N N . LEU B 1 67 ? 16.962 4.354 7.881 1.00 15.56 67 LEU B N 1
ATOM 2815 C CA . LEU B 1 67 ? 17.139 4.129 6.451 1.00 14.47 67 LEU B CA 1
ATOM 2816 C C . LEU B 1 67 ? 17.579 5.407 5.736 1.00 16.20 67 LEU B C 1
ATOM 2817 O O . LEU B 1 67 ? 18.296 5.354 4.740 1.00 15.75 67 LEU B O 1
ATOM 2822 N N . THR B 1 68 ? 17.155 6.557 6.235 1.00 13.69 68 THR B N 1
ATOM 2823 C CA . THR B 1 68 ? 17.606 7.818 5.648 1.00 14.06 68 THR B CA 1
ATOM 2824 C C . THR B 1 68 ? 19.110 7.967 5.845 1.00 14.49 68 THR B C 1
ATOM 2825 O O . THR B 1 68 ? 19.809 8.428 4.950 1.00 16.91 68 THR B O 1
ATOM 2829 N N . LEU B 1 69 ? 19.587 7.577 7.024 1.00 15.07 69 LEU B N 1
ATOM 2830 C CA . LEU B 1 69 ? 21.000 7.679 7.361 1.00 15.70 69 LEU B CA 1
ATOM 2831 C C . LEU B 1 69 ? 21.819 6.733 6.503 1.00 19.24 69 LEU B C 1
ATOM 2832 O O . LEU B 1 69 ? 23.008 6.942 6.332 1.00 19.84 69 LEU B O 1
ATOM 2837 N N . SER B 1 70 ? 21.190 5.686 5.977 1.00 15.09 70 SER B N 1
ATOM 2838 C CA . SER B 1 70 ? 21.865 4.831 4.998 1.00 16.28 70 SER B CA 1
ATOM 2839 C C . SER B 1 70 ? 21.782 5.423 3.592 1.00 18.44 70 SER B C 1
ATOM 2840 O O . SER B 1 70 ? 22.767 5.440 2.856 1.00 20.06 70 SER B O 1
ATOM 2843 N N . ALA B 1 71 ? 20.598 5.904 3.218 1.00 17.36 71 ALA B N 1
ATOM 2844 C CA . ALA B 1 71 ? 20.391 6.461 1.883 1.00 18.20 71 ALA B CA 1
ATOM 2845 C C . ALA B 1 71 ? 21.353 7.607 1.552 1.00 17.48 71 ALA B C 1
ATOM 2846 O O . ALA B 1 71 ? 21.876 7.682 0.436 1.00 22.35 71 ALA B O 1
ATOM 2848 N N . ILE B 1 72 ? 21.584 8.494 2.511 1.00 16.36 72 ILE B N 1
ATOM 2849 C CA . ILE B 1 72 ? 22.438 9.649 2.276 1.00 18.51 72 ILE B CA 1
ATOM 2850 C C . ILE B 1 72 ? 23.922 9.302 2.130 1.00 22.73 72 ILE B C 1
ATOM 2851 O O . ILE B 1 72 ? 24.712 10.123 1.657 1.00 22.22 72 ILE B O 1
ATOM 2856 N N . GLN B 1 73 ? 24.300 8.088 2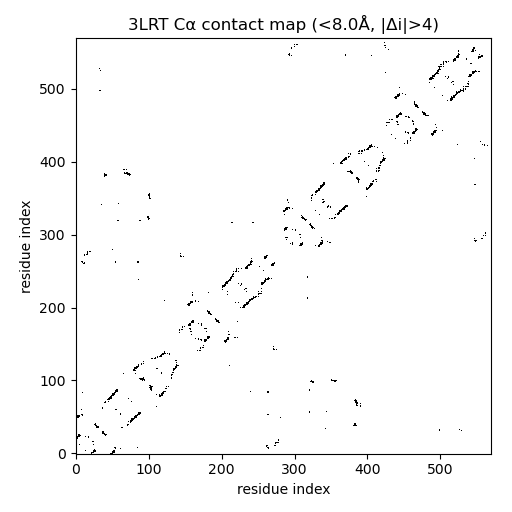.514 1.00 21.18 73 GLN B N 1
ATOM 2857 C CA . GLN B 1 73 ? 25.671 7.630 2.305 1.00 22.28 73 GLN B CA 1
ATOM 2858 C C . GLN B 1 73 ? 25.976 7.376 0.834 1.00 23.27 73 GLN B C 1
ATOM 2859 O O . GLN B 1 73 ? 27.119 7.101 0.475 1.00 23.62 73 GLN B O 1
ATOM 2865 N N . ASP B 1 74 ? 24.966 7.466 -0.026 1.00 23.87 74 ASP B N 1
ATOM 2866 C CA . ASP B 1 74 ? 25.212 7.358 -1.458 1.00 22.67 74 ASP B CA 1
ATOM 2867 C C . ASP B 1 74 ? 25.881 8.621 -1.999 1.00 25.37 74 ASP B C 1
ATOM 2868 O O . ASP B 1 74 ? 26.294 8.660 -3.152 1.00 29.02 74 ASP B O 1
ATOM 2873 N N . TYR B 1 75 ? 25.978 9.645 -1.160 1.00 22.06 75 TYR B N 1
ATOM 2874 C CA . TYR B 1 75 ? 26.563 10.918 -1.569 1.00 23.89 75 TYR B CA 1
ATOM 2875 C C . TYR B 1 75 ? 27.715 11.322 -0.657 1.00 24.39 75 TYR B C 1
ATOM 2876 O O . TYR B 1 75 ? 27.700 11.045 0.544 1.00 25.80 75 TYR B O 1
ATOM 2885 N N . ARG B 1 76 ? 28.709 11.991 -1.237 1.00 25.55 76 ARG B N 1
ATOM 2886 C CA . ARG B 1 76 ? 29.825 12.533 -0.475 1.00 30.10 76 ARG B CA 1
ATOM 2887 C C . ARG B 1 76 ? 29.419 13.866 0.122 1.00 25.38 76 ARG B C 1
ATOM 2888 O O . ARG B 1 76 ? 29.686 14.921 -0.449 1.00 28.87 76 ARG B O 1
ATOM 2896 N N . THR B 1 77 ? 28.769 13.809 1.275 1.00 24.27 77 THR B N 1
ATOM 2897 C CA . THR B 1 77 ? 28.270 14.997 1.946 1.00 24.38 77 THR B CA 1
ATOM 2898 C C . THR B 1 77 ? 29.356 15.662 2.781 1.00 24.76 77 THR B C 1
ATOM 2899 O O . THR B 1 77 ? 30.317 15.011 3.180 1.00 25.26 77 THR B O 1
ATOM 2903 N N . LYS B 1 78 ? 29.202 16.957 3.045 1.00 23.25 78 LYS B N 1
ATOM 2904 C CA . LYS B 1 78 ? 30.138 17.673 3.909 1.00 21.90 78 LYS B CA 1
ATOM 2905 C C . LYS B 1 78 ? 29.888 17.335 5.382 1.00 25.96 78 LYS B C 1
ATOM 2906 O O . LYS B 1 78 ? 30.820 17.203 6.175 1.00 26.46 78 LYS B O 1
ATOM 2912 N N . SER B 1 79 ? 28.620 17.203 5.754 1.00 22.31 79 SER B N 1
ATOM 2913 C CA . SER B 1 79 ? 28.282 16.796 7.111 1.00 21.29 79 SER B CA 1
ATOM 2914 C C . SER B 1 79 ? 26.861 16.252 7.158 1.00 21.90 79 SER B C 1
ATOM 2915 O O . SER B 1 79 ? 26.059 16.511 6.266 1.00 18.72 79 SER B O 1
ATOM 2918 N N . VAL B 1 80 ? 26.560 15.494 8.204 1.00 19.26 80 VAL B N 1
ATOM 2919 C CA . VAL B 1 80 ? 25.222 14.953 8.384 1.00 16.93 80 VAL B CA 1
ATOM 2920 C C . VAL B 1 80 ? 24.751 15.322 9.770 1.00 17.88 80 VAL B C 1
ATOM 2921 O O . VAL B 1 80 ? 25.396 15.002 10.765 1.00 18.49 80 VAL B O 1
ATOM 2925 N N . ASN B 1 81 ? 23.627 16.016 9.833 1.00 14.47 81 ASN B N 1
ATOM 2926 C CA . ASN B 1 81 ? 23.161 16.582 11.080 1.00 14.68 81 ASN B CA 1
ATOM 2927 C C . ASN B 1 81 ? 21.710 16.218 11.330 1.00 18.09 81 ASN B C 1
ATOM 2928 O O . ASN B 1 81 ? 20.831 16.598 10.566 1.00 18.60 81 ASN B O 1
ATOM 2933 N N . ILE B 1 82 ? 21.471 15.469 12.398 1.00 15.40 82 ILE B N 1
ATOM 2934 C CA . ILE B 1 82 ? 20.123 15.029 12.732 1.00 12.80 82 ILE B CA 1
ATOM 2935 C C . ILE B 1 82 ? 19.431 16.062 13.612 1.00 13.45 82 ILE B C 1
ATOM 2936 O O . ILE B 1 82 ? 19.979 16.507 14.622 1.00 14.95 82 ILE B O 1
ATOM 2941 N N . ILE B 1 83 ? 18.213 16.439 13.243 1.00 13.01 83 ILE B N 1
ATOM 2942 C CA . ILE B 1 83 ? 17.381 17.244 14.123 1.00 13.28 83 ILE B CA 1
ATOM 2943 C C . ILE B 1 83 ? 16.071 16.479 14.342 1.00 13.84 83 ILE B C 1
ATOM 2944 O O . ILE B 1 83 ? 15.296 16.293 13.403 1.00 14.76 83 ILE B O 1
ATOM 2949 N N . ALA B 1 84 ? 15.868 15.965 15.552 1.00 12.53 84 ALA B N 1
ATOM 2950 C CA . ALA B 1 84 ? 14.630 15.248 15.870 1.00 11.39 84 ALA B CA 1
ATOM 2951 C C . ALA B 1 84 ? 13.847 16.179 16.783 1.00 11.99 84 ALA B C 1
ATOM 2952 O O . ALA B 1 84 ? 14.148 16.264 17.979 1.00 14.99 84 ALA B O 1
ATOM 2954 N N . PRO B 1 85 ? 12.875 16.922 16.229 1.00 13.41 85 PRO B N 1
ATOM 2955 C CA . PRO B 1 85 ? 12.181 17.907 17.069 1.00 12.73 85 PRO B CA 1
ATOM 2956 C C . PRO B 1 85 ? 11.634 17.267 18.349 1.00 11.34 85 PRO B C 1
ATOM 2957 O O . PRO B 1 85 ? 11.829 17.835 19.430 1.00 13.87 85 PRO B O 1
ATOM 2961 N N . TYR B 1 86 ? 10.983 16.109 18.231 1.00 10.35 86 TYR B N 1
ATOM 2962 C CA . TYR B 1 86 ? 10.649 15.307 19.403 1.00 11.57 86 TYR B CA 1
ATOM 2963 C C . TYR B 1 86 ? 11.479 14.035 19.371 1.00 11.68 86 TYR B C 1
ATOM 2964 O O . TYR B 1 86 ? 11.377 13.241 18.427 1.00 11.72 86 TYR B O 1
ATOM 2973 N N . TYR B 1 87 ? 12.282 13.849 20.418 1.00 11.41 87 TYR B N 1
ATOM 2974 C CA . TYR B 1 87 ? 13.186 12.710 20.540 1.00 12.32 87 TYR B CA 1
ATOM 2975 C C . TYR B 1 87 ? 12.518 11.581 21.299 1.00 14.66 87 TYR B C 1
ATOM 2976 O O . TYR B 1 87 ? 12.282 11.689 22.502 1.00 14.34 87 TYR B O 1
ATOM 2985 N N . GLY B 1 88 ? 12.222 10.498 20.596 1.00 13.93 88 GLY B N 1
ATOM 2986 C CA . GLY B 1 88 ? 11.615 9.344 21.239 1.00 14.13 88 GLY B CA 1
ATOM 2987 C C . GLY B 1 88 ? 12.494 8.674 22.273 1.00 12.65 88 GLY B C 1
ATOM 2988 O O . GLY B 1 88 ? 13.724 8.765 22.227 1.00 13.34 88 GLY B O 1
ATOM 2989 N N . TYR B 1 89 ? 11.837 7.978 23.194 1.00 13.28 89 TYR B N 1
ATOM 2990 C CA . TYR B 1 89 ? 12.502 7.110 24.181 1.00 12.79 89 TYR B CA 1
ATOM 2991 C C . TYR B 1 89 ? 13.304 7.833 25.258 1.00 13.70 89 TYR B C 1
ATOM 2992 O O . TYR B 1 89 ? 13.966 7.199 26.079 1.00 14.12 89 TYR B O 1
ATOM 3001 N N . ALA B 1 90 ? 13.211 9.156 25.272 1.00 13.85 90 ALA B N 1
ATOM 3002 C CA . ALA B 1 90 ? 13.928 9.959 26.244 1.00 14.29 90 ALA B CA 1
ATOM 3003 C C . ALA B 1 90 ? 13.451 9.673 27.664 1.00 16.71 90 ALA B C 1
ATOM 3004 O O . ALA B 1 90 ? 14.148 9.984 28.626 1.00 19.08 90 ALA B O 1
ATOM 3006 N N . ARG B 1 91 ? 12.253 9.110 27.809 1.00 12.24 91 ARG B N 1
ATOM 3007 C CA . ARG B 1 91 ? 11.775 8.747 29.139 1.00 14.91 91 ARG B CA 1
ATOM 3008 C C . ARG B 1 91 ? 12.438 7.473 29.684 1.00 17.95 91 ARG B C 1
ATOM 3009 O O . ARG B 1 91 ? 12.431 7.235 30.890 1.00 17.42 91 ARG B O 1
ATOM 3017 N N . GLN B 1 92 ? 12.994 6.655 28.800 1.00 12.88 92 GLN B N 1
ATOM 3018 C CA . GLN B 1 92 ? 13.721 5.460 29.242 1.00 13.18 92 GLN B CA 1
ATOM 3019 C C . GLN B 1 92 ? 15.214 5.745 29.140 1.00 14.37 92 GLN B C 1
ATOM 3020 O O . GLN B 1 92 ? 15.894 5.234 28.254 1.00 16.52 92 GLN B O 1
ATOM 3026 N N . HIS B 1 93 ? 15.715 6.564 30.062 1.00 16.74 93 HIS B N 1
ATOM 3027 C CA . HIS B 1 93 ? 17.095 7.054 29.991 1.00 15.85 93 HIS B CA 1
ATOM 3028 C C . HIS B 1 93 ? 17.988 6.395 31.043 1.00 16.96 93 HIS B C 1
ATOM 3029 O O . HIS B 1 93 ? 19.126 6.803 31.250 1.00 21.60 93 HIS B O 1
ATOM 3036 N N . GLN B 1 94 ? 17.461 5.375 31.703 1.00 15.74 94 GLN B N 1
ATOM 3037 C CA . GLN B 1 94 ? 18.245 4.543 32.602 1.00 20.01 94 GLN B CA 1
ATOM 3038 C C . GLN B 1 94 ? 17.494 3.235 32.756 1.00 21.70 94 GLN B C 1
ATOM 3039 O O . GLN B 1 94 ? 16.397 3.092 32.226 1.00 19.79 94 GLN B O 1
ATOM 3045 N N . ARG B 1 95 ? 18.080 2.270 33.456 1.00 20.98 95 ARG B N 1
ATOM 3046 C CA . ARG B 1 95 ? 17.344 1.060 33.792 1.00 20.78 95 ARG B CA 1
ATOM 3047 C C . ARG B 1 95 ? 16.619 1.310 35.113 1.00 21.73 95 ARG B C 1
ATOM 3048 O O . ARG B 1 95 ? 17.219 1.747 36.093 1.00 27.83 95 ARG B O 1
ATOM 3056 N N . TYR B 1 96 ? 15.313 1.075 35.127 1.00 19.37 96 TYR B N 1
ATOM 3057 C CA . TYR B 1 96 ? 14.518 1.257 36.334 1.00 22.17 96 TYR B CA 1
ATOM 3058 C C . TYR B 1 96 ? 14.279 -0.076 37.032 1.00 24.30 96 TYR B C 1
ATOM 3059 O O . TYR B 1 96 ? 13.877 -0.118 38.191 1.00 26.60 96 TYR B O 1
ATOM 3068 N N . LYS B 1 97 ? 14.521 -1.160 36.307 1.00 21.92 97 LYS B N 1
ATOM 3069 C CA . LYS B 1 97 ? 14.476 -2.512 36.874 1.00 23.40 97 LYS B CA 1
ATOM 3070 C C . LYS B 1 97 ? 15.573 -3.315 36.203 1.00 19.72 97 LYS B C 1
ATOM 3071 O O . LYS B 1 97 ? 15.984 -2.999 35.078 1.00 21.99 97 LYS B O 1
ATOM 3077 N N . ASN B 1 98 ? 16.053 -4.370 36.855 1.00 22.96 98 ASN B N 1
ATOM 3078 C CA . ASN B 1 98 ? 17.072 -5.190 36.209 1.00 24.54 98 ASN B CA 1
ATOM 3079 C C . ASN B 1 98 ? 16.545 -5.740 34.889 1.00 19.73 98 ASN B C 1
ATOM 3080 O O . ASN B 1 98 ? 15.381 -6.133 34.787 1.00 20.34 98 ASN B O 1
ATOM 3085 N N . GLY B 1 99 ? 17.405 -5.758 33.881 1.00 20.22 99 GLY B N 1
ATOM 3086 C CA . GLY B 1 99 ? 17.069 -6.394 32.625 1.00 22.27 99 GLY B CA 1
ATOM 3087 C C . GLY B 1 99 ? 16.230 -5.521 31.719 1.00 15.64 99 GLY B C 1
ATOM 3088 O O . GLY B 1 99 ? 15.738 -5.997 30.704 1.00 17.24 99 GLY B O 1
ATOM 3089 N N . GLU B 1 100 ? 16.099 -4.243 32.067 1.00 17.00 100 GLU B N 1
ATOM 3090 C CA . GLU B 1 100 ? 15.446 -3.270 31.184 1.00 19.40 100 GLU B CA 1
ATOM 3091 C C . GLU B 1 100 ? 16.475 -2.693 30.226 1.00 18.39 100 GLU B C 1
ATOM 3092 O O . GLU B 1 100 ? 17.650 -2.614 30.546 1.00 18.83 100 GLU B O 1
ATOM 3098 N N . PRO B 1 101 ? 16.028 -2.255 29.048 1.00 17.63 101 PRO B N 1
ATOM 3099 C CA . PRO B 1 101 ? 16.904 -1.512 28.142 1.00 14.13 101 PRO B CA 1
ATOM 3100 C C . PRO B 1 101 ? 17.092 -0.082 28.633 1.00 14.39 101 PRO B C 1
ATOM 3101 O O . PRO B 1 101 ? 16.227 0.457 29.306 1.00 17.06 101 PRO B O 1
ATOM 3105 N N . ILE B 1 102 ? 18.230 0.513 28.319 1.00 14.45 102 ILE B N 1
ATOM 3106 C CA . ILE B 1 102 ? 18.313 1.968 28.334 1.00 12.87 102 ILE B CA 1
ATOM 3107 C C . ILE B 1 102 ? 18.052 2.359 26.894 1.00 14.20 102 ILE B C 1
ATOM 3108 O O . ILE B 1 102 ? 18.979 2.533 26.092 1.00 12.95 102 ILE B O 1
ATOM 3113 N N . SER B 1 103 ? 16.771 2.474 26.559 1.00 14.31 103 SER B N 1
ATOM 3114 C CA . SER B 1 103 ? 16.372 2.668 25.174 1.00 12.73 103 SER B CA 1
ATOM 3115 C C . SER B 1 103 ? 17.000 3.941 24.578 1.00 11.61 103 SER B C 1
ATOM 3116 O O . SER B 1 103 ? 17.486 3.918 23.441 1.00 13.92 103 SER B O 1
ATOM 3119 N N . SER B 1 104 ? 17.011 5.030 25.347 1.00 11.75 104 SER B N 1
ATOM 3120 C CA . SER B 1 104 ? 17.589 6.271 24.833 1.00 14.70 104 SER B CA 1
ATOM 3121 C C . SER B 1 104 ? 19.096 6.146 24.599 1.00 14.10 104 SER B C 1
ATOM 3122 O O . SER B 1 104 ? 19.646 6.835 23.756 1.00 17.51 104 SER B O 1
ATOM 3125 N N . GLN B 1 105 ? 19.764 5.258 25.322 1.00 13.83 105 GLN B N 1
ATOM 3126 C CA . GLN B 1 105 ? 21.205 5.075 25.103 1.00 15.01 105 GLN B CA 1
ATOM 3127 C C . GLN B 1 105 ? 21.504 4.368 23.785 1.00 13.86 105 GLN B C 1
ATOM 3128 O O . GLN B 1 105 ? 22.241 4.883 22.936 1.00 15.67 105 GLN B O 1
ATOM 3134 N N . ILE B 1 106 ? 20.937 3.181 23.587 1.00 13.85 106 ILE B N 1
ATOM 3135 C CA . ILE B 1 106 ? 21.219 2.447 22.364 1.00 16.47 106 ILE B CA 1
ATOM 3136 C C . ILE B 1 106 ? 20.761 3.217 21.118 1.00 15.15 106 ILE B C 1
ATOM 3137 O O . ILE B 1 106 ? 21.468 3.254 20.108 1.00 14.66 106 ILE B O 1
ATOM 3142 N N . LEU B 1 107 ? 19.586 3.834 21.179 1.00 12.35 107 LEU B N 1
ATOM 3143 C CA . LEU B 1 107 ? 19.116 4.581 20.013 1.00 13.42 107 LEU B CA 1
ATOM 3144 C C . LEU B 1 107 ? 20.019 5.792 19.715 1.00 14.20 107 LEU B C 1
ATOM 3145 O O . LEU B 1 107 ? 20.353 6.064 18.553 1.00 12.94 107 LEU B O 1
ATOM 3150 N N . THR B 1 108 ? 20.432 6.499 20.763 1.00 11.88 108 THR B N 1
ATOM 3151 C CA . THR B 1 108 ? 21.339 7.648 20.596 1.00 13.34 108 THR B CA 1
ATOM 3152 C C . THR B 1 108 ? 22.713 7.216 20.053 1.00 14.43 108 THR B C 1
ATOM 3153 O O . THR B 1 108 ? 23.295 7.889 19.212 1.00 14.71 108 THR B O 1
ATOM 3157 N N . GLU B 1 109 ? 23.221 6.085 20.536 1.00 16.18 109 GLU B N 1
ATOM 3158 C CA . GLU B 1 109 ? 24.466 5.520 19.984 1.00 16.18 109 GLU B CA 1
ATOM 3159 C C . GLU B 1 109 ? 24.367 5.245 18.488 1.00 15.47 109 GLU B C 1
ATOM 3160 O O . GLU B 1 109 ? 25.288 5.546 17.721 1.00 16.04 109 GLU B O 1
ATOM 3166 N N . ILE B 1 110 ? 23.251 4.666 18.065 1.00 14.52 110 ILE B N 1
ATOM 3167 C CA . ILE B 1 110 ? 23.044 4.387 16.655 1.00 14.20 110 ILE B CA 1
ATOM 3168 C C . ILE B 1 110 ? 23.022 5.676 15.833 1.00 14.74 110 ILE B C 1
ATOM 3169 O O . ILE B 1 110 ? 23.740 5.811 14.841 1.00 14.50 110 ILE B O 1
ATOM 3174 N N . TYR B 1 111 ? 22.211 6.638 16.256 1.00 13.65 111 TYR B N 1
ATOM 3175 C CA . TYR B 1 111 ? 22.127 7.895 15.522 1.00 14.23 111 TYR B CA 1
ATOM 3176 C C . TYR B 1 111 ? 23.481 8.602 15.453 1.00 13.47 111 TYR B C 1
ATOM 3177 O O . TYR B 1 111 ? 23.844 9.123 14.413 1.00 15.67 111 TYR B O 1
ATOM 3186 N N . SER B 1 112 ? 24.192 8.619 16.578 1.00 15.11 112 SER B N 1
ATOM 3187 C CA . SER B 1 112 ? 25.501 9.259 16.655 1.00 17.45 112 SER B CA 1
ATOM 3188 C C . SER B 1 112 ? 26.504 8.613 15.699 1.00 16.52 112 SER B C 1
ATOM 3189 O O . SER B 1 112 ? 27.306 9.302 15.056 1.00 20.61 112 SER B O 1
ATOM 3192 N N . SER B 1 113 ? 26.444 7.296 15.570 1.00 15.13 113 SER B N 1
ATOM 3193 C CA A SER B 1 113 ? 27.382 6.568 14.717 0.49 17.32 113 SER B CA 1
ATOM 3194 C CA B SER B 1 113 ? 27.409 6.598 14.726 0.51 17.32 113 SER B CA 1
ATOM 3195 C C . SER B 1 113 ? 27.252 6.952 13.245 1.00 20.92 113 SER B C 1
ATOM 3196 O O . SER B 1 113 ? 28.172 6.757 12.458 1.00 21.38 113 SER B O 1
ATOM 3201 N N . TYR B 1 114 ? 26.098 7.493 12.867 1.00 17.90 114 TYR B N 1
ATOM 3202 C CA . TYR B 1 114 ? 25.856 7.788 11.463 1.00 16.21 114 TYR B CA 1
ATOM 3203 C C . TYR B 1 114 ? 25.657 9.277 11.176 1.00 16.68 114 TYR B C 1
ATOM 3204 O O . TYR B 1 114 ? 25.208 9.654 10.093 1.00 21.05 114 TYR B O 1
ATOM 3213 N N . SER B 1 115 ? 26.020 10.117 12.132 1.00 16.60 115 SER B N 1
ATOM 3214 C CA . SER B 1 115 ? 25.841 11.554 11.959 1.00 16.92 115 SER B CA 1
ATOM 3215 C C . SER B 1 115 ? 27.041 12.318 12.520 1.00 15.32 115 SER B C 1
ATOM 3216 O O . SER B 1 115 ? 27.919 11.724 13.163 1.00 18.25 115 SER B O 1
ATOM 3219 N N . ASN B 1 116 ? 27.097 13.620 12.243 1.00 16.83 116 ASN B N 1
ATOM 3220 C CA . ASN B 1 116 ? 28.109 14.488 12.816 1.00 17.52 116 ASN B CA 1
ATOM 3221 C C . ASN B 1 116 ? 27.587 15.300 13.995 1.00 17.03 116 ASN B C 1
ATOM 3222 O O . ASN B 1 116 ? 28.363 15.882 14.762 1.00 19.64 116 ASN B O 1
ATOM 3227 N N . SER B 1 117 ? 26.265 15.357 14.132 1.00 17.11 117 SER B N 1
ATOM 3228 C CA . SER B 1 117 ? 25.648 16.101 15.226 1.00 15.72 117 SER B CA 1
ATOM 3229 C C . SER B 1 117 ? 24.208 15.657 15.355 1.00 14.34 117 SER B C 1
ATOM 3230 O O . SER B 1 117 ? 23.628 15.169 14.386 1.00 13.84 117 SER B O 1
ATOM 3233 N N . ILE B 1 118 ? 23.657 15.828 16.551 1.00 14.51 118 ILE B N 1
ATOM 3234 C CA . ILE B 1 118 ? 22.240 15.574 16.813 1.00 14.30 118 ILE B CA 1
ATOM 3235 C C . ILE B 1 118 ? 21.689 16.768 17.570 1.00 14.11 118 ILE B C 1
ATOM 3236 O O . ILE B 1 118 ? 22.398 17.392 18.355 1.00 14.26 118 ILE B O 1
ATOM 3241 N N . ALA B 1 119 ? 20.426 17.103 17.336 1.00 11.58 119 ALA B N 1
ATOM 3242 C CA . ALA B 1 119 ? 19.757 18.113 18.144 1.00 12.58 119 ALA B CA 1
ATOM 3243 C C . ALA B 1 119 ? 18.312 17.698 18.320 1.00 13.77 119 ALA B C 1
ATOM 3244 O O . ALA B 1 119 ? 17.771 16.945 17.496 1.00 13.00 119 ALA B O 1
ATOM 3246 N N . THR B 1 120 ? 17.714 18.165 19.411 1.00 12.58 120 THR B N 1
ATOM 3247 C CA . THR B 1 120 ? 16.290 17.980 19.668 1.00 12.97 120 THR B CA 1
ATOM 3248 C C . THR B 1 120 ? 15.736 19.203 20.382 1.00 11.89 120 THR B C 1
ATOM 3249 O O . THR B 1 120 ? 16.491 20.068 20.809 1.00 13.57 120 THR B O 1
ATOM 3253 N N . VAL B 1 121 ? 14.413 19.313 20.490 1.00 9.47 121 VAL B N 1
ATOM 3254 C CA . VAL B 1 121 ? 13.828 20.443 21.204 1.00 13.09 121 VAL B CA 1
ATOM 3255 C C . VAL B 1 121 ? 13.288 19.944 22.535 1.00 12.99 121 VAL B C 1
ATOM 3256 O O . VAL B 1 121 ? 12.477 19.018 22.574 1.00 11.90 121 VAL B O 1
ATOM 3260 N N . ASP B 1 122 ? 13.780 20.526 23.626 1.00 13.62 122 ASP B N 1
ATOM 3261 C CA . ASP B 1 122 ? 13.302 20.200 24.965 1.00 12.80 122 ASP B CA 1
ATOM 3262 C C . ASP B 1 122 ? 13.201 18.708 25.280 1.00 13.66 122 ASP B C 1
ATOM 3263 O O . ASP B 1 122 ? 12.123 18.150 25.473 1.00 14.87 122 ASP B O 1
ATOM 3268 N N . ILE B 1 123 ? 14.356 18.074 25.326 1.00 13.09 123 ILE B N 1
ATOM 3269 C CA . ILE B 1 123 ? 14.425 16.655 25.654 1.00 12.31 123 ILE B CA 1
ATOM 3270 C C . ILE B 1 123 ? 13.955 16.438 27.088 1.00 15.50 123 ILE B C 1
ATOM 3271 O O . ILE B 1 123 ? 14.137 17.298 27.962 1.00 15.62 123 ILE B O 1
ATOM 3276 N N A HIS B 1 124 ? 13.350 15.278 27.328 0.50 14.48 124 HIS B N 1
ATOM 3277 N N B HIS B 1 124 ? 13.327 15.291 27.337 0.50 14.48 124 HIS B N 1
ATOM 3278 C CA A HIS B 1 124 ? 13.001 14.896 28.684 0.50 17.19 124 HIS B CA 1
ATOM 3279 C CA B HIS B 1 124 ? 12.706 15.067 28.634 0.50 17.05 124 HIS B CA 1
ATOM 3280 C C A HIS B 1 124 ? 14.229 14.281 29.340 0.50 16.39 124 HIS B C 1
ATOM 3281 C C B HIS B 1 124 ? 13.700 15.108 29.784 0.50 18.19 124 HIS B C 1
ATOM 3282 O O A HIS B 1 124 ? 14.602 13.154 29.026 0.50 19.87 124 HIS B O 1
ATOM 3283 O O B HIS B 1 124 ? 13.373 15.593 30.862 0.50 18.79 124 HIS B O 1
ATOM 3296 N N A ASP B 1 125 ? 14.866 15.038 30.244 0.50 18.08 125 ASP B N 1
ATOM 3297 N N B ASP B 1 125 ? 14.901 14.590 29.559 0.50 17.02 125 ASP B N 1
ATOM 3298 C CA A ASP B 1 125 ? 16.073 14.598 30.939 0.50 18.80 125 ASP B CA 1
ATOM 3299 C CA B ASP B 1 125 ? 15.951 14.607 30.578 0.50 18.40 125 ASP B CA 1
ATOM 3300 C C A ASP B 1 125 ? 17.309 14.636 30.049 0.50 16.70 125 ASP B C 1
ATOM 3301 C C B ASP B 1 125 ? 17.316 14.668 29.909 0.50 16.70 125 ASP B C 1
ATOM 3302 O O A ASP B 1 125 ? 17.512 13.789 29.178 0.50 16.29 125 ASP B O 1
ATOM 3303 O O B ASP B 1 125 ? 17.632 13.841 29.048 0.50 16.08 125 ASP B O 1
ATOM 3312 N N . GLU B 1 126 ? 18.137 15.640 30.293 1.00 16.02 126 GLU B N 1
ATOM 3313 C CA . GLU B 1 126 ? 19.376 15.835 29.566 1.00 15.77 126 GLU B CA 1
ATOM 3314 C C . GLU B 1 126 ? 20.429 14.736 29.768 1.00 14.80 126 GLU B C 1
ATOM 3315 O O . GLU B 1 126 ? 21.469 14.754 29.108 1.00 15.75 126 GLU B O 1
ATOM 3321 N N . LYS B 1 127 ? 20.167 13.770 30.644 1.00 15.85 127 LYS B N 1
ATOM 3322 C CA . LYS B 1 127 ? 21.071 12.622 30.760 1.00 17.79 127 LYS B CA 1
ATOM 3323 C C . LYS B 1 127 ? 21.362 12.016 29.389 1.00 14.42 127 LYS B C 1
ATOM 3324 O O . LYS B 1 127 ? 22.494 11.666 29.070 1.00 17.22 127 LYS B O 1
ATOM 3330 N N . THR B 1 128 ? 20.326 11.889 28.570 1.00 14.95 128 THR B N 1
ATOM 3331 C CA . THR B 1 128 ? 20.466 11.245 27.272 1.00 15.36 128 THR B CA 1
ATOM 3332 C C . THR B 1 128 ? 21.471 11.924 26.344 1.00 12.10 128 THR B C 1
ATOM 3333 O O . THR B 1 128 ? 22.067 11.265 25.494 1.00 16.12 128 THR B O 1
ATOM 3337 N N . LEU B 1 129 ? 21.662 13.233 26.504 1.00 13.17 129 LEU B N 1
ATOM 3338 C CA . LEU B 1 129 ? 22.661 13.922 25.700 1.00 14.86 129 LEU B CA 1
ATOM 3339 C C . LEU B 1 129 ? 24.037 13.262 25.871 1.00 14.36 129 LEU B C 1
ATOM 3340 O O . LEU B 1 129 ? 24.828 13.197 24.926 1.00 15.04 129 LEU B O 1
ATOM 3345 N N . SER B 1 130 ? 24.317 12.759 27.071 1.00 16.29 130 SER B N 1
ATOM 3346 C CA . SER B 1 130 ? 25.631 12.170 27.367 1.00 16.16 130 SER B CA 1
ATOM 3347 C C . SER B 1 130 ? 25.849 10.792 26.739 1.00 18.20 130 SER B C 1
ATOM 3348 O O . SER B 1 130 ? 26.954 10.255 26.810 1.00 19.65 130 SER B O 1
ATOM 3351 N N . TYR B 1 131 ? 24.801 10.207 26.155 1.00 16.95 131 TYR B N 1
ATOM 3352 C CA . TYR B 1 131 ? 24.920 8.917 25.469 1.00 17.53 131 TYR B CA 1
ATOM 3353 C C . TYR B 1 131 ? 25.406 9.060 24.024 1.00 18.47 131 TYR B C 1
ATOM 3354 O O . TYR B 1 131 ? 25.670 8.063 23.352 1.00 20.34 131 TYR B O 1
ATOM 3363 N N . SER B 1 132 ? 25.530 10.299 23.547 1.00 17.56 132 SER B N 1
ATOM 3364 C CA . SER B 1 132 ? 25.932 10.538 22.167 1.00 17.28 132 SER B CA 1
ATOM 3365 C C . SER B 1 132 ? 27.425 10.815 22.042 1.00 18.30 132 SER B C 1
ATOM 3366 O O . SER B 1 132 ? 27.959 11.639 22.787 1.00 19.27 132 SER B O 1
ATOM 3369 N N . LYS B 1 133 ? 28.085 10.168 21.084 1.00 18.31 133 LYS B N 1
ATOM 3370 C CA . LYS B 1 133 ? 29.495 10.447 20.798 1.00 19.47 133 LYS B CA 1
ATOM 3371 C C . LYS B 1 133 ? 29.666 11.821 20.142 1.00 19.02 133 LYS B C 1
ATOM 3372 O O . LYS B 1 133 ? 30.643 12.529 20.397 1.00 21.94 133 LYS B O 1
ATOM 3378 N N . VAL B 1 134 ? 28.719 12.199 19.294 1.00 17.45 134 VAL B N 1
ATOM 3379 C CA . VAL B 1 134 ? 28.754 13.523 18.675 1.00 16.98 134 VAL B CA 1
ATOM 3380 C C . VAL B 1 134 ? 28.002 14.555 19.523 1.00 13.08 134 VAL B C 1
ATOM 3381 O O . VAL B 1 134 ? 27.249 14.184 20.422 1.00 15.60 134 VAL B O 1
ATOM 3385 N N . LYS B 1 135 ? 28.217 15.845 19.255 1.00 14.43 135 LYS B N 1
ATOM 3386 C CA . LYS B 1 135 ? 27.549 16.897 20.014 1.00 13.84 135 LYS B CA 1
ATOM 3387 C C . LYS B 1 135 ? 26.038 16.747 19.868 1.00 14.95 135 LYS B C 1
ATOM 3388 O O . LYS B 1 135 ? 25.528 16.687 18.747 1.00 17.53 135 LYS B O 1
ATOM 3394 N N . PHE B 1 136 ? 25.350 16.670 20.999 1.00 14.52 136 PHE B N 1
ATOM 3395 C CA . PHE B 1 136 ? 23.897 16.485 21.033 1.00 14.47 136 PHE B CA 1
ATOM 3396 C C . PHE B 1 136 ? 23.313 17.712 21.744 1.00 14.44 136 PHE B C 1
ATOM 3397 O O . PHE B 1 136 ? 23.426 17.841 22.956 1.00 13.78 136 PHE B O 1
ATOM 3405 N N . SER B 1 137 ? 22.728 18.630 20.971 1.00 13.66 137 SER B N 1
ATOM 3406 C CA . SER B 1 137 ? 22.258 19.913 21.499 1.00 12.47 137 SER B CA 1
ATOM 3407 C C . SER B 1 137 ? 20.783 19.842 21.883 1.00 14.10 137 SER B C 1
ATOM 3408 O O . SER B 1 137 ? 19.995 19.204 21.187 1.00 16.14 137 SER B O 1
ATOM 3411 N N . ASP B 1 138 ? 20.439 20.458 23.007 1.00 15.09 138 ASP B N 1
ATOM 3412 C CA . ASP B 1 138 ? 19.070 20.521 23.497 1.00 12.79 138 ASP B CA 1
ATOM 3413 C C . ASP B 1 138 ? 18.556 21.938 23.291 1.00 15.61 138 ASP B C 1
ATOM 3414 O O . ASP B 1 138 ? 18.879 22.843 24.060 1.00 17.03 138 ASP B O 1
ATOM 3419 N N . LEU B 1 139 ? 17.781 22.130 22.228 1.00 14.86 139 LEU B N 1
ATOM 3420 C CA . LEU B 1 139 ? 17.191 23.419 21.901 1.00 13.96 139 LEU B CA 1
ATOM 3421 C C . LEU B 1 139 ? 15.983 23.677 22.796 1.00 19.21 139 LEU B C 1
ATOM 3422 O O . LEU B 1 139 ? 15.430 22.752 23.383 1.00 17.04 139 LEU B O 1
ATOM 3427 N N . HIS B 1 140 ? 15.569 24.928 22.915 1.00 17.63 140 HIS B N 1
ATOM 3428 C CA . HIS B 1 140 ? 14.463 25.238 23.808 1.00 16.05 140 HIS B CA 1
ATOM 3429 C C . HIS B 1 140 ? 13.394 26.064 23.134 1.00 18.61 140 HIS B C 1
ATOM 3430 O O . HIS B 1 140 ? 13.682 26.985 22.358 1.00 17.46 140 HIS B O 1
ATOM 3437 N N . ALA B 1 141 ? 12.152 25.706 23.424 1.00 13.59 141 ALA B N 1
ATOM 3438 C CA . ALA B 1 141 ? 11.011 26.408 22.867 1.00 11.77 141 ALA B CA 1
ATOM 3439 C C . ALA B 1 141 ? 10.593 27.612 23.700 1.00 16.22 141 ALA B C 1
ATOM 3440 O O . ALA B 1 141 ? 9.574 28.236 23.399 1.00 14.76 141 ALA B O 1
ATOM 3442 N N . ASN B 1 142 ? 11.362 27.918 24.744 1.00 14.68 142 ASN B N 1
ATOM 3443 C CA . ASN B 1 142 ? 11.009 28.989 25.666 1.00 17.76 142 ASN B CA 1
ATOM 3444 C C . ASN B 1 142 ? 10.657 30.294 24.968 1.00 15.40 142 ASN B C 1
ATOM 3445 O O . ASN B 1 142 ? 9.626 30.878 25.248 1.00 14.69 142 ASN B O 1
ATOM 3450 N N . ASP B 1 143 ? 11.514 30.745 24.064 1.00 13.80 143 ASP B N 1
ATOM 3451 C CA . ASP B 1 143 ? 11.283 32.037 23.415 1.00 14.03 143 ASP B CA 1
ATOM 3452 C C . ASP B 1 143 ? 10.032 32.035 22.533 1.00 16.91 143 ASP B C 1
ATOM 3453 O O . ASP B 1 143 ? 9.332 33.044 22.439 1.00 15.24 143 ASP B O 1
ATOM 3458 N N . ALA B 1 144 ? 9.744 30.906 21.888 1.00 14.55 144 ALA B N 1
ATOM 3459 C CA . ALA B 1 144 ? 8.540 30.823 21.075 1.00 17.56 144 ALA B CA 1
ATOM 3460 C C . ALA B 1 144 ? 7.286 30.883 21.940 1.00 14.37 144 ALA B C 1
ATOM 3461 O O . ALA B 1 144 ? 6.302 31.533 21.591 1.00 13.63 144 ALA B O 1
ATOM 3463 N N . ILE B 1 145 ? 7.315 30.198 23.077 1.00 10.87 145 ILE B N 1
ATOM 3464 C CA . ILE B 1 145 ? 6.187 30.243 24.005 1.00 12.32 145 ILE B CA 1
ATOM 3465 C C . ILE B 1 145 ? 5.987 31.674 24.531 1.00 12.42 145 ILE B C 1
ATOM 3466 O O . ILE B 1 145 ? 4.864 32.169 24.605 1.00 12.21 145 ILE B O 1
ATOM 3471 N N . VAL B 1 146 ? 7.079 32.339 24.867 1.00 13.47 146 VAL B N 1
ATOM 3472 C CA . VAL B 1 146 ? 7.003 33.723 25.324 1.00 12.50 146 VAL B CA 1
ATOM 3473 C C . VAL B 1 146 ? 6.418 34.613 24.234 1.00 16.07 146 VAL B C 1
ATOM 3474 O O . VAL B 1 146 ? 5.518 35.418 24.499 1.00 14.88 146 VAL B O 1
ATOM 3478 N N . ARG B 1 147 ? 6.901 34.467 23.004 1.00 16.32 147 ARG B N 1
ATOM 3479 C CA . ARG B 1 147 ? 6.360 35.317 21.944 1.00 15.76 147 ARG B CA 1
ATOM 3480 C C . ARG B 1 147 ? 4.844 35.141 21.753 1.00 15.74 147 ARG B C 1
ATOM 3481 O O . ARG B 1 147 ? 4.143 36.109 21.467 1.00 18.83 147 ARG B O 1
ATOM 3489 N N . TYR B 1 148 ? 4.332 33.922 21.922 1.00 13.32 148 TYR B N 1
ATOM 3490 C CA . TYR B 1 148 ? 2.889 33.713 21.879 1.00 14.80 148 TYR B CA 1
ATOM 3491 C C . TYR B 1 148 ? 2.168 34.384 23.066 1.00 17.21 148 TYR B C 1
ATOM 3492 O O . TYR B 1 148 ? 1.185 35.111 22.896 1.00 15.84 148 TYR B O 1
ATOM 3501 N N . TYR B 1 149 ? 2.655 34.141 24.277 1.00 14.35 149 TYR B N 1
ATOM 3502 C CA . TYR B 1 149 ? 1.923 34.590 25.464 1.00 12.12 149 TYR B CA 1
ATOM 3503 C C . TYR B 1 149 ? 2.140 36.045 25.875 1.00 14.51 149 TYR B C 1
ATOM 3504 O O . TYR B 1 149 ? 1.446 36.543 26.750 1.00 16.27 149 TYR B O 1
ATOM 3513 N N . LYS B 1 150 ? 3.077 36.736 25.241 1.00 15.79 150 LYS B N 1
ATOM 3514 C CA . LYS B 1 150 ? 3.236 38.150 25.577 1.00 18.65 150 LYS B CA 1
ATOM 3515 C C . LYS B 1 150 ? 1.949 38.886 25.195 1.00 20.04 150 LYS B C 1
ATOM 3516 O O . LYS B 1 150 ? 1.653 39.962 25.724 1.00 21.68 150 LYS B O 1
ATOM 3522 N N . ASN B 1 151 ? 1.170 38.281 24.297 1.00 20.44 151 ASN B N 1
ATOM 3523 C CA . ASN B 1 151 ? -0.100 38.857 23.862 1.00 23.05 151 ASN B CA 1
ATOM 3524 C C . ASN B 1 151 ? -1.328 38.183 24.476 1.00 23.88 151 ASN B C 1
ATOM 3525 O O . ASN B 1 151 ? -2.429 38.226 23.927 1.00 24.96 151 ASN B O 1
ATOM 3530 N N . VAL B 1 152 ? -1.126 37.547 25.624 1.00 18.65 152 VAL B N 1
ATOM 3531 C CA . VAL B 1 152 ? -2.215 36.959 26.384 1.00 20.55 152 VAL B CA 1
ATOM 3532 C C . VAL B 1 152 ? -2.156 37.527 27.796 1.00 17.69 152 VAL B C 1
ATOM 3533 O O . VAL B 1 152 ? -1.066 37.768 28.320 1.00 17.56 152 VAL B O 1
ATOM 3537 N N . ASP B 1 153 ? -3.321 37.753 28.401 1.00 16.77 153 ASP B N 1
ATOM 3538 C CA . ASP B 1 153 ? -3.402 38.220 29.786 1.00 22.05 153 ASP B CA 1
ATOM 3539 C C . ASP B 1 153 ? -3.127 37.055 30.727 1.00 17.04 153 ASP B C 1
ATOM 3540 O O . ASP B 1 153 ? -3.959 36.162 30.873 1.00 20.25 153 ASP B O 1
ATOM 3545 N N . VAL B 1 154 ? -1.944 37.070 31.338 1.00 14.14 154 VAL B N 1
ATOM 3546 C CA . VAL B 1 154 ? -1.509 35.995 32.235 1.00 15.96 154 VAL B CA 1
ATOM 3547 C C . VAL B 1 154 ? -1.014 36.593 33.554 1.00 17.16 154 VAL B C 1
ATOM 3548 O O . VAL B 1 154 ? -0.270 37.574 33.548 1.00 18.04 154 VAL B O 1
ATOM 3552 N N . ASP B 1 155 ? -1.420 36.013 34.683 1.00 15.43 155 ASP B N 1
ATOM 3553 C CA . ASP B 1 155 ? -0.926 36.472 35.988 1.00 15.55 155 ASP B CA 1
ATOM 3554 C C . ASP B 1 155 ? 0.232 35.611 36.510 1.00 14.27 155 ASP B C 1
ATOM 3555 O O . ASP B 1 155 ? 1.228 36.128 37.045 1.00 17.55 155 ASP B O 1
ATOM 3560 N N . TYR B 1 156 ? 0.104 34.292 36.368 1.00 14.31 156 TYR B N 1
ATOM 3561 C CA . TYR B 1 156 ? 1.131 33.380 36.865 1.00 13.51 156 TYR B CA 1
ATOM 3562 C C . TYR B 1 156 ? 1.421 32.334 35.834 1.00 15.33 156 TYR B C 1
ATOM 3563 O O . TYR B 1 156 ? 0.509 31.870 35.166 1.00 14.70 156 TYR B O 1
ATOM 3572 N N . VAL B 1 157 ? 2.683 31.948 35.733 1.00 11.82 157 VAL B N 1
ATOM 3573 C CA . VAL B 1 157 ? 3.052 30.743 35.003 1.00 11.50 157 VAL B CA 1
ATOM 3574 C C . VAL B 1 157 ? 3.202 29.621 36.040 1.00 12.96 157 VAL B C 1
ATOM 3575 O O . VAL B 1 157 ? 3.726 29.847 37.128 1.00 13.18 157 VAL B O 1
ATOM 3579 N N . VAL B 1 158 ? 2.750 28.415 35.698 1.00 11.16 158 VAL B N 1
ATOM 3580 C CA . VAL B 1 158 ? 2.657 27.316 36.652 1.00 10.91 158 VAL B CA 1
ATOM 3581 C C . VAL B 1 158 ? 3.277 26.045 36.093 1.00 13.87 158 VAL B C 1
ATOM 3582 O O . VAL B 1 158 ? 3.021 25.680 34.951 1.00 13.42 158 VAL B O 1
ATOM 3586 N N . SER B 1 159 ? 4.076 25.356 36.906 1.00 14.70 159 SER B N 1
ATOM 3587 C CA . SER B 1 159 ? 4.485 24.001 36.568 1.00 15.69 159 SER B CA 1
ATOM 3588 C C . SER B 1 159 ? 3.546 23.029 37.280 1.00 18.97 159 SER B C 1
ATOM 3589 O O . SER B 1 159 ? 3.238 23.206 38.450 1.00 19.09 159 SER B O 1
ATOM 3592 N N . PRO B 1 160 ? 3.061 22.013 36.560 1.00 18.51 160 PRO B N 1
ATOM 3593 C CA . PRO B 1 160 ? 2.130 21.043 37.147 1.00 21.25 160 PRO B CA 1
ATOM 3594 C C . PRO B 1 160 ? 2.809 20.028 38.076 1.00 20.24 160 PRO B C 1
ATOM 3595 O O . PRO B 1 160 ? 2.107 19.288 38.767 1.00 28.35 160 PRO B O 1
ATOM 3599 N N . ASP B 1 161 ? 4.136 19.994 38.092 1.00 20.65 161 ASP B N 1
ATOM 3600 C CA . ASP B 1 161 ? 4.854 19.186 39.075 1.00 26.78 161 ASP B CA 1
ATOM 3601 C C . ASP B 1 161 ? 6.101 19.919 39.570 1.00 32.33 161 ASP B C 1
ATOM 3602 O O . ASP B 1 161 ? 6.402 21.024 39.113 1.00 32.35 161 ASP B O 1
ATOM 3607 N N . ASP B 1 162 ? 6.810 19.340 40.529 1.00 29.56 162 ASP B N 1
ATOM 3608 C CA . ASP B 1 162 ? 7.978 20.030 41.060 1.00 30.25 162 ASP B CA 1
ATOM 3609 C C . ASP B 1 162 ? 9.225 19.798 40.214 1.00 29.73 162 ASP B C 1
ATOM 3610 O O . ASP B 1 162 ? 10.344 20.043 40.664 1.00 36.85 162 ASP B O 1
ATOM 3615 N N A GLY B 1 163 ? 9.033 19.333 38.981 0.41 32.29 163 GLY B N 1
ATOM 3616 N N B GLY B 1 163 ? 9.008 19.329 38.989 0.59 32.31 163 GLY B N 1
ATOM 3617 C CA A GLY B 1 163 ? 10.150 18.947 38.131 0.41 31.36 163 GLY B CA 1
ATOM 3618 C CA B GLY B 1 163 ? 10.041 19.315 37.969 0.59 31.35 163 GLY B CA 1
ATOM 3619 C C A GLY B 1 163 ? 10.463 19.849 36.945 0.41 30.31 163 GLY B C 1
ATOM 3620 C C B GLY B 1 163 ? 9.668 20.340 36.912 0.59 28.85 163 GLY B C 1
ATOM 3621 O O A GLY B 1 163 ? 11.620 19.971 36.539 0.41 32.23 163 GLY B O 1
ATOM 3622 O O B GLY B 1 163 ? 8.641 21.004 37.038 0.59 30.80 163 GLY B O 1
ATOM 3623 N N A GLY B 1 164 ? 9.439 20.472 36.373 0.41 28.92 164 GLY B N 1
ATOM 3624 N N B GLY B 1 164 ? 10.489 20.479 35.874 0.59 27.48 164 GLY B N 1
ATOM 3625 C CA A GLY B 1 164 ? 9.636 21.354 35.234 0.41 25.79 164 GLY B CA 1
ATOM 3626 C CA B GLY B 1 164 ? 10.217 21.456 34.831 0.59 25.70 164 GLY B CA 1
ATOM 3627 C C A GLY B 1 164 ? 9.800 22.800 35.658 0.41 22.04 164 GLY B C 1
ATOM 3628 C C B GLY B 1 164 ? 10.231 22.882 35.355 0.59 21.73 164 GLY B C 1
ATOM 3629 O O A GLY B 1 164 ? 9.099 23.688 35.157 0.41 23.01 164 GLY B O 1
ATOM 3630 O O B GLY B 1 164 ? 9.802 23.823 34.674 0.59 21.63 164 GLY B O 1
ATOM 3631 N N . LEU B 1 165 ? 10.735 23.048 36.572 1.00 24.59 165 LEU B N 1
ATOM 3632 C CA . LEU B 1 165 ? 10.837 24.367 37.191 1.00 24.17 165 LEU B CA 1
ATOM 3633 C C . LEU B 1 165 ? 11.708 25.371 36.437 1.00 23.96 165 LEU B C 1
ATOM 3634 O O . LEU B 1 165 ? 11.337 26.532 36.332 1.00 22.05 165 LEU B O 1
ATOM 3639 N N . ALA B 1 166 ? 12.858 24.935 35.929 1.00 20.96 166 ALA B N 1
ATOM 3640 C CA . ALA B 1 166 ? 13.756 25.843 35.224 1.00 21.73 166 ALA B CA 1
ATOM 3641 C C . ALA B 1 166 ? 13.047 26.528 34.054 1.00 23.14 166 ALA B C 1
ATOM 3642 O O . ALA B 1 166 ? 13.188 27.736 33.834 1.00 21.47 166 ALA B O 1
ATOM 3644 N N . ARG B 1 167 ? 12.287 25.735 33.308 1.00 18.41 167 ARG B N 1
ATOM 3645 C CA . ARG B 1 167 ? 11.523 26.206 32.161 1.00 20.00 167 ARG B CA 1
ATOM 3646 C C . ARG B 1 167 ? 10.504 27.277 32.556 1.00 16.61 167 ARG B C 1
ATOM 3647 O O . ARG B 1 167 ? 10.412 28.339 31.927 1.00 15.64 167 ARG B O 1
ATOM 3655 N N . VAL B 1 168 ? 9.738 26.997 33.603 1.00 18.27 168 VAL B N 1
ATOM 3656 C CA . VAL B 1 168 ? 8.695 27.905 34.052 1.00 14.48 168 VAL B CA 1
ATOM 3657 C C . VAL B 1 168 ? 9.316 29.186 34.603 1.00 17.24 168 VAL B C 1
ATOM 3658 O O . VAL B 1 168 ? 8.795 30.283 34.391 1.00 16.41 168 VAL B O 1
ATOM 3662 N N . ALA B 1 169 ? 10.443 29.046 35.293 1.00 17.34 169 ALA B N 1
ATOM 3663 C CA . ALA B 1 169 ? 11.162 30.222 35.797 1.00 21.27 169 ALA B CA 1
ATOM 3664 C C . ALA B 1 169 ? 11.632 31.118 34.653 1.00 18.41 169 ALA B C 1
ATOM 3665 O O . ALA B 1 169 ? 11.521 32.354 34.724 1.00 18.70 169 ALA B O 1
ATOM 3667 N N . ASP B 1 170 ? 12.161 30.503 33.598 1.00 19.76 170 ASP B N 1
ATOM 3668 C CA . ASP B 1 170 ? 12.648 31.276 32.455 1.00 20.19 170 ASP B CA 1
ATOM 3669 C C . ASP B 1 170 ? 11.523 31.966 31.686 1.00 19.24 170 ASP B C 1
ATOM 3670 O O . ASP B 1 170 ? 11.639 33.143 31.311 1.00 19.72 170 ASP B O 1
ATOM 3675 N N . ILE B 1 171 ? 10.445 31.225 31.432 1.00 18.43 171 ILE B N 1
ATOM 3676 C CA . ILE B 1 171 ? 9.301 31.757 30.698 1.00 16.05 171 ILE B CA 1
ATOM 3677 C C . ILE B 1 171 ? 8.620 32.877 31.462 1.00 16.29 171 ILE B C 1
ATOM 3678 O O . ILE B 1 171 ? 8.285 33.925 30.900 1.00 16.55 171 ILE B O 1
ATOM 3683 N N . SER B 1 172 ? 8.425 32.666 32.756 1.00 16.30 172 SER B N 1
ATOM 3684 C CA . SER B 1 172 ? 7.782 33.667 33.575 1.00 13.93 172 SER B CA 1
ATOM 3685 C C . SER B 1 172 ? 8.623 34.952 33.596 1.00 16.42 172 SER B C 1
ATOM 3686 O O . SER B 1 172 ? 8.086 36.036 33.462 1.00 16.58 172 SER B O 1
ATOM 3689 N N . ALA B 1 173 ? 9.940 34.822 33.719 1.00 19.44 173 ALA B N 1
ATOM 3690 C CA . ALA B 1 173 ? 10.795 36.012 33.767 1.00 20.11 173 ALA B CA 1
ATOM 3691 C C . ALA B 1 173 ? 10.737 36.784 32.459 1.00 18.15 173 ALA B C 1
ATOM 3692 O O . ALA B 1 173 ? 10.689 38.015 32.463 1.00 20.83 173 ALA B O 1
ATOM 3694 N N . LYS B 1 174 ? 10.751 36.064 31.338 1.00 18.02 174 LYS B N 1
ATOM 3695 C CA . LYS B 1 174 ? 10.683 36.717 30.032 1.00 19.38 174 LYS B CA 1
ATOM 3696 C C . LYS B 1 174 ? 9.309 37.345 29.802 1.00 17.65 174 LYS B C 1
ATOM 3697 O O . LYS B 1 174 ? 9.177 38.306 29.039 1.00 19.28 174 LYS B O 1
ATOM 3703 N N . LEU B 1 175 ? 8.289 36.825 30.474 1.00 17.99 175 LEU B N 1
ATOM 3704 C CA . LEU B 1 175 ? 6.963 37.433 30.414 1.00 16.08 175 LEU B CA 1
ATOM 3705 C C . LEU B 1 175 ? 6.753 38.555 31.448 1.00 18.19 175 LEU B C 1
ATOM 3706 O O . LEU B 1 175 ? 5.787 39.305 31.353 1.00 17.85 175 LEU B O 1
ATOM 3711 N N . GLY B 1 176 ? 7.650 38.654 32.428 1.00 22.25 176 GLY B N 1
ATOM 3712 C CA . GLY B 1 176 ? 7.518 39.619 33.508 1.00 19.94 176 GLY B CA 1
ATOM 3713 C C . GLY B 1 176 ? 6.473 39.202 34.527 1.00 20.91 176 GLY B C 1
ATOM 3714 O O . GLY B 1 176 ? 5.824 40.054 35.142 1.00 21.24 176 GLY B O 1
ATOM 3715 N N . LYS B 1 177 ? 6.308 37.887 34.709 1.00 17.30 177 LYS B N 1
ATOM 3716 C CA . LYS B 1 177 ? 5.277 37.345 35.589 1.00 17.59 177 LYS B CA 1
ATOM 3717 C C . LYS B 1 177 ? 5.873 36.532 36.718 1.00 16.21 177 LYS B C 1
ATOM 3718 O O . LYS B 1 177 ? 6.990 36.015 36.610 1.00 18.68 177 LYS B O 1
ATOM 3724 N N . LYS B 1 178 ? 5.115 36.404 37.796 1.00 16.13 178 LYS B N 1
ATOM 3725 C CA . LYS B 1 178 ? 5.498 35.492 38.864 1.00 14.88 178 LYS B CA 1
ATOM 3726 C C . LYS B 1 178 ? 5.145 34.057 38.470 1.00 15.54 178 LYS B C 1
ATOM 3727 O O . LYS B 1 178 ? 4.478 33.830 37.463 1.00 17.39 178 LYS B O 1
ATOM 3733 N N . HIS B 1 179 ? 5.577 33.100 39.273 1.00 15.81 179 HIS B N 1
ATOM 3734 C CA . HIS B 1 179 ? 5.330 31.701 38.950 1.00 13.65 179 HIS B CA 1
ATOM 3735 C C . HIS B 1 179 ? 5.210 30.876 40.222 1.00 17.67 179 HIS B C 1
ATOM 3736 O O . HIS B 1 179 ? 5.556 31.332 41.318 1.00 20.07 179 HIS B O 1
ATOM 3743 N N . PHE B 1 180 ? 4.664 29.682 40.071 1.00 13.67 180 PHE B N 1
ATOM 3744 C CA . PHE B 1 180 ? 4.610 28.719 41.167 1.00 14.62 180 PHE B CA 1
ATOM 3745 C C . PHE B 1 180 ? 4.522 27.313 40.612 1.00 14.78 180 PHE B C 1
ATOM 3746 O O . PHE B 1 180 ? 4.351 27.123 39.410 1.00 17.29 180 PHE B O 1
ATOM 3754 N N . PHE B 1 181 ? 4.678 26.322 41.475 1.00 12.82 181 PHE B N 1
ATOM 3755 C CA . PHE B 1 181 ? 4.489 24.953 41.024 1.00 17.44 181 PHE B CA 1
ATOM 3756 C C . PHE B 1 181 ? 3.521 24.184 41.904 1.00 15.79 181 PHE B C 1
ATOM 3757 O O . PHE B 1 181 ? 3.211 24.595 43.021 1.00 17.55 181 PHE B O 1
ATOM 3765 N N . ILE B 1 182 ? 3.009 23.090 41.371 1.00 17.84 182 ILE B N 1
ATOM 3766 C CA . ILE B 1 182 ? 2.089 22.265 42.122 1.00 22.16 182 ILE B CA 1
ATOM 3767 C C . ILE B 1 182 ? 2.806 20.967 42.451 1.00 20.11 182 ILE B C 1
ATOM 3768 O O . ILE B 1 182 ? 3.376 20.323 41.568 1.00 20.74 182 ILE B O 1
ATOM 3773 N N . GLU B 1 183 ? 2.803 20.601 43.729 1.00 21.56 183 GLU B N 1
ATOM 3774 C CA . GLU B 1 183 ? 3.297 19.292 44.148 1.00 20.51 183 GLU B CA 1
ATOM 3775 C C . GLU B 1 183 ? 2.108 18.391 44.435 1.00 20.58 183 GLU B C 1
ATOM 3776 O O . GLU B 1 183 ? 1.298 18.689 45.294 1.00 21.02 183 GLU B O 1
ATOM 3782 N N . LYS B 1 184 ? 1.998 17.292 43.695 1.00 19.24 184 LYS B N 1
ATOM 3783 C CA . LYS B 1 184 ? 0.920 16.335 43.903 1.00 23.04 184 LYS B CA 1
ATOM 3784 C C . LYS B 1 184 ? 1.492 14.994 44.327 1.00 20.80 184 LYS B C 1
ATOM 3785 O O . LYS B 1 184 ? 2.368 14.442 43.657 1.00 23.24 184 LYS B O 1
ATOM 3791 N N . LYS B 1 185 ? 1.017 14.485 45.456 1.00 22.56 185 LYS B N 1
ATOM 3792 C CA . LYS B 1 185 ? 1.445 13.175 45.921 1.00 27.69 185 LYS B CA 1
ATOM 3793 C C . LYS B 1 185 ? 0.252 12.356 46.368 1.00 25.98 185 LYS B C 1
ATOM 3794 O O . LYS B 1 185 ? -0.753 12.896 46.823 1.00 30.21 185 LYS B O 1
ATOM 3800 N N . ARG B 1 186 ? 0.376 11.044 46.243 1.00 25.12 186 ARG B N 1
ATOM 3801 C CA . ARG B 1 186 ? -0.660 10.152 46.725 1.00 31.37 186 ARG B CA 1
ATOM 3802 C C . ARG B 1 186 ? -0.210 9.602 48.072 1.00 21.09 186 ARG B C 1
ATOM 3803 O O . ARG B 1 186 ? 0.941 9.211 48.242 1.00 22.67 186 ARG B O 1
ATOM 3811 N N . ILE B 1 187 ? -1.106 9.631 49.045 1.00 27.97 187 ILE B N 1
ATOM 3812 C CA . ILE B 1 187 ? -0.778 9.173 50.387 1.00 28.83 187 ILE B CA 1
ATOM 3813 C C . ILE B 1 187 ? -1.907 8.295 50.896 1.00 34.70 187 ILE B C 1
ATOM 3814 O O . ILE B 1 187 ? -2.875 8.794 51.465 1.00 35.94 187 ILE B O 1
ATOM 3819 N N . ASP B 1 188 ? -1.781 6.987 50.671 1.00 35.28 188 ASP B N 1
ATOM 3820 C CA . ASP B 1 188 ? -2.807 6.023 51.061 1.00 38.47 188 ASP B CA 1
ATOM 3821 C C . ASP B 1 188 ? -4.126 6.266 50.332 1.00 41.66 188 ASP B C 1
ATOM 3822 O O . ASP B 1 188 ? -5.150 6.522 50.962 1.00 44.59 188 ASP B O 1
ATOM 3827 N N . ASP B 1 189 ? -4.088 6.191 49.004 1.00 41.81 189 ASP B N 1
ATOM 3828 C CA . ASP B 1 189 ? -5.289 6.298 48.173 1.00 46.63 189 ASP B CA 1
ATOM 3829 C C . ASP B 1 189 ? -5.915 7.699 48.144 1.00 49.75 189 ASP B C 1
ATOM 3830 O O . ASP B 1 189 ? -6.866 7.943 47.400 1.00 53.44 189 ASP B O 1
ATOM 3835 N N . ARG B 1 190 ? -5.380 8.611 48.949 1.00 46.09 190 ARG B N 1
ATOM 3836 C CA . ARG B 1 190 ? -5.829 9.998 48.939 1.00 43.89 190 ARG B CA 1
ATOM 3837 C C . ARG B 1 190 ? -4.772 10.907 48.314 1.00 42.52 190 ARG B C 1
ATOM 3838 O O . ARG B 1 190 ? -3.591 10.802 48.629 1.00 39.61 190 ARG B O 1
ATOM 3846 N N . THR B 1 191 ? -5.204 11.803 47.434 1.00 39.11 191 THR B N 1
ATOM 3847 C CA . THR B 1 191 ? -4.299 12.749 46.793 1.00 38.60 191 THR B CA 1
ATOM 3848 C C . THR B 1 191 ? -4.156 14.032 47.604 1.00 34.56 191 THR B C 1
ATOM 3849 O O . THR B 1 191 ? -5.146 14.617 48.042 1.00 35.32 191 THR B O 1
ATOM 3853 N N . VAL B 1 192 ? -2.918 14.462 47.813 1.00 28.67 192 VAL B N 1
ATOM 3854 C CA . VAL B 1 192 ? -2.670 15.737 48.478 1.00 29.85 192 VAL B CA 1
ATOM 3855 C C . VAL B 1 192 ? -1.920 16.657 47.528 1.00 24.77 192 VAL B C 1
ATOM 3856 O O . VAL B 1 192 ? -0.938 16.248 46.914 1.00 23.59 192 VAL B O 1
ATOM 3860 N N . GLU B 1 193 ? -2.391 17.892 47.404 1.00 25.96 193 GLU B N 1
ATOM 3861 C CA . GLU B 1 193 ? -1.755 18.865 46.527 1.00 26.02 193 GLU B CA 1
ATOM 3862 C C . GLU B 1 193 ? -1.320 20.091 47.305 1.00 30.88 193 GLU B C 1
ATOM 3863 O O . GLU B 1 193 ? -2.027 20.556 48.206 1.00 29.74 193 GLU B O 1
ATOM 3869 N N . MET B 1 194 ? -0.148 20.608 46.952 1.00 25.66 194 MET B N 1
ATOM 3870 C CA . MET B 1 194 ? 0.368 21.831 47.546 1.00 24.18 194 MET B CA 1
ATOM 3871 C C . MET B 1 194 ? 0.807 22.766 46.437 1.00 21.39 194 MET B C 1
ATOM 3872 O O . MET B 1 194 ? 1.428 22.330 45.473 1.00 23.08 194 MET B O 1
ATOM 3877 N N . LYS B 1 195 ? 0.484 24.045 46.572 1.00 20.65 195 LYS B N 1
ATOM 3878 C CA . LYS B 1 195 ? 1.064 25.071 45.713 1.00 22.11 195 LYS B CA 1
ATOM 3879 C C . LYS B 1 195 ? 2.309 25.656 46.383 1.00 20.23 195 LYS B C 1
ATOM 3880 O O . LYS B 1 195 ? 2.299 25.944 47.584 1.00 20.79 195 LYS B O 1
ATOM 3886 N N . VAL B 1 196 ? 3.377 25.816 45.606 1.00 16.04 196 VAL B N 1
ATOM 3887 C CA . VAL B 1 196 ? 4.657 26.343 46.096 1.00 18.64 196 VAL B CA 1
ATOM 3888 C C . VAL B 1 196 ? 5.185 27.477 45.207 1.00 19.98 196 VAL B C 1
ATOM 3889 O O . VAL B 1 196 ? 5.615 27.231 44.083 1.00 18.53 196 VAL B O 1
ATOM 3893 N N . PRO B 1 197 ? 5.160 28.723 45.700 1.00 20.67 197 PRO B N 1
ATOM 3894 C CA . PRO B 1 197 ? 4.588 29.127 46.985 1.00 20.68 197 PRO B CA 1
ATOM 3895 C C . PRO B 1 197 ? 3.073 29.018 46.958 1.00 26.12 197 PRO B C 1
ATOM 3896 O O . PRO B 1 197 ? 2.478 28.754 45.907 1.00 20.48 197 PRO B O 1
ATOM 3900 N N . ASN B 1 198 ? 2.449 29.204 48.112 1.00 20.85 198 ASN B N 1
ATOM 3901 C CA . ASN B 1 198 ? 1.018 28.971 48.224 1.00 19.55 198 ASN B CA 1
ATOM 3902 C C . ASN B 1 198 ? 0.211 30.153 47.699 1.00 25.79 198 ASN B C 1
ATOM 3903 O O . ASN B 1 198 ? -0.474 30.851 48.451 1.00 29.26 198 ASN B O 1
ATOM 3908 N N . VAL B 1 199 ? 0.313 30.355 46.390 1.00 20.68 199 VAL B N 1
ATOM 3909 C CA . VAL B 1 199 ? -0.311 31.467 45.686 1.00 22.36 199 VAL B CA 1
ATOM 3910 C C . VAL B 1 199 ? -1.830 31.370 45.715 1.00 25.78 199 VAL B C 1
ATOM 3911 O O . VAL B 1 199 ? -2.398 30.304 45.463 1.00 22.54 199 VAL B O 1
ATOM 3915 N N . ASP B 1 200 ? -2.480 32.495 46.007 1.00 24.29 200 ASP B N 1
ATOM 3916 C CA . ASP B 1 200 ? -3.931 32.595 45.914 1.00 22.88 200 ASP B CA 1
ATOM 3917 C C . ASP B 1 200 ? -4.315 32.777 44.450 1.00 25.81 200 ASP B C 1
ATOM 3918 O O . ASP B 1 200 ? -3.986 33.800 43.855 1.00 23.41 200 ASP B O 1
ATOM 3923 N N . VAL B 1 201 ? -5.000 31.796 43.861 1.00 21.74 201 VAL B N 1
ATOM 3924 C CA . VAL B 1 201 ? -5.314 31.873 42.432 1.00 18.24 201 VAL B CA 1
ATOM 3925 C C . VAL B 1 201 ? -6.725 32.356 42.155 1.00 21.20 201 VAL B C 1
ATOM 3926 O O . VAL B 1 201 ? -7.167 32.370 41.003 1.00 17.45 201 VAL B O 1
ATOM 3930 N N . ASN B 1 202 ? -7.436 32.759 43.206 1.00 19.97 202 ASN B N 1
ATOM 3931 C CA . ASN B 1 202 ? -8.798 33.241 43.041 1.00 19.41 202 ASN B CA 1
ATOM 3932 C C . ASN B 1 202 ? -8.834 34.466 42.116 1.00 19.71 202 ASN B C 1
ATOM 3933 O O . ASN B 1 202 ? -8.193 35.478 42.392 1.00 19.94 202 ASN B O 1
ATOM 3938 N N . GLY B 1 203 ? -9.557 34.357 41.005 1.00 19.31 203 GLY B N 1
ATOM 3939 C CA . GLY B 1 203 ? -9.663 35.449 40.050 1.00 19.89 203 GLY B CA 1
ATOM 3940 C C . GLY B 1 203 ? -8.419 35.664 39.206 1.00 21.21 203 GLY B C 1
ATOM 3941 O O . GLY B 1 203 ? -8.262 36.704 38.575 1.00 22.75 203 GLY B O 1
ATOM 3942 N N . LYS B 1 204 ? -7.532 34.675 39.170 1.00 17.54 204 LYS B N 1
ATOM 3943 C CA . LYS B 1 204 ? -6.260 34.853 38.466 1.00 16.18 204 LYS B CA 1
ATOM 3944 C C . LYS B 1 204 ? -6.199 34.042 37.173 1.00 16.29 204 LYS B C 1
ATOM 3945 O O . LYS B 1 204 ? -6.841 32.990 37.060 1.00 19.16 204 LYS B O 1
ATOM 3951 N N . LYS B 1 205 ? -5.428 34.543 36.213 1.00 14.55 205 LYS B N 1
ATOM 3952 C CA . LYS B 1 205 ? -5.228 33.850 34.935 1.00 15.44 205 LYS B CA 1
ATOM 3953 C C . LYS B 1 205 ? -3.895 33.109 34.941 1.00 15.61 205 LYS B C 1
ATOM 3954 O O . LYS B 1 205 ? -2.832 33.697 35.175 1.00 16.36 205 LYS B O 1
ATOM 3960 N N . LEU B 1 206 ? -3.964 31.801 34.704 1.00 14.39 206 LEU B N 1
ATOM 3961 C CA . LEU B 1 206 ? -2.818 30.914 34.883 1.00 13.38 206 LEU B CA 1
ATOM 3962 C C . LEU B 1 206 ? -2.378 30.298 33.565 1.00 16.01 206 LEU B C 1
ATOM 3963 O O . LEU B 1 206 ? -3.212 29.891 32.760 1.00 17.63 206 LEU B O 1
ATOM 3968 N N . LEU B 1 207 ? -1.069 30.238 33.348 1.00 11.11 207 LEU B N 1
ATOM 3969 C CA . LEU B 1 207 ? -0.501 29.518 32.211 1.00 12.11 207 LEU B CA 1
ATOM 3970 C C . LEU B 1 207 ? 0.270 28.322 32.750 1.00 15.25 207 LEU B C 1
ATOM 3971 O O . LEU B 1 207 ? 1.313 28.493 33.386 1.00 12.18 207 LEU B O 1
ATOM 3976 N N . ILE B 1 208 ? -0.236 27.117 32.501 1.00 11.98 208 ILE B N 1
ATOM 3977 C CA . ILE B 1 208 ? 0.429 25.889 32.940 1.00 12.10 208 ILE B CA 1
ATOM 3978 C C . ILE B 1 208 ? 1.346 25.430 31.813 1.00 15.76 208 ILE B C 1
ATOM 3979 O O . ILE B 1 208 ? 0.901 25.320 30.673 1.00 17.12 208 ILE B O 1
ATOM 3984 N N . VAL B 1 209 ? 2.615 25.158 32.113 1.00 12.22 209 VAL B N 1
ATOM 3985 C CA . VAL B 1 209 ? 3.556 24.739 31.078 1.00 12.40 209 VAL B CA 1
ATOM 3986 C C . VAL B 1 209 ? 4.234 23.424 31.441 1.00 16.88 209 VAL B C 1
ATOM 3987 O O . VAL B 1 209 ? 4.707 23.255 32.565 1.00 17.93 209 VAL B O 1
ATOM 3991 N N . ASP B 1 210 ? 4.288 22.494 30.493 1.00 17.47 210 ASP B N 1
ATOM 3992 C CA . ASP B 1 210 ? 5.010 21.233 30.690 1.00 14.99 210 ASP B CA 1
ATOM 3993 C C . ASP B 1 210 ? 5.827 20.896 29.445 1.00 16.18 210 ASP B C 1
ATOM 3994 O O . ASP B 1 210 ? 5.659 21.522 28.385 1.00 15.32 210 ASP B O 1
ATOM 3999 N N . ASP B 1 211 ? 6.707 19.903 29.536 1.00 14.41 211 ASP B N 1
ATOM 4000 C CA . ASP B 1 211 ? 7.433 19.535 28.334 1.00 13.83 211 ASP B CA 1
ATOM 4001 C C . ASP B 1 211 ? 6.574 18.693 27.382 1.00 15.16 211 ASP B C 1
ATOM 4002 O O . ASP B 1 211 ? 6.518 18.962 26.189 1.00 14.75 211 ASP B O 1
ATOM 4007 N N . ILE B 1 212 ? 5.917 17.673 27.924 1.00 13.51 212 ILE B N 1
ATOM 4008 C CA . ILE B 1 212 ? 5.148 16.714 27.135 1.00 14.65 212 ILE B CA 1
ATOM 4009 C C . ILE B 1 212 ? 3.737 16.583 27.682 1.00 17.47 212 ILE B C 1
ATOM 4010 O O . ILE B 1 212 ? 3.541 16.522 28.904 1.00 19.98 212 ILE B O 1
ATOM 4015 N N . ILE B 1 213 ? 2.749 16.556 26.790 1.00 15.38 213 ILE B N 1
ATOM 4016 C CA . ILE B 1 213 ? 1.431 16.068 27.174 1.00 12.56 213 ILE B CA 1
ATOM 4017 C C . ILE B 1 213 ? 1.208 14.759 26.453 1.00 14.58 213 ILE B C 1
ATOM 4018 O O . ILE B 1 213 ? 1.132 14.728 25.226 1.00 15.38 213 ILE B O 1
ATOM 4023 N N . SER B 1 214 ? 1.141 13.680 27.212 1.00 14.78 214 SER B N 1
ATOM 4024 C CA . SER B 1 214 ? 0.872 12.373 26.631 1.00 17.25 214 SER B CA 1
ATOM 4025 C C . SER B 1 214 ? -0.499 11.946 27.126 1.00 16.67 214 SER B C 1
ATOM 4026 O O . SER B 1 214 ? -1.498 12.254 26.479 1.00 17.43 214 SER B O 1
ATOM 4029 N N . THR B 1 215 ? -0.569 11.306 28.290 1.00 16.19 215 THR B N 1
ATOM 4030 C CA . THR B 1 215 ? -1.871 10.925 28.838 1.00 17.50 215 THR B CA 1
ATOM 4031 C C . THR B 1 215 ? -2.609 12.084 29.527 1.00 18.94 215 THR B C 1
ATOM 4032 O O . THR B 1 215 ? -3.821 12.033 29.711 1.00 21.38 215 THR B O 1
ATOM 4036 N N . GLY B 1 216 ? -1.865 13.112 29.919 1.00 16.53 216 GLY B N 1
ATOM 4037 C CA . GLY B 1 216 ? -2.458 14.334 30.428 1.00 19.43 216 GLY B CA 1
ATOM 4038 C C . GLY B 1 216 ? -3.044 14.295 31.827 1.00 24.93 216 GLY B C 1
ATOM 4039 O O . GLY B 1 216 ? -3.670 15.265 32.261 1.00 20.06 216 GLY B O 1
ATOM 4040 N N . GLY B 1 217 ? -2.848 13.191 32.541 1.00 23.14 217 GLY B N 1
ATOM 4041 C CA . GLY B 1 217 ? -3.437 13.046 33.861 1.00 21.16 217 GLY B CA 1
ATOM 4042 C C . GLY B 1 217 ? -3.115 14.147 34.858 1.00 24.14 217 GLY B C 1
ATOM 4043 O O . GLY B 1 217 ? -4.016 14.721 35.467 1.00 23.17 217 GLY B O 1
ATOM 4044 N N . THR B 1 218 ? -1.829 14.429 35.033 1.00 21.80 218 THR B N 1
ATOM 4045 C CA . THR B 1 218 ? -1.381 15.413 36.013 1.00 22.03 218 THR B CA 1
ATOM 4046 C C . THR B 1 218 ? -1.921 16.805 35.671 1.00 20.71 218 THR B C 1
ATOM 4047 O O . THR B 1 218 ? -2.468 17.495 36.528 1.00 23.04 218 THR B O 1
ATOM 4051 N N . ILE B 1 219 ? -1.786 17.198 34.410 1.00 21.24 219 ILE B N 1
ATOM 4052 C CA . ILE B 1 219 ? -2.292 18.499 33.982 1.00 19.62 219 ILE B CA 1
ATOM 4053 C C . ILE B 1 219 ? -3.809 18.604 34.123 1.00 21.32 219 ILE B C 1
ATOM 4054 O O . ILE B 1 219 ? -4.328 19.642 34.533 1.00 18.88 219 ILE B O 1
ATOM 4059 N N . ALA B 1 220 ? -4.525 17.540 33.782 1.00 18.64 220 ALA B N 1
ATOM 4060 C CA . ALA B 1 220 ? -5.977 17.582 33.906 1.00 16.78 220 ALA B CA 1
ATOM 4061 C C . ALA B 1 220 ? -6.374 17.740 35.369 1.00 21.34 220 ALA B C 1
ATOM 4062 O O . ALA B 1 220 ? -7.271 18.525 35.693 1.00 18.65 220 ALA B O 1
ATOM 4064 N N . LYS B 1 221 ? -5.707 16.988 36.243 1.00 21.00 221 LYS B N 1
ATOM 4065 C CA . LYS B 1 221 ? -5.978 17.041 37.677 1.00 19.90 221 LYS B CA 1
ATOM 4066 C C . LYS B 1 221 ? -5.639 18.415 38.245 1.00 22.00 221 LYS B C 1
ATOM 4067 O O . LYS B 1 221 ? -6.441 19.023 38.944 1.00 24.51 221 LYS B O 1
ATOM 4073 N N . SER B 1 222 ? -4.453 18.917 37.941 1.00 18.72 222 SER B N 1
ATOM 4074 C CA . SER B 1 222 ? -4.072 20.229 38.452 1.00 19.61 222 SER B CA 1
ATOM 4075 C C . SER B 1 222 ? -5.022 21.320 37.950 1.00 20.67 222 SER B C 1
ATOM 4076 O O . SER B 1 222 ? -5.391 22.227 38.700 1.00 22.79 222 SER B O 1
ATOM 4079 N N . SER B 1 223 ? -5.437 21.223 36.691 1.00 19.93 223 SER B N 1
ATOM 4080 C CA . SER B 1 223 ? -6.350 22.214 36.116 1.00 18.15 223 SER B CA 1
ATOM 4081 C C . SER B 1 223 ? -7.684 22.243 36.860 1.00 20.13 223 SER B C 1
ATOM 4082 O O . SER B 1 223 ? -8.241 23.316 37.109 1.00 19.89 223 SER B O 1
ATOM 4085 N N . GLY B 1 224 ? -8.200 21.069 37.216 1.00 16.17 224 GLY B N 1
ATOM 4086 C CA . GLY B 1 224 ? -9.440 20.989 37.972 1.00 20.45 224 GLY B CA 1
ATOM 4087 C C . GLY B 1 224 ? -9.328 21.601 39.362 1.00 21.53 224 GLY B C 1
ATOM 4088 O O . GLY B 1 224 ? -10.227 22.323 39.818 1.00 20.81 224 GLY B O 1
ATOM 4089 N N . LEU B 1 225 ? -8.227 21.298 40.038 1.00 19.19 225 LEU B N 1
ATOM 4090 C CA . LEU B 1 225 ? -7.949 21.863 41.359 1.00 21.86 225 LEU B CA 1
ATOM 4091 C C . LEU B 1 225 ? -7.888 23.381 41.303 1.00 22.28 225 LEU B C 1
ATOM 4092 O O . LEU B 1 225 ? -8.470 24.077 42.150 1.00 22.43 225 LEU B O 1
ATOM 4097 N N . LEU B 1 226 ? -7.170 23.894 40.312 1.00 18.92 226 LEU B N 1
ATOM 4098 C CA . LEU B 1 226 ? -7.025 25.342 40.148 1.00 16.41 226 LEU B CA 1
ATOM 4099 C C . LEU B 1 226 ? -8.353 26.016 39.829 1.00 19.39 226 LEU B C 1
ATOM 4100 O O . LEU B 1 226 ? -8.652 27.089 40.351 1.00 20.07 226 LEU B O 1
ATOM 4105 N N . ARG B 1 227 ? -9.152 25.390 38.975 1.00 18.06 227 ARG B N 1
ATOM 4106 C CA . ARG B 1 227 ? -10.463 25.937 38.639 1.00 17.68 227 ARG B CA 1
ATOM 4107 C C . ARG B 1 227 ? -11.342 25.942 39.897 1.00 20.66 227 ARG B C 1
ATOM 4108 O O . ARG B 1 227 ? -12.080 26.893 40.160 1.00 24.84 227 ARG B O 1
ATOM 4116 N N . GLU B 1 228 ? -11.231 24.877 40.686 1.00 23.37 228 GLU B N 1
ATOM 4117 C CA . GLU B 1 228 ? -11.964 24.750 41.944 1.00 24.55 228 GLU B CA 1
ATOM 4118 C C . GLU B 1 228 ? -11.627 25.870 42.916 1.00 23.90 228 GLU B C 1
ATOM 4119 O O . GLU B 1 228 ? -12.484 26.313 43.673 1.00 27.81 228 GLU B O 1
ATOM 4125 N N . LYS B 1 229 ? -10.374 26.313 42.898 1.00 20.44 229 LYS B N 1
ATOM 4126 C CA . LYS B 1 229 ? -9.913 27.356 43.802 1.00 20.73 229 LYS B CA 1
ATOM 4127 C C . LYS B 1 229 ? -10.193 28.767 43.269 1.00 21.73 229 LYS B C 1
ATOM 4128 O O . LYS B 1 229 ? -9.770 29.759 43.864 1.00 23.19 229 LYS B O 1
ATOM 4134 N N . GLY B 1 230 ? -10.892 28.865 42.142 1.00 22.76 230 GLY B N 1
ATOM 4135 C CA . GLY B 1 230 ? -11.302 30.170 41.652 1.00 21.66 230 GLY B CA 1
ATOM 4136 C C . GLY B 1 230 ? -10.529 30.797 40.500 1.00 22.57 230 GLY B C 1
ATOM 4137 O O . GLY B 1 230 ? -10.797 31.940 40.146 1.00 19.22 230 GLY B O 1
ATOM 4138 N N . ALA B 1 231 ? -9.583 30.069 39.905 1.00 20.03 231 ALA B N 1
ATOM 4139 C CA . ALA B 1 231 ? -8.856 30.587 38.743 1.00 18.74 231 ALA B CA 1
ATOM 4140 C C . ALA B 1 231 ? -9.841 31.068 37.681 1.00 17.57 231 ALA B C 1
ATOM 4141 O O . ALA B 1 231 ? -10.815 30.381 37.391 1.00 20.63 231 ALA B O 1
ATOM 4143 N N . SER B 1 232 ? -9.597 32.244 37.109 1.00 17.12 232 SER B N 1
ATOM 4144 C CA . SER B 1 232 ? -10.530 32.787 36.124 1.00 19.81 232 SER B CA 1
ATOM 4145 C C . SER B 1 232 ? -10.284 32.267 34.712 1.00 22.00 232 SER B C 1
ATOM 4146 O O . SER B 1 232 ? -11.227 32.089 33.945 1.00 23.47 232 SER B O 1
ATOM 4149 N N . LYS B 1 233 ? -9.023 32.046 34.368 1.00 19.65 233 LYS B N 1
ATOM 4150 C CA . LYS B 1 233 ? -8.680 31.437 33.082 1.00 18.23 233 LYS B CA 1
ATOM 4151 C C . LYS B 1 233 ? -7.495 30.492 33.270 1.00 17.90 233 LYS B C 1
ATOM 4152 O O . LYS B 1 233 ? -6.588 30.770 34.052 1.00 17.70 233 LYS B O 1
ATOM 4158 N N . ILE B 1 234 ? -7.514 29.361 32.572 1.00 14.25 234 ILE B N 1
ATOM 4159 C CA . ILE B 1 234 ? -6.380 28.443 32.602 1.00 14.99 234 ILE B CA 1
ATOM 4160 C C . ILE B 1 234 ? -5.972 28.091 31.177 1.00 15.40 234 ILE B C 1
ATOM 4161 O O . ILE B 1 234 ? -6.771 27.550 30.408 1.00 16.67 234 ILE B O 1
ATOM 4166 N N . TYR B 1 235 ? -4.733 28.417 30.830 1.00 12.64 235 TYR B N 1
ATOM 4167 C CA . TYR B 1 235 ? -4.158 28.084 29.525 1.00 11.94 235 TYR B CA 1
ATOM 4168 C C . TYR B 1 235 ? -3.150 26.973 29.745 1.00 14.45 235 TYR B C 1
ATOM 4169 O O . TYR B 1 235 ? -2.353 27.025 30.678 1.00 15.03 235 TYR B O 1
ATOM 4178 N N . VAL B 1 236 ? -3.195 25.954 28.901 1.00 10.44 236 VAL B N 1
ATOM 4179 C CA . VAL B 1 236 ? -2.262 24.851 29.031 1.00 13.51 236 VAL B CA 1
ATOM 4180 C C . VAL B 1 236 ? -1.345 24.838 27.833 1.00 16.61 236 VAL B C 1
ATOM 4181 O O . VAL B 1 236 ? -1.798 24.832 26.682 1.00 15.51 236 VAL B O 1
ATOM 4185 N N . SER B 1 237 ? -0.049 24.859 28.099 1.00 15.71 237 SER B N 1
ATOM 4186 C CA . SER B 1 237 ? 0.928 24.720 27.033 1.00 13.59 237 SER B CA 1
ATOM 4187 C C . SER B 1 237 ? 1.918 23.614 27.303 1.00 15.57 237 SER B C 1
ATOM 4188 O O . SER B 1 237 ? 2.245 23.290 28.453 1.00 15.75 237 SER B O 1
ATOM 4191 N N . ALA B 1 238 ? 2.383 23.012 26.225 1.00 13.17 238 ALA B N 1
ATOM 4192 C CA . ALA B 1 238 ? 3.469 22.050 26.320 1.00 12.72 238 ALA B CA 1
ATOM 4193 C C . ALA B 1 238 ? 4.266 22.115 25.029 1.00 14.68 238 ALA B C 1
ATOM 4194 O O . ALA B 1 238 ? 3.765 22.588 23.995 1.00 14.55 238 ALA B O 1
ATOM 4196 N N . VAL B 1 239 ? 5.520 21.688 25.080 1.00 12.69 239 VAL B N 1
ATOM 4197 C CA . VAL B 1 239 ? 6.324 21.650 23.861 1.00 12.85 239 VAL B CA 1
ATOM 4198 C C . VAL B 1 239 ? 5.806 20.552 22.933 1.00 10.01 239 VAL B C 1
ATOM 4199 O O . VAL B 1 239 ? 5.510 20.814 21.767 1.00 13.02 239 VAL B O 1
ATOM 4203 N N . HIS B 1 240 ? 5.681 19.339 23.460 1.00 11.39 240 HIS B N 1
ATOM 4204 C CA . HIS B 1 240 ? 5.348 18.178 22.645 1.00 10.59 240 HIS B CA 1
ATOM 4205 C C . HIS B 1 240 ? 3.932 17.669 22.952 1.00 13.25 240 HIS B C 1
ATOM 4206 O O . HIS B 1 240 ? 3.683 17.105 24.019 1.00 14.71 240 HIS B O 1
ATOM 4213 N N . GLY B 1 241 ? 3.015 17.873 22.012 1.00 13.14 241 GLY B N 1
ATOM 4214 C CA . GLY B 1 241 ? 1.630 17.477 22.209 1.00 13.24 241 GLY B CA 1
ATOM 4215 C C . GLY B 1 241 ? 1.367 16.110 21.599 1.00 13.72 241 GLY B C 1
ATOM 4216 O O . GLY B 1 241 ? 1.013 16.009 20.421 1.00 14.26 241 GLY B O 1
ATOM 4217 N N . LEU B 1 242 ? 1.579 15.061 22.378 1.00 12.51 242 LEU B N 1
ATOM 4218 C CA . LEU B 1 242 ? 1.344 13.703 21.881 1.00 13.47 242 LEU B CA 1
ATOM 4219 C C . LEU B 1 242 ? -0.143 13.338 21.900 1.00 16.29 242 LEU B C 1
ATOM 4220 O O . LEU B 1 242 ? -0.634 12.657 21.003 1.00 22.49 242 LEU B O 1
ATOM 4225 N N . PHE B 1 243 ? -0.837 13.785 22.937 1.00 14.94 243 PHE B N 1
ATOM 4226 C CA . PHE B 1 243 ? -2.281 13.590 23.118 1.00 17.09 243 PHE B CA 1
ATOM 4227 C C . PHE B 1 243 ? -2.763 12.156 22.948 1.00 20.66 243 PHE B C 1
ATOM 4228 O O . PHE B 1 243 ? -3.436 11.826 21.963 1.00 22.77 243 PHE B O 1
ATOM 4236 N N . VAL B 1 244 ? -2.439 11.328 23.932 1.00 16.02 244 VAL B N 1
ATOM 4237 C CA . VAL B 1 244 ? -2.852 9.930 23.948 1.00 17.74 244 VAL B CA 1
ATOM 4238 C C . VAL B 1 244 ? -4.188 9.784 24.671 1.00 20.00 244 VAL B C 1
ATOM 4239 O O . VAL B 1 244 ? -4.454 10.516 25.616 1.00 19.79 244 VAL B O 1
ATOM 4243 N N . ASN B 1 245 ? -5.025 8.842 24.237 1.00 22.16 245 ASN B N 1
ATOM 4244 C CA . ASN B 1 245 ? -6.205 8.430 25.021 1.00 25.11 245 ASN B CA 1
ATOM 4245 C C . ASN B 1 245 ? -7.200 9.520 25.476 1.00 22.17 245 ASN B C 1
ATOM 4246 O O . ASN B 1 245 ? -7.737 9.454 26.585 1.00 21.02 245 ASN B O 1
ATOM 4251 N N . GLY B 1 246 ? -7.449 10.507 24.626 1.00 21.83 246 GLY B N 1
ATOM 4252 C CA . GLY B 1 246 ? -8.415 11.555 24.948 1.00 16.74 246 GLY B CA 1
ATOM 4253 C C . GLY B 1 246 ? -7.898 12.622 25.908 1.00 18.00 246 GLY B C 1
ATOM 4254 O O . GLY B 1 246 ? -8.672 13.423 26.449 1.00 16.51 246 GLY B O 1
ATOM 4255 N N . SER B 1 247 ? -6.589 12.651 26.119 1.00 16.64 247 SER B N 1
ATOM 4256 C CA . SER B 1 247 ? -6.007 13.628 27.040 1.00 15.36 247 SER B CA 1
ATOM 4257 C C . SER B 1 247 ? -6.386 15.079 26.772 1.00 14.04 247 SER B C 1
ATOM 4258 O O . SER B 1 247 ? -6.572 15.837 27.716 1.00 14.36 247 SER B O 1
ATOM 4261 N N . GLU B 1 248 ? -6.462 15.497 25.513 1.00 12.40 248 GLU B N 1
ATOM 4262 C CA . GLU B 1 248 ? -6.840 16.889 25.252 1.00 12.72 248 GLU B CA 1
ATOM 4263 C C . GLU B 1 248 ? -8.250 17.196 25.791 1.00 14.04 248 GLU B C 1
ATOM 4264 O O . GLU B 1 248 ? -8.519 18.275 26.335 1.00 14.39 248 GLU B O 1
ATOM 4270 N N . ASN B 1 249 ? -9.138 16.228 25.663 1.00 12.28 249 ASN B N 1
ATOM 4271 C CA . ASN B 1 249 ? -10.502 16.396 26.160 1.00 14.13 249 ASN B CA 1
ATOM 4272 C C . ASN B 1 249 ? -10.570 16.369 27.689 1.00 15.06 249 ASN B C 1
ATOM 4273 O O . ASN B 1 249 ? -11.338 17.128 28.292 1.00 19.26 249 ASN B O 1
ATOM 4278 N N . LYS B 1 250 ? -9.752 15.522 28.315 1.00 12.60 250 LYS B N 1
ATOM 4279 C CA . LYS B 1 250 ? -9.640 15.500 29.766 1.00 13.92 250 LYS B CA 1
ATOM 4280 C C . LYS B 1 250 ? -9.145 16.838 30.291 1.00 12.92 250 LYS B C 1
ATOM 4281 O O . LYS B 1 250 ? -9.653 17.378 31.280 1.00 15.84 250 LYS B O 1
ATOM 4287 N N . ILE B 1 251 ? -8.159 17.388 29.606 1.00 12.64 251 ILE B N 1
ATOM 4288 C CA . ILE B 1 251 ? -7.619 18.666 30.032 1.00 11.65 251 ILE B CA 1
ATOM 4289 C C . ILE B 1 251 ? -8.627 19.791 29.831 1.00 12.72 251 ILE B C 1
ATOM 4290 O O . ILE B 1 251 ? -8.772 20.658 30.683 1.00 15.26 251 ILE B O 1
ATOM 4295 N N . LEU B 1 252 ? -9.318 19.770 28.697 1.00 13.60 252 LEU B N 1
ATOM 4296 C CA . LEU B 1 252 ? -10.249 20.827 28.352 1.00 14.68 252 LEU B CA 1
ATOM 4297 C C . LEU B 1 252 ? -11.528 20.793 29.198 1.00 14.41 252 LEU B C 1
ATOM 4298 O O . LEU B 1 252 ? -12.358 21.707 29.108 1.00 16.90 252 LEU B O 1
ATOM 4303 N N . GLN B 1 253 ? -11.681 19.755 30.028 1.00 18.02 253 GLN B N 1
ATOM 4304 C CA . GLN B 1 253 ? -12.777 19.714 31.003 1.00 18.27 253 GLN B CA 1
ATOM 4305 C C . GLN B 1 253 ? -12.652 20.885 31.964 1.00 21.01 253 GLN B C 1
ATOM 4306 O O . GLN B 1 253 ? -13.659 21.418 32.419 1.00 19.20 253 GLN B O 1
ATOM 4312 N N . ASN B 1 254 ? -11.422 21.277 32.287 1.00 16.85 254 ASN B N 1
ATOM 4313 C CA . ASN B 1 254 ? -11.216 22.370 33.250 1.00 18.70 254 ASN B CA 1
ATOM 4314 C C . ASN B 1 254 ? -10.356 23.536 32.786 1.00 20.23 254 ASN B C 1
ATOM 4315 O O . ASN B 1 254 ? -10.408 24.635 33.365 1.00 21.42 254 ASN B O 1
ATOM 4320 N N . ALA B 1 255 ? -9.561 23.307 31.751 1.00 16.66 255 ALA B N 1
ATOM 4321 C CA . ALA B 1 255 ? -8.732 24.356 31.181 1.00 16.13 255 ALA B CA 1
ATOM 4322 C C . ALA B 1 255 ? -9.475 25.016 30.035 1.00 17.14 255 ALA B C 1
ATOM 4323 O O . ALA B 1 255 ? -10.347 24.406 29.412 1.00 20.92 255 ALA B O 1
ATOM 4325 N N . ASP B 1 256 ? -9.119 26.253 29.739 1.00 14.92 256 ASP B N 1
ATOM 4326 C CA . ASP B 1 256 ? -9.804 26.980 28.682 1.00 14.21 256 ASP B CA 1
ATOM 4327 C C . ASP B 1 256 ? -9.260 26.709 27.289 1.00 18.80 256 ASP B C 1
ATOM 4328 O O . ASP B 1 256 ? -10.020 26.638 26.326 1.00 18.26 256 ASP B O 1
ATOM 4333 N N . GLU B 1 257 ? -7.942 26.588 27.175 1.00 14.06 257 GLU B N 1
ATOM 4334 C CA . GLU B 1 257 ? -7.295 26.474 25.873 1.00 14.44 257 GLU B CA 1
ATOM 4335 C C . GLU B 1 257 ? -6.033 25.659 26.006 1.00 15.87 257 GLU B C 1
ATOM 4336 O O . GLU B 1 257 ? -5.394 25.680 27.056 1.00 14.94 257 GLU B O 1
ATOM 4342 N N . ILE B 1 258 ? -5.679 24.946 24.941 1.00 12.22 258 ILE B N 1
ATOM 4343 C CA . ILE B 1 258 ? -4.408 24.241 24.858 1.00 11.61 258 ILE B CA 1
ATOM 4344 C C . ILE B 1 258 ? -3.634 24.777 23.649 1.00 15.11 258 ILE B C 1
ATOM 4345 O O . ILE B 1 258 ? -4.188 24.888 22.550 1.00 15.22 258 ILE B O 1
ATOM 4350 N N . HIS B 1 259 ? -2.358 25.108 23.846 1.00 11.78 259 HIS B N 1
ATOM 4351 C CA . HIS B 1 259 ? -1.487 25.574 22.753 1.00 12.93 259 HIS B CA 1
ATOM 4352 C C . HIS B 1 259 ? -0.143 24.866 22.864 1.00 13.06 259 HIS B C 1
ATOM 4353 O O . HIS B 1 259 ? 0.573 25.029 23.863 1.00 14.35 259 HIS B O 1
ATOM 4360 N N . VAL B 1 260 ? 0.188 24.063 21.865 1.00 11.66 260 VAL B N 1
ATOM 4361 C CA . VAL B 1 260 ? 1.473 23.364 21.865 1.00 12.10 260 VAL B CA 1
ATOM 4362 C C . VAL B 1 260 ? 2.305 23.785 20.670 1.00 11.37 260 VAL B C 1
ATOM 4363 O O . VAL B 1 260 ? 1.849 24.599 19.856 1.00 10.44 260 VAL B O 1
ATOM 4367 N N . THR B 1 261 ? 3.517 23.244 20.544 1.00 10.84 261 THR B N 1
ATOM 4368 C CA . THR B 1 261 ? 4.347 23.618 19.396 1.00 12.53 261 THR B CA 1
ATOM 4369 C C . THR B 1 261 ? 4.134 22.679 18.229 1.00 11.75 261 THR B C 1
ATOM 4370 O O . THR B 1 261 ? 3.321 21.747 18.297 1.00 12.61 261 THR B O 1
ATOM 4374 N N . ASP B 1 262 ? 4.882 22.920 17.156 1.00 11.97 262 ASP B N 1
ATOM 4375 C CA . ASP B 1 262 ? 4.822 22.079 15.970 1.00 11.03 262 ASP B CA 1
ATOM 4376 C C . ASP B 1 262 ? 5.882 20.952 15.965 1.00 12.11 262 ASP B C 1
ATOM 4377 O O . ASP B 1 262 ? 6.098 20.301 14.945 1.00 15.68 262 ASP B O 1
ATOM 4382 N N . THR B 1 263 ? 6.528 20.703 17.106 1.00 11.29 263 THR B N 1
ATOM 4383 C CA . THR B 1 263 ? 7.429 19.534 17.178 1.00 11.94 263 THR B CA 1
ATOM 4384 C C . THR B 1 263 ? 6.658 18.253 16.848 1.00 11.04 263 THR B C 1
ATOM 4385 O O . THR B 1 263 ? 7.135 17.401 16.101 1.00 12.69 263 THR B O 1
ATOM 4389 N N . VAL B 1 264 ? 5.455 18.139 17.402 1.00 12.23 264 VAL B N 1
ATOM 4390 C CA . VAL B 1 264 ? 4.493 17.112 17.033 1.00 14.23 264 VAL B CA 1
ATOM 4391 C C . VAL B 1 264 ? 3.253 17.822 16.502 1.00 15.58 264 VAL B C 1
ATOM 4392 O O . VAL B 1 264 ? 2.562 18.536 17.246 1.00 14.49 264 VAL B O 1
ATOM 4396 N N . GLU B 1 265 ? 2.972 17.642 15.218 1.00 15.21 265 GLU B N 1
ATOM 4397 C CA . GLU B 1 265 ? 1.946 18.456 14.576 1.00 15.18 265 GLU B CA 1
ATOM 4398 C C . GLU B 1 265 ? 0.541 17.962 14.881 1.00 20.47 265 GLU B C 1
ATOM 4399 O O . GLU B 1 265 ? 0.220 16.801 14.651 1.00 22.38 265 GLU B O 1
ATOM 4405 N N . SER B 1 266 ? -0.293 18.862 15.391 1.00 17.15 266 SER B N 1
ATOM 4406 C CA . SER B 1 266 ? -1.706 18.575 15.601 1.00 15.64 266 SER B CA 1
ATOM 4407 C C . SER B 1 266 ? -2.499 19.864 15.447 1.00 15.80 266 SER B C 1
ATOM 4408 O O . SER B 1 266 ? -1.923 20.937 15.205 1.00 15.63 266 SER B O 1
ATOM 4411 N N . LYS B 1 267 ? -3.817 19.777 15.618 1.00 19.55 267 LYS B N 1
ATOM 4412 C CA . LYS B 1 267 ? -4.642 20.983 15.549 1.00 18.06 267 LYS B CA 1
ATOM 4413 C C . LYS B 1 267 ? -4.344 21.997 16.670 1.00 17.63 267 LYS B C 1
ATOM 4414 O O . LYS B 1 267 ? -4.735 23.156 16.579 1.00 20.03 267 LYS B O 1
ATOM 4420 N N . PHE B 1 268 ? -3.659 21.550 17.718 1.00 12.93 268 PHE B N 1
ATOM 4421 C CA . PHE B 1 268 ? -3.290 22.425 18.824 1.00 12.60 268 PHE B CA 1
ATOM 4422 C C . PHE B 1 268 ? -1.922 23.101 18.646 1.00 10.58 268 PHE B C 1
ATOM 4423 O O . PHE B 1 268 ? -1.495 23.871 19.511 1.00 11.94 268 PHE B O 1
ATOM 4431 N N . SER B 1 269 ? -1.266 22.844 17.509 1.00 13.18 269 SER B N 1
ATOM 4432 C CA . SER B 1 269 ? 0.083 23.347 17.253 1.00 11.57 269 SER B CA 1
ATOM 4433 C C . SER B 1 269 ? 0.091 24.812 16.790 1.00 16.65 269 SER B C 1
ATOM 4434 O O . SER B 1 269 ? 0.302 25.101 15.611 1.00 22.51 269 SER B O 1
ATOM 4437 N N . ASP B 1 270 ? -0.106 25.732 17.724 1.00 13.76 270 ASP B N 1
ATOM 4438 C CA . ASP B 1 270 ? -0.181 27.170 17.393 1.00 15.35 270 ASP B CA 1
ATOM 4439 C C . ASP B 1 270 ? 1.116 27.952 17.612 1.00 17.02 270 ASP B C 1
ATOM 4440 O O . ASP B 1 270 ? 1.202 29.129 17.258 1.00 19.42 270 ASP B O 1
ATOM 4445 N N . ILE B 1 271 ? 2.113 27.308 18.212 1.00 13.68 271 ILE B N 1
ATOM 4446 C CA . ILE B 1 271 ? 3.378 27.959 18.525 1.00 13.92 271 ILE B CA 1
ATOM 4447 C C . ILE B 1 271 ? 4.509 27.282 17.766 1.00 17.82 271 ILE B C 1
ATOM 4448 O O . ILE B 1 271 ? 4.843 26.139 18.060 1.00 18.90 271 ILE B O 1
ATOM 4453 N N . SER B 1 272 ? 5.102 27.951 16.783 1.00 13.71 272 SER B N 1
ATOM 4454 C CA . SER B 1 272 ? 6.109 27.288 15.958 1.00 15.29 272 SER B CA 1
ATOM 4455 C C . SER B 1 272 ? 7.483 27.476 16.547 1.00 13.88 272 SER B C 1
ATOM 4456 O O . SER B 1 272 ? 7.812 28.571 17.026 1.00 16.80 272 SER B O 1
ATOM 4459 N N . VAL B 1 273 ? 8.290 26.420 16.513 1.00 13.13 273 VAL B N 1
ATOM 4460 C CA . VAL B 1 273 ? 9.684 26.549 16.933 1.00 12.61 273 VAL B CA 1
ATOM 4461 C C . VAL B 1 273 ? 10.658 26.701 15.758 1.00 14.45 273 VAL B C 1
ATOM 4462 O O . VAL B 1 273 ? 11.862 26.489 15.899 1.00 12.87 273 VAL B O 1
ATOM 4466 N N . TYR B 1 274 ? 10.147 27.092 14.596 1.00 12.00 274 TYR B N 1
ATOM 4467 C CA . TYR B 1 274 ? 11.000 27.179 13.419 1.00 15.08 274 TYR B CA 1
ATOM 4468 C C . TYR B 1 274 ? 12.204 28.102 13.630 1.00 14.39 274 TYR B C 1
ATOM 4469 O O . TYR B 1 274 ? 13.295 27.770 13.188 1.00 17.04 274 TYR B O 1
ATOM 4478 N N . GLN B 1 275 ? 12.026 29.231 14.314 1.00 14.09 275 GLN B N 1
ATOM 4479 C CA . GLN B 1 275 ? 13.144 30.177 14.487 1.00 16.55 275 GLN B CA 1
ATOM 4480 C C . GLN B 1 275 ? 14.292 29.603 15.300 1.00 15.60 275 GLN B C 1
ATOM 4481 O O . GLN B 1 275 ? 15.473 29.779 14.958 1.00 15.77 275 GLN B O 1
ATOM 4487 N N . GLU B 1 276 ? 13.948 28.890 16.366 1.00 16.70 276 GLU B N 1
ATOM 4488 C CA . GLU B 1 276 ? 14.950 28.300 17.231 1.00 14.75 276 GLU B CA 1
ATOM 4489 C C . GLU B 1 276 ? 15.777 27.274 16.458 1.00 15.92 276 GLU B C 1
ATOM 4490 O O . GLU B 1 276 ? 16.999 27.204 16.602 1.00 15.74 276 GLU B O 1
ATOM 4496 N N . VAL B 1 277 ? 15.113 26.472 15.636 1.00 11.72 277 VAL B N 1
ATOM 4497 C CA . VAL B 1 277 ? 15.817 25.471 14.850 1.00 11.83 277 VAL B CA 1
ATOM 4498 C C . VAL B 1 277 ? 16.657 26.143 13.763 1.00 12.11 277 VAL B C 1
ATOM 4499 O O . VAL B 1 277 ? 17.788 25.740 13.509 1.00 14.30 277 VAL B O 1
ATOM 4503 N N . CYS B 1 278 ? 16.111 27.192 13.158 1.00 15.09 278 CYS B N 1
ATOM 4504 C CA . CYS B 1 278 ? 16.871 27.944 12.165 1.00 16.76 278 CYS B CA 1
ATOM 4505 C C . CYS B 1 278 ? 18.153 28.556 12.745 1.00 14.72 278 CYS B C 1
ATOM 4506 O O . CYS B 1 278 ? 19.194 28.512 12.094 1.00 18.76 278 CYS B O 1
ATOM 4509 N N . ASN B 1 279 ? 18.088 29.127 13.945 1.00 15.27 279 ASN B N 1
ATOM 4510 C CA . ASN B 1 279 ? 19.303 29.661 14.575 1.00 16.87 279 ASN B CA 1
ATOM 4511 C C . ASN B 1 279 ? 20.355 28.577 14.791 1.00 20.22 279 ASN B C 1
ATOM 4512 O O . ASN B 1 279 ? 21.545 28.808 14.605 1.00 20.50 279 ASN B O 1
ATOM 4517 N N . TYR B 1 280 ? 19.917 27.394 15.209 1.00 14.26 280 TYR B N 1
ATOM 4518 C CA . TYR B 1 280 ? 20.814 26.270 15.369 1.00 16.19 280 TYR B CA 1
ATOM 4519 C C . TYR B 1 280 ? 21.451 25.866 14.039 1.00 17.41 280 TYR B C 1
ATOM 4520 O O . TYR B 1 280 ? 22.662 25.673 13.942 1.00 21.03 280 TYR B O 1
ATOM 4529 N N . ILE B 1 281 ? 20.634 25.748 13.001 1.00 16.51 281 ILE B N 1
ATOM 4530 C CA . ILE B 1 281 ? 21.142 25.365 11.695 1.00 15.52 281 ILE B CA 1
ATOM 4531 C C . ILE B 1 281 ? 22.173 26.376 11.177 1.00 20.29 281 ILE B C 1
ATOM 4532 O O . ILE B 1 281 ? 23.224 25.992 10.683 1.00 22.44 281 ILE B O 1
ATOM 4537 N N . ARG B 1 282 ? 21.865 27.662 11.300 1.00 18.19 282 ARG B N 1
ATOM 4538 C CA . ARG B 1 282 ? 22.798 28.702 10.873 1.00 21.99 282 ARG B CA 1
ATOM 4539 C C . ARG B 1 282 ? 24.124 28.565 11.614 1.00 28.50 282 ARG B C 1
ATOM 4540 O O . ARG B 1 282 ? 25.182 28.759 11.030 1.00 33.74 282 ARG B O 1
ATOM 4548 N N . ASP B 1 283 ? 24.064 28.230 12.900 1.00 21.69 283 ASP B N 1
ATOM 4549 C CA . ASP B 1 283 ? 25.283 28.029 13.690 1.00 28.03 283 ASP B CA 1
ATOM 4550 C C . ASP B 1 283 ? 26.147 26.880 13.155 1.00 36.32 283 ASP B C 1
ATOM 4551 O O . ASP B 1 283 ? 27.359 27.036 12.991 1.00 37.15 283 ASP B O 1
ATOM 4556 N N . ILE B 1 284 ? 25.529 25.728 12.893 1.00 32.08 284 ILE B N 1
ATOM 4557 C CA . ILE B 1 284 ? 26.251 24.588 12.316 1.00 31.22 284 ILE B CA 1
ATOM 4558 C C . ILE B 1 284 ? 26.749 24.899 10.898 1.00 39.65 284 ILE B C 1
ATOM 4559 O O . ILE B 1 284 ? 27.620 24.206 10.367 1.00 43.25 284 ILE B O 1
ATOM 4564 N N . ASP B 1 285 ? 26.172 25.941 10.301 1.00 42.59 285 ASP B N 1
ATOM 4565 C CA . ASP B 1 285 ? 26.639 26.531 9.038 1.00 46.88 285 ASP B CA 1
ATOM 4566 C C . ASP B 1 285 ? 25.856 26.094 7.804 1.00 46.05 285 ASP B C 1
ATOM 4567 O O . ASP B 1 285 ? 24.744 25.579 7.912 1.00 45.04 285 ASP B O 1
ATOM 4572 N N . ALA B 1 286 ? 26.441 26.337 6.633 1.00 54.39 286 ALA B N 1
ATOM 4573 C CA . ALA B 1 286 ? 25.830 25.974 5.355 1.00 49.88 286 ALA B CA 1
ATOM 4574 C C . ALA B 1 286 ? 24.754 26.965 4.915 1.00 44.04 286 ALA B C 1
ATOM 4575 O O . ALA B 1 286 ? 24.514 27.145 3.714 1.00 39.74 286 ALA B O 1
#

CATH classification: 3.40.50.2020 (+1 more: 3.40.50.2020)

Organism: Thermoplasma volcanium (strain ATCC 51530 / DSM 4299 / JCM 9571 / NBRC 15438 / GSS1) (NCBI:txid273116)

Radius of gyration: 28.35 Å; Cα contacts (8 Å, |Δi|>4): 1335; chains: 2; bounding box: 45×79×76 Å

InterPro domains:
  IPR000836 Phosphoribosyltransferase domain [PF00156] (152-238)
  IPR000836 Phosphoribosyltransferase domain [cd06223] (150-263)
  IPR005946 Ribose-phosphate pyrophosphokinase [PTHR10210] (2-267)
  IPR005946 Ribose-phosphate pyrophosphokinase [TIGR01251] (1-284)
  IPR029057 Phosphoribosyltransferase-like [G3DSA:3.40.50.2020] (1-145)
  IPR029057 Phosphoribosyltransferase-like [G3DSA:3.40.50.2020] (146-272)
  IPR029057 Phosphoribosyltransferase-like [SSF53271] (82-266)
  IPR029099 Ribose-phosphate pyrophosphokinase, N-terminal domain [PF13793] (1-110)
  IPR037514 Ribose-phosphate pyrophosphokinase, archaea [MF_00583_A] (2-279)

Solvent-accessible surface area: 23386 Å² total; per-residue (Å²): 89,46,0,0,0,3,123,24,5,76,94,2,0,30,65,0,0,120,67,26,189,34,87,43,0,110,22,86,61,128,98,62,83,20,34,8,3,15,0,48,0,65,53,97,0,68,45,61,52,0,5,0,0,0,6,2,24,38,22,24,22,0,0,4,0,0,0,0,1,1,0,3,87,55,24,215,36,147,21,14,3,0,0,0,0,7,4,2,3,4,92,15,22,83,55,114,111,63,0,4,1,20,1,0,40,2,2,0,47,4,2,4,66,44,13,86,7,0,0,0,0,3,10,84,56,94,106,0,36,78,31,19,138,30,152,14,18,27,25,92,0,16,78,9,0,7,193,75,2,137,141,39,81,1,49,29,0,0,0,3,52,75,67,10,62,84,39,1,40,43,0,2,75,97,24,68,78,150,78,1,37,0,58,69,109,170,106,125,139,178,50,57,42,112,32,60,83,125,18,103,2,100,48,79,59,0,0,0,0,16,13,18,2,12,55,6,23,74,3,14,83,2,0,16,23,0,70,138,115,29,5,52,74,0,16,0,0,1,0,1,2,30,23,30,164,41,1,52,100,85,0,76,126,53,7,62,57,6,21,0,0,3,1,28,85,32,162,26,15,74,7,31,0,77,67,28,0,0,73,19,4,116,129,87,48,44,0,0,1,4,123,27,4,80,96,1,0,28,74,0,0,122,74,25,186,33,87,42,0,114,21,88,61,126,99,60,92,19,32,6,5,15,0,49,0,67,49,98,0,66,43,62,14,0,0,0,0,0,7,2,24,40,22,26,22,0,0,4,0,0,0,0,1,1,0,3,86,53,26,200,38,149,19,15,3,0,0,0,0,10,4,2,4,5,113,15,22,78,56,111,110,68,0,4,1,18,1,0,42,2,2,0,40,4,2,4,69,41,13,84,7,0,0,0,0,4,11,69,60,92,104,0,38,91,31,16,140,32,165,14,19,22,26,90,0,19,64,0,0,20,86,71,2,140,129,38,84,1,45,36,0,0,0,1,60,69,63,13,62,88,43,1,40,46,0,2,74,105,26,66,76,153,77,1,39,0,56,42,107,162,104,133,159,174,40,57,40,114,30,59,83,123,18,105,2,98,45,79,55,0,0,0,1,22,12,18,1,12,54,9,45,52,5,19,99,0,0,19,39,0,74,140,111,29,5,51,59,0,14,0,0,1,0,2,1,31,31,20,104,32,0,41,89,105,0,65,140,49,7,61,65,7,18,0,0,3,1,28,87,34,184,32,13,75,6,25,0,63,69,22,0,0,77,21,0,107,117,53,91,58

Foldseek 3Di:
DAAAEEPQQNPLSVVLCVVVVHDHQYWDWDADPVGHIDTARPDAQAAEEYEYEEACADPVRVNRLLVVLVRCVVYNHPFYEYEQQHYHLLVLCDDPDPPDDSVLLVSQQSNLVRGQEYEYEARQDCSSQVSHPHHYYYFYCLVLVLVVCLPPDAAEEEELAPPCPVSRVSNCVSSVHHYWYKHWDDDPNRIDIAIVVRDQQAQGAYEYEEAEDAQQPSQLVSLVVSVVSHHPAYEYEHAYYNHDPCRVVSNVVRHPAYAYDVSGDDPRHPTYPSVRVSVVVVVD/DAEEAEPQQNVLSVLLQVVVVHDHQYWDWDADPVGHIDTARPDAQAAEEYEYEFACADPVRVSRLLVVLVRCVVYHYPFFEYEQQHYHLLVLCDDPDPPDDSVLLVSQQSNQVSGQEYEYECRVDCSSCVSHPHHYYYFYLLVLVLVVCLPPAAAEEEELDPPPVVSRVSNCVSSVHHYWYKHWDDDPNDIDIAIVVRDQQAQGEYEYEEAEDAQQVSLLVVLVVSVVSHHPAYEYEYAYYNHYDCNVVSNVVRHPAYAYDSSRDDPRHPGYPSVRVSVVVVVVND

Nearest PDB structures (foldseek):
  3lrt-assembly1_B  TM=1.004E+00  e=3.710E-57  Thermoplasma volcanium
  6asv-assembly1_C  TM=9.236E-01  e=7.930E-24  Escherichia coli O157:H7
  8dbo-assembly1_A  TM=9.146E-01  e=1.244E-23  Homo sapiens
  8dbe-assembly1_A  TM=9.139E-01  e=2.064E-23  Homo sapiens
  2c4k-assembly3_C  TM=8.736E-01  e=7.208E-20  Homo sapiens

Sequence (570 aa):
MKIIALRSSLKLAARIAEELKTEPVMPDERRFPDGELYLRYDEDLTGHNIFIIGNTHSDAEVMEMILTLSAIQDYRTKSVNIIAPYYGYARQHQRYKNGEPISSQILTEIYSSYSNSIATVDIHHDDEKTLSYSKVKFSDLHANDAIVRYYKNVDVDYVVSPDDDGGGLARVADISAKLGKKHFFIEKKRIDDRTVEMKVPNVDVNGKKLLIVDDIISTGGTIAKSSGLLREKGASKIYVSAVHGLFVNGSENKILQNADEIHVTDTVESKFSDISVYQEVCNYIRDIMKIIALRSSLKLAARIAEELKTEPVMPDERRFPDGELYLRYDEDLTGHNIFIIGNTHSDAEVMEMILTLSAIQDYRTKSVNIIAPYYGYARQHQRYKNGEPISSQILTEIYSSSYSNSIATVDIHHDDEKTLSYSKVKFSDLHANDAIVRYYKNVDVDYVVSPDDGGGGLARVADISAKLGKKHFFIEKKRIDDRTVEMKVPNVDVNGKKLLIVDDIISTGGTIAKSSGLLREKGASKIYVSAVHGLFVNGSENKILQNADEIHVTDTVESKFSDISVYQEVCNYIRDIDA

Secondary structure (DSSP, 8-state):
-EEEE-GGGHHHHHHHHHHTTS-EE--EEEE-TTS-EEEE--S--TTSEEEEE----SHHHHHHHHHHHHHGGGS--SEEEEEESS-TTTT--S-SSTT---HHHHHHHHHHHT-SEEEEES-S-GGGGGG-SSEEEEE--HHHHHHHHTTS--SEEEESSSSSHHHHHHHHHHHT-EEEEEEEEEETTEEEEEEES----TT-EEEEEEEEESS-HHHHHHHHHHHHTT-SEEEEEEEEE---TTHHHHHTTT-SEEEEESSS-STTEEE--HHHHHHHHHH-/-EEEE-GGGHHHHHHHHHHTT--EEPPEEEE-TTS-EEEE--S--TTSEEEEE----SHHHHHHHHHHHHHGGGS--SEEEEEESS-TTTT--S-SSTT---HHHHHHHHHHHT-SEEEEES-S-GGGGGG-SSEEEEE--HHHHHHHHTTS--SEEEESSSSSHHHHHHHHHHHT-EEEEEEEEEETTEEEEEEES----TT-EEEEEEEEESS-HHHHHHHHHHHHTT-SEEEEEEEEE---TTHHHHHHTT-SEEEEESSS-STTEEE--HHHHHHHHHHH--

B-factor: mean 23.39, std 9.14, range [9.47, 71.93]